Protein AF-0000000074487423 (afdb_homodimer)

Foldseek 3Di:
DPPPPPPPPPPPPPPPPPPPPLQQAPPQCADQLSCLLVLLQQQQPDQKWKKKFAFPPPLDPPRHRPIDIDIFGWHCPLPVQLKIKGKFQCNDRRNVRLVRPQKMKIKGAHPCLVVDPPPAPHSQQAKMKMFIAGKAFDDDPVSQVSCVVVSCVSVVCCVVPDPNMTMIIGPGQKMWIDHGDVVRHDTGIHGPCSNRVDGNRPPPSSDNVPDDPPPPPPDDD/DPPPPPPPPPPPPPPPCPPPPLAQAPPQCADQLSCLQVLLAQQQPDQKWKKKFAFPPPLDPPRHRPIDIDIFGWHCPLPVQLKIKGKFQCNDRRNVRLVRPQKMKIKGAHPCLVVDPPPAPHSQQAKMKMFIAGKAFDDDPVSQVSCVVVSCVSVVCCVVPDPNMTMIIGPGQKMWIDHGDVVRHDTGIHGPCSNRPDGHDPVPSSDDPDDPPPPPPPDDD

Structure (mmCIF, N/CA/C/O backbone):
data_AF-0000000074487423-model_v1
#
loop_
_entity.id
_entity.type
_entity.pdbx_description
1 polymer 'CREG-like beta-barrel domain-containing protein'
#
loop_
_atom_site.group_PDB
_atom_site.id
_atom_site.type_symbol
_atom_site.label_atom_id
_atom_site.label_alt_id
_atom_site.label_comp_id
_atom_site.label_asym_id
_atom_site.label_entity_id
_atom_site.label_seq_id
_atom_site.pdbx_PDB_ins_code
_atom_site.Cartn_x
_atom_site.Cartn_y
_atom_site.Cartn_z
_atom_site.occupancy
_atom_site.B_iso_or_equiv
_atom_site.auth_seq_id
_atom_site.auth_comp_id
_atom_site.auth_asym_id
_atom_site.auth_atom_id
_atom_site.pdbx_PDB_model_num
ATOM 1 N N . MET A 1 1 ? 40.812 11.805 57.875 1 31.95 1 MET A N 1
ATOM 2 C CA . MET A 1 1 ? 40.25 12.031 56.562 1 31.95 1 MET A CA 1
ATOM 3 C C . MET A 1 1 ? 39.375 10.867 56.125 1 31.95 1 MET A C 1
ATOM 5 O O . MET A 1 1 ? 39.906 9.773 55.844 1 31.95 1 MET A O 1
ATOM 9 N N . THR A 1 2 ? 38.125 10.695 56.75 1 34.91 2 THR A N 1
ATOM 10 C CA . THR A 1 2 ? 37.062 9.719 56.625 1 34.91 2 THR A CA 1
ATOM 11 C C . THR A 1 2 ? 36.5 9.695 55.219 1 34.91 2 THR A C 1
ATOM 13 O O . THR A 1 2 ? 36.125 10.734 54.688 1 34.91 2 THR A O 1
ATOM 16 N N . LEU A 1 3 ? 37 8.789 54.344 1 34.75 3 LEU A N 1
ATOM 17 C CA . LEU A 1 3 ? 36.625 8.422 52.969 1 34.75 3 LEU A CA 1
ATOM 18 C C . LEU A 1 3 ? 35.125 8.125 52.906 1 34.75 3 LEU A C 1
ATOM 20 O O . LEU A 1 3 ? 34.688 7.105 53.438 1 34.75 3 LEU A O 1
ATOM 24 N N . GLN A 1 4 ? 34.25 9.055 53.188 1 35.16 4 GLN A N 1
ATOM 25 C CA . GLN A 1 4 ? 32.812 8.828 53 1 35.16 4 GLN A CA 1
ATOM 26 C C . GLN A 1 4 ? 32.469 8.531 51.562 1 35.16 4 GLN A C 1
ATOM 28 O O . GLN A 1 4 ? 32.688 9.375 50.688 1 35.16 4 GLN A O 1
ATOM 33 N N . ALA A 1 5 ? 32.719 7.281 51.062 1 35.44 5 ALA A N 1
ATOM 34 C CA . ALA A 1 5 ? 32.312 6.766 49.781 1 35.44 5 ALA A CA 1
ATOM 35 C C . ALA A 1 5 ? 30.797 6.941 49.562 1 35.44 5 ALA A C 1
ATOM 37 O O . ALA A 1 5 ? 30 6.438 50.344 1 35.44 5 ALA A O 1
ATOM 38 N N . THR A 1 6 ? 30.375 8.141 49.125 1 37.59 6 THR A N 1
ATOM 39 C CA . THR A 1 6 ? 29 8.359 48.688 1 37.59 6 THR A CA 1
ATOM 40 C C . THR A 1 6 ? 28.578 7.34 47.656 1 37.59 6 THR A C 1
ATOM 42 O O . THR A 1 6 ? 29.188 7.262 46.562 1 37.59 6 THR A O 1
ATOM 45 N N . LEU A 1 7 ? 28.109 6.156 48.031 1 34.41 7 LEU A N 1
ATOM 46 C CA . LEU A 1 7 ? 27.5 5.195 47.094 1 34.41 7 LEU A CA 1
ATOM 47 C C . LEU A 1 7 ? 26.344 5.832 46.344 1 34.41 7 LEU A C 1
ATOM 49 O O . LEU A 1 7 ? 25.359 6.258 46.938 1 34.41 7 LEU A O 1
ATOM 53 N N . ALA A 1 8 ? 26.641 6.602 45.25 1 36.81 8 ALA A N 1
ATOM 54 C CA . ALA A 1 8 ? 25.609 7.09 44.344 1 36.81 8 ALA A CA 1
ATOM 55 C C . ALA A 1 8 ? 24.766 5.941 43.812 1 36.81 8 ALA A C 1
ATOM 57 O O . ALA A 1 8 ? 25.281 4.992 43.219 1 36.81 8 ALA A O 1
ATOM 58 N N . PHE A 1 9 ? 23.656 5.566 44.5 1 35.69 9 PHE A N 1
ATOM 59 C CA . PHE A 1 9 ? 22.641 4.641 44.031 1 35.69 9 PHE A CA 1
ATOM 60 C C . PHE A 1 9 ? 22.109 5.082 42.656 1 35.69 9 PHE A C 1
ATOM 62 O O . PHE A 1 9 ? 21.641 6.207 42.5 1 35.69 9 PHE A O 1
ATOM 69 N N . VAL A 1 10 ? 22.812 4.695 41.594 1 36.69 10 VAL A N 1
ATOM 70 C CA . VAL A 1 10 ? 22.266 4.836 40.25 1 36.69 10 VAL A CA 1
ATOM 71 C C . VAL A 1 10 ? 20.922 4.113 40.188 1 36.69 10 VAL A C 1
ATOM 73 O O . VAL A 1 10 ? 20.859 2.887 40.281 1 36.69 10 VAL A O 1
ATOM 76 N N . VAL A 1 11 ? 19.844 4.699 40.719 1 35.38 11 VAL A N 1
ATOM 77 C CA . VAL A 1 11 ? 18.5 4.191 40.438 1 35.38 11 VAL A CA 1
ATOM 78 C C . VAL A 1 11 ? 18.281 4.137 38.938 1 35.38 11 VAL A C 1
ATOM 80 O O . VAL A 1 11 ? 18.297 5.172 38.25 1 35.38 11 VAL A O 1
ATOM 83 N N . ILE A 1 12 ? 18.75 3.084 38.344 1 36.38 12 ILE A N 1
ATOM 84 C CA . ILE A 1 12 ? 18.359 2.773 36.969 1 36.38 12 ILE A CA 1
ATOM 85 C C . ILE A 1 12 ? 16.844 2.773 36.844 1 36.38 12 ILE A C 1
ATOM 87 O O . ILE A 1 12 ? 16.172 1.949 37.469 1 36.38 12 ILE A O 1
ATOM 91 N N . TYR A 1 13 ? 16.25 3.961 36.781 1 35.69 13 TYR A N 1
ATOM 92 C CA . TYR A 1 13 ? 14.859 4.035 36.375 1 35.69 13 TYR A CA 1
ATOM 93 C C . TYR A 1 13 ? 14.625 3.24 35.094 1 35.69 13 TYR A C 1
ATOM 95 O O . TYR A 1 13 ? 15.148 3.59 34.031 1 35.69 13 TYR A O 1
ATOM 103 N N . ALA A 1 14 ? 14.562 1.93 35.25 1 34.47 14 ALA A N 1
ATOM 104 C CA . ALA A 1 14 ? 13.977 1.175 34.156 1 34.47 14 ALA A CA 1
ATOM 105 C C . ALA A 1 14 ? 12.664 1.804 33.688 1 34.47 14 ALA A C 1
ATOM 107 O O . ALA A 1 14 ? 11.672 1.798 34.438 1 34.47 14 ALA A O 1
ATOM 108 N N . ALA A 1 15 ? 12.742 2.965 33.062 1 35.25 15 ALA A N 1
ATOM 109 C CA . ALA A 1 15 ? 11.547 3.402 32.344 1 35.25 15 ALA A CA 1
ATOM 110 C C . ALA A 1 15 ? 10.914 2.25 31.578 1 35.25 15 ALA A C 1
ATOM 112 O O . ALA A 1 15 ? 11.5 1.741 30.625 1 35.25 15 ALA A O 1
ATOM 113 N N . LEU A 1 16 ? 10.297 1.373 32.281 1 34.38 16 LEU A N 1
ATOM 114 C CA . LEU A 1 16 ? 9.391 0.448 31.625 1 34.38 16 LEU A CA 1
ATOM 115 C C . LEU A 1 16 ? 8.578 1.161 30.547 1 34.38 16 LEU A C 1
ATOM 117 O O . LEU A 1 16 ? 7.742 2.01 30.844 1 34.38 16 LEU A O 1
ATOM 121 N N . GLN A 1 17 ? 9.258 1.446 29.5 1 33.72 17 GLN A N 1
ATOM 122 C CA . GLN A 1 17 ? 8.445 1.804 28.344 1 33.72 17 GLN A CA 1
ATOM 123 C C . GLN A 1 17 ? 7.266 0.849 28.188 1 33.72 17 GLN A C 1
ATOM 125 O O . GLN A 1 17 ? 7.43 -0.28 27.719 1 33.72 17 GLN A O 1
ATOM 130 N N . LEU A 1 18 ? 6.449 0.86 29.109 1 32.12 18 LEU A N 1
ATOM 131 C CA . LEU A 1 18 ? 5.176 0.203 28.828 1 32.12 18 LEU A CA 1
ATOM 132 C C . LEU A 1 18 ? 4.617 0.658 27.484 1 32.12 18 LEU A C 1
ATOM 134 O O . LEU A 1 18 ? 4.164 1.797 27.344 1 32.12 18 LEU A O 1
ATOM 138 N N . ALA A 1 19 ? 5.238 0.114 26.531 1 34.28 19 ALA A N 1
ATOM 139 C CA . ALA A 1 19 ? 4.512 0.231 25.266 1 34.28 19 ALA A CA 1
ATOM 140 C C . ALA A 1 19 ? 3.02 -0.022 25.469 1 34.28 19 ALA A C 1
ATOM 142 O O . ALA A 1 19 ? 2.611 -1.142 25.781 1 34.28 19 ALA A O 1
ATOM 143 N N . PHE A 1 20 ? 2.387 0.952 26.016 1 32.97 20 PHE A N 1
ATOM 144 C CA . PHE A 1 20 ? 0.93 0.913 26.078 1 32.97 20 PHE A CA 1
ATOM 145 C C . PHE A 1 20 ? 0.342 0.337 24.797 1 32.97 20 PHE A C 1
ATOM 147 O O . PHE A 1 20 ? 0.404 0.971 23.734 1 32.97 20 PHE A O 1
ATOM 154 N N . PHE A 1 21 ? 0.455 -0.955 24.766 1 35.59 21 PHE A N 1
ATOM 155 C CA . PHE A 1 21 ? -0.391 -1.659 23.812 1 35.59 21 PHE A CA 1
ATOM 156 C C . PHE A 1 21 ? -1.81 -1.104 23.828 1 35.59 21 PHE A C 1
ATOM 158 O O . PHE A 1 21 ? -2.547 -1.306 24.797 1 35.59 21 PHE A O 1
ATOM 165 N N . VAL A 1 22 ? -2.059 -0.031 23.266 1 34.12 22 VAL A N 1
ATOM 166 C CA . VAL A 1 22 ? -3.396 0.539 23.156 1 34.12 22 VAL A CA 1
ATOM 167 C C . VAL A 1 22 ? -4.301 -0.415 22.391 1 34.12 22 VAL A C 1
ATOM 169 O O . VAL A 1 22 ? -4.098 -0.638 21.188 1 34.12 22 VAL A O 1
ATOM 172 N N . PRO A 1 23 ? -4.867 -1.394 23.047 1 35.81 23 PRO A N 1
ATOM 173 C CA . PRO A 1 23 ? -5.766 -2.275 22.297 1 35.81 23 PRO A CA 1
ATOM 174 C C . PRO A 1 23 ? -6.781 -1.507 21.453 1 35.81 23 PRO A C 1
ATOM 176 O O . PRO A 1 23 ? -7.285 -0.466 21.875 1 35.81 23 PRO A O 1
ATOM 179 N N . PHE A 1 24 ? -6.867 -1.442 20.219 1 39.25 24 PHE A N 1
ATOM 180 C CA . PHE A 1 24 ? -7.891 -0.914 19.328 1 39.25 24 PHE A CA 1
ATOM 181 C C . PHE A 1 24 ? -9.25 -1.51 19.641 1 39.25 24 PHE A C 1
ATOM 183 O O . PHE A 1 24 ? -9.461 -2.719 19.516 1 39.25 24 PHE A O 1
ATOM 190 N N . ALA A 1 25 ? -9.953 -1.196 20.766 1 34.88 25 ALA A N 1
ATOM 191 C CA . ALA A 1 25 ? -11.312 -1.669 21 1 34.88 25 ALA A CA 1
ATOM 192 C C . ALA A 1 25 ? -12.148 -1.597 19.719 1 34.88 25 ALA A C 1
ATOM 194 O O . ALA A 1 25 ? -12.078 -0.612 18.984 1 34.88 25 ALA A O 1
ATOM 195 N N . SER A 1 26 ? -12.578 -2.672 19.094 1 41.5 26 SER A N 1
ATOM 196 C CA . SER A 1 26 ? -13.57 -2.689 18.031 1 41.5 26 SER A CA 1
ATOM 197 C C . SER A 1 26 ? -14.766 -1.8 18.359 1 41.5 26 SER A C 1
ATOM 199 O O . SER A 1 26 ? -15.562 -2.129 19.25 1 41.5 26 SER A O 1
ATOM 201 N N . ALA A 1 27 ? -14.758 -0.548 18.812 1 43.47 27 ALA A N 1
ATOM 202 C CA . ALA A 1 27 ? -16.016 0.191 18.719 1 43.47 27 ALA A CA 1
ATOM 203 C C . ALA A 1 27 ? -16.844 -0.293 17.547 1 43.47 27 ALA A C 1
ATOM 205 O O . ALA A 1 27 ? -16.312 -0.557 16.453 1 43.47 27 ALA A O 1
ATOM 206 N N . ASP A 1 28 ? -17.891 -1.129 17.875 1 55.84 28 ASP A N 1
ATOM 207 C CA . ASP A 1 28 ? -18.906 -1.551 16.922 1 55.84 28 ASP A CA 1
ATOM 208 C C . ASP A 1 28 ? -19.141 -0.482 15.859 1 55.84 28 ASP A C 1
ATOM 210 O O . ASP A 1 28 ? -19.812 0.518 16.109 1 55.84 28 ASP A O 1
ATOM 214 N N . GLU A 1 29 ? -18.109 -0.248 15.117 1 68.31 29 GLU A N 1
ATOM 215 C CA . GLU A 1 29 ? -18.344 0.68 14.008 1 68.31 29 GLU A CA 1
ATOM 216 C C . GLU A 1 29 ? -19.266 0.071 12.961 1 68.31 29 GLU A C 1
ATOM 218 O O . GLU A 1 29 ? -18.891 -0.856 12.25 1 68.31 29 GLU A O 1
ATOM 223 N N . HIS A 1 30 ? -20.5 0.565 13.031 1 80.31 30 HIS A N 1
ATOM 224 C CA . HIS A 1 30 ? -21.5 -0.022 12.156 1 80.31 30 HIS A CA 1
ATOM 225 C C . HIS A 1 30 ? -21.891 0.941 11.031 1 80.31 30 HIS A C 1
ATOM 227 O O . HIS A 1 30 ? -22.672 0.593 10.156 1 80.31 30 HIS A O 1
ATOM 233 N N . ASN A 1 31 ? -21.312 2.086 11.172 1 91.12 31 ASN A N 1
ATOM 234 C CA . ASN A 1 31 ? -21.641 3.1 10.18 1 91.12 31 ASN A CA 1
ATOM 235 C C . ASN A 1 31 ? -20.5 4.102 10.008 1 91.12 31 ASN A C 1
ATOM 237 O O . ASN A 1 31 ? -19.547 4.102 10.781 1 91.12 31 ASN A O 1
ATOM 241 N N . PRO A 1 32 ? -20.625 4.953 8.969 1 93.69 32 PRO A N 1
ATOM 242 C CA . PRO A 1 32 ? -19.547 5.906 8.688 1 93.69 32 PRO A CA 1
ATOM 243 C C . PRO A 1 32 ? -19.281 6.855 9.852 1 93.69 32 PRO A C 1
ATOM 245 O O . PRO A 1 32 ? -18.125 7.211 10.117 1 93.69 32 PRO A O 1
ATOM 248 N N . LYS A 1 33 ? -20.266 7.277 10.484 1 92.38 33 LYS A N 1
ATOM 249 C CA . LYS A 1 33 ? -20.109 8.219 11.594 1 92.38 33 LYS A CA 1
ATOM 250 C C . LYS A 1 33 ? -19.266 7.617 12.711 1 92.38 33 LYS A C 1
ATOM 252 O O . LYS A 1 33 ? -18.469 8.32 13.336 1 92.38 33 LYS A O 1
ATOM 257 N N . GLN A 1 34 ? -19.469 6.316 12.93 1 90.19 34 GLN A N 1
ATOM 258 C CA . GLN A 1 34 ? -18.719 5.621 13.969 1 90.19 34 GLN A CA 1
ATOM 259 C C . GLN A 1 34 ? -17.312 5.266 13.484 1 90.19 34 GLN A C 1
ATOM 261 O O . GLN A 1 34 ? -16.375 5.215 14.273 1 90.19 34 GLN A O 1
ATOM 266 N N . ALA A 1 35 ? -17.172 5.066 12.195 1 93.75 35 ALA A N 1
ATOM 267 C CA . ALA A 1 35 ? -15.906 4.633 11.617 1 93.75 35 ALA A CA 1
ATOM 268 C C . ALA A 1 35 ? -14.953 5.812 11.445 1 93.75 35 ALA A C 1
ATOM 270 O O . ALA A 1 35 ? -13.727 5.645 11.508 1 93.75 35 ALA A O 1
ATOM 271 N N . ALA A 1 36 ? -15.477 7.012 11.305 1 94.44 36 ALA A N 1
ATOM 272 C CA . ALA A 1 36 ? -14.68 8.188 10.961 1 94.44 36 ALA A CA 1
ATOM 273 C C . ALA A 1 36 ? -13.633 8.477 12.031 1 94.44 36 ALA A C 1
ATOM 275 O O . ALA A 1 36 ? -12.445 8.625 11.727 1 94.44 36 ALA A O 1
ATOM 276 N N . PRO A 1 37 ? -14.047 8.5 13.336 1 91.81 37 PRO A N 1
ATOM 277 C CA . PRO A 1 37 ? -13.031 8.766 14.352 1 91.81 37 PRO A CA 1
ATOM 278 C C . PRO A 1 37 ? -11.984 7.656 14.445 1 91.81 37 PRO A C 1
ATOM 280 O O . PRO A 1 37 ? -10.82 7.926 14.766 1 91.81 37 PRO A O 1
ATOM 283 N N . LEU A 1 38 ? -12.359 6.41 14.148 1 90.81 38 LEU A N 1
ATOM 284 C CA . LEU A 1 38 ? -11.406 5.301 14.148 1 90.81 38 LEU A CA 1
ATOM 285 C C . LEU A 1 38 ? -10.406 5.441 13.008 1 90.81 38 LEU A C 1
ATOM 287 O O . LEU A 1 38 ? -9.211 5.184 13.195 1 90.81 38 LEU A O 1
ATOM 291 N N . ALA A 1 39 ? -10.883 5.855 11.836 1 94.38 39 ALA A N 1
ATOM 292 C CA . ALA A 1 39 ? -10 6.113 10.703 1 94.38 39 ALA A CA 1
ATOM 293 C C . ALA A 1 39 ? -8.992 7.207 11.031 1 94.38 39 ALA A C 1
ATOM 295 O O . ALA A 1 39 ? -7.793 7.055 10.773 1 94.38 39 ALA A O 1
ATOM 296 N N . ARG A 1 40 ? -9.477 8.289 11.672 1 94.06 40 ARG A N 1
ATOM 297 C CA . ARG A 1 40 ? -8.609 9.391 12.062 1 94.06 40 ARG A CA 1
ATOM 298 C C . ARG A 1 40 ? -7.535 8.922 13.039 1 94.06 40 ARG A C 1
ATOM 300 O O . ARG A 1 40 ? -6.367 9.305 12.922 1 94.06 40 ARG A O 1
ATOM 307 N N . GLN A 1 41 ? -7.953 8.125 13.93 1 90.5 41 GLN A N 1
ATOM 308 C CA . GLN A 1 41 ? -7.023 7.609 14.93 1 90.5 41 GLN A CA 1
ATOM 309 C C . GLN A 1 41 ? -5.957 6.727 14.289 1 90.5 41 GLN A C 1
ATOM 311 O O . GLN A 1 41 ? -4.77 6.863 14.586 1 90.5 41 GLN A O 1
ATOM 316 N N . LEU A 1 42 ? -6.41 5.816 13.453 1 91.94 42 LEU A N 1
ATOM 317 C CA . LEU A 1 42 ? -5.477 4.93 12.766 1 91.94 42 LEU A CA 1
ATOM 318 C C . LEU A 1 42 ? -4.445 5.73 11.977 1 91.94 42 LEU A C 1
ATOM 320 O O . LEU A 1 42 ? -3.248 5.445 12.047 1 91.94 42 LEU A O 1
ATOM 324 N N . VAL A 1 43 ? -4.863 6.738 11.297 1 94.81 43 VAL A N 1
ATOM 325 C CA . VAL A 1 43 ? -3.982 7.566 10.484 1 94.81 43 VAL A CA 1
ATOM 326 C C . VAL A 1 43 ? -3.031 8.352 11.383 1 94.81 43 VAL A C 1
ATOM 328 O O . VAL A 1 43 ? -1.83 8.43 11.117 1 94.81 43 VAL A O 1
ATOM 331 N N . SER A 1 44 ? -3.518 8.875 12.477 1 91.38 44 SER A N 1
ATOM 332 C CA . SER A 1 44 ? -2.717 9.711 13.367 1 91.38 44 SER A CA 1
ATOM 333 C C . SER A 1 44 ? -1.604 8.906 14.031 1 91.38 44 SER A C 1
ATOM 335 O O . SER A 1 44 ? -0.525 9.438 14.305 1 91.38 44 SER A O 1
ATOM 337 N N . LEU A 1 45 ? -1.841 7.633 14.203 1 88.38 45 LEU A N 1
ATOM 338 C CA . LEU A 1 45 ? -0.883 6.777 14.898 1 88.38 45 LEU A CA 1
ATOM 339 C C . LEU A 1 45 ? 0.138 6.199 13.922 1 88.38 45 LEU A C 1
ATOM 341 O O . LEU A 1 45 ? 1.178 5.684 14.336 1 88.38 45 LEU A O 1
ATOM 345 N N . SER A 1 46 ? -0.164 6.32 12.68 1 92 46 SER A N 1
ATOM 346 C CA . SER A 1 46 ? 0.664 5.648 11.68 1 92 46 SER A CA 1
ATOM 347 C C . SER A 1 46 ? 1.871 6.5 11.305 1 92 46 SER A C 1
ATOM 349 O O . SER A 1 46 ? 1.75 7.711 11.117 1 92 46 SER A O 1
ATOM 351 N N . LYS A 1 47 ? 3.057 5.816 11.227 1 92.69 47 LYS A N 1
ATOM 352 C CA . LYS A 1 47 ? 4.281 6.469 10.773 1 92.69 47 LYS A CA 1
ATOM 353 C C . LYS A 1 47 ? 4.555 6.156 9.305 1 92.69 47 LYS A C 1
ATOM 355 O O . LYS A 1 47 ? 5.312 6.871 8.641 1 92.69 47 LYS A O 1
ATOM 360 N N . ILE A 1 48 ? 3.996 5.02 8.883 1 94.31 48 ILE A N 1
ATOM 361 C CA . ILE A 1 48 ? 4.176 4.574 7.504 1 94.31 48 ILE A CA 1
ATOM 362 C C . ILE A 1 48 ? 2.814 4.406 6.836 1 94.31 48 ILE A C 1
ATOM 364 O O . ILE A 1 48 ? 1.874 3.895 7.445 1 94.31 48 ILE A O 1
ATOM 368 N N . GLY A 1 49 ? 2.646 4.879 5.688 1 96.31 49 GLY A N 1
ATOM 369 C CA . GLY A 1 49 ? 1.515 4.637 4.809 1 96.31 49 GLY A CA 1
ATOM 370 C C . GLY A 1 49 ? 1.924 4.148 3.432 1 96.31 49 GLY A C 1
ATOM 371 O O . GLY A 1 49 ? 3.051 4.387 2.992 1 96.31 49 GLY A O 1
ATOM 372 N N . GLU A 1 50 ? 1.037 3.408 2.822 1 97.69 50 GLU A N 1
ATOM 373 C CA . GLU A 1 50 ? 1.287 2.973 1.451 1 97.69 50 GLU A CA 1
ATOM 374 C C . GLU A 1 50 ? 0.737 3.98 0.444 1 97.69 50 GLU A C 1
ATOM 376 O O . GLU A 1 50 ? -0.476 4.07 0.248 1 97.69 50 GLU A O 1
ATOM 381 N N . LEU A 1 51 ? 1.652 4.691 -0.165 1 98.88 51 LEU A N 1
ATOM 382 C CA . LEU A 1 51 ? 1.287 5.699 -1.153 1 98.88 51 LEU A CA 1
ATOM 383 C C . LEU A 1 51 ? 1.087 5.066 -2.527 1 98.88 51 LEU A C 1
ATOM 385 O O . LEU A 1 51 ? 1.908 4.258 -2.969 1 98.88 51 LEU A O 1
ATOM 389 N N . ALA A 1 52 ? -0.005 5.387 -3.139 1 98.94 52 ALA A N 1
ATOM 390 C CA . ALA A 1 52 ? -0.245 4.988 -4.523 1 98.94 52 ALA A CA 1
ATOM 391 C C . ALA A 1 52 ? -0.507 6.207 -5.406 1 98.94 52 ALA A C 1
ATOM 393 O O . ALA A 1 52 ? -1.276 7.094 -5.035 1 98.94 52 ALA A O 1
ATOM 394 N N . THR A 1 53 ? 0.162 6.285 -6.457 1 98.94 53 THR A N 1
ATOM 395 C CA . THR A 1 53 ? -0.04 7.281 -7.508 1 98.94 53 THR A CA 1
ATOM 396 C C . THR A 1 53 ? -0.25 6.605 -8.859 1 98.94 53 THR A C 1
ATOM 398 O O . THR A 1 53 ? -0.236 5.375 -8.953 1 98.94 53 THR A O 1
ATOM 401 N N . VAL A 1 54 ? -0.561 7.406 -9.883 1 98.62 54 VAL A N 1
ATOM 402 C CA . VAL A 1 54 ? -0.77 6.867 -11.219 1 98.62 54 VAL A CA 1
ATOM 403 C C . VAL A 1 54 ? 0.429 7.203 -12.109 1 98.62 54 VAL A C 1
ATOM 405 O O . VAL A 1 54 ? 0.83 8.367 -12.211 1 98.62 54 VAL A O 1
ATOM 408 N N . MET A 1 55 ? 0.949 6.156 -12.734 1 98.75 55 MET A N 1
ATOM 409 C CA . MET A 1 55 ? 2.146 6.328 -13.547 1 98.75 55 MET A CA 1
ATOM 410 C C . MET A 1 55 ? 1.906 7.34 -14.664 1 98.75 55 MET A C 1
ATOM 412 O O . MET A 1 55 ? 1.012 7.156 -15.492 1 98.75 55 MET A O 1
ATOM 416 N N . ALA A 1 56 ? 2.703 8.312 -14.648 1 98.12 56 ALA A N 1
ATOM 417 C CA . ALA A 1 56 ? 2.613 9.367 -15.656 1 98.12 56 ALA A CA 1
ATOM 418 C C . ALA A 1 56 ? 3.365 8.977 -16.922 1 98.12 56 ALA A C 1
ATOM 420 O O . ALA A 1 56 ? 4.238 8.109 -16.891 1 98.12 56 ALA A O 1
ATOM 421 N N . PRO A 1 57 ? 2.926 9.633 -18.078 1 96.38 57 PRO A 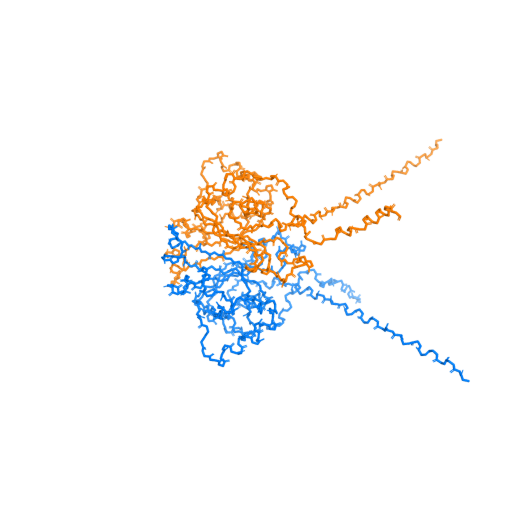N 1
ATOM 422 C CA . PRO A 1 57 ? 3.742 9.438 -19.266 1 96.38 57 PRO A CA 1
ATOM 423 C C . PRO A 1 57 ? 5.199 9.852 -19.062 1 96.38 57 PRO A C 1
ATOM 425 O O . PRO A 1 57 ? 5.473 10.875 -18.438 1 96.38 57 PRO A O 1
ATOM 428 N N . GLY A 1 58 ? 6.129 9.047 -19.531 1 95.56 58 GLY A N 1
ATOM 429 C CA . GLY A 1 58 ? 7.531 9.422 -19.5 1 95.56 58 GLY A CA 1
ATOM 430 C C . GLY A 1 58 ? 8.242 8.969 -18.234 1 95.56 58 GLY A C 1
ATOM 431 O O . GLY A 1 58 ? 9.477 9.031 -18.156 1 95.56 58 GLY A O 1
ATOM 432 N N . VAL A 1 59 ? 7.516 8.547 -17.219 1 97.19 59 VAL A N 1
ATOM 433 C CA . VAL A 1 59 ? 8.148 8.125 -15.977 1 97.19 59 VAL A CA 1
ATOM 434 C C . VAL A 1 59 ? 8.719 6.719 -16.141 1 97.19 59 VAL A C 1
ATOM 436 O O . VAL A 1 59 ? 9.859 6.457 -15.758 1 97.19 59 VAL A O 1
ATOM 439 N N . ARG A 1 60 ? 7.93 5.812 -16.656 1 96.88 60 ARG A N 1
ATOM 440 C CA . ARG A 1 60 ? 8.352 4.461 -16.984 1 96.88 60 ARG A CA 1
ATOM 441 C C . ARG A 1 60 ? 7.703 3.99 -18.281 1 96.88 60 ARG A C 1
ATOM 443 O O . ARG A 1 60 ? 6.477 3.955 -18.391 1 96.88 60 ARG A O 1
ATOM 450 N N . ALA A 1 61 ? 8.594 3.613 -19.219 1 96.19 61 ALA A N 1
ATOM 451 C CA . ALA A 1 61 ? 8.109 3.217 -20.547 1 96.19 61 ALA A CA 1
ATOM 452 C C . ALA A 1 61 ? 7.152 2.033 -20.453 1 96.19 61 ALA A C 1
ATOM 454 O O . ALA A 1 61 ? 7.445 1.045 -19.766 1 96.19 61 ALA A O 1
ATOM 455 N N . GLY A 1 62 ? 5.977 2.234 -21.094 1 96.44 62 GLY A N 1
ATOM 456 C CA . GLY A 1 62 ? 5.035 1.133 -21.203 1 96.44 62 GLY A CA 1
ATOM 457 C C . GLY A 1 62 ? 4.145 0.979 -19.984 1 96.44 62 GLY A C 1
ATOM 458 O O . GLY A 1 62 ? 3.342 0.049 -19.906 1 96.44 62 GLY A O 1
ATOM 459 N N . ARG A 1 63 ? 4.266 1.953 -19 1 97.75 63 ARG A N 1
ATOM 460 C CA . ARG A 1 63 ? 3.523 1.755 -17.766 1 97.75 63 ARG A CA 1
ATOM 461 C C . ARG A 1 63 ? 2.582 2.924 -17.484 1 97.75 63 ARG A C 1
ATOM 463 O O . ARG A 1 63 ? 2.1 3.096 -16.375 1 97.75 63 ARG A O 1
ATOM 470 N N . LYS A 1 64 ? 2.342 3.686 -18.562 1 97.69 64 LYS A N 1
ATOM 471 C CA . LYS A 1 64 ? 1.405 4.797 -18.391 1 97.69 64 LYS A CA 1
ATOM 472 C C . LYS A 1 64 ? 0.069 4.312 -17.844 1 97.69 64 LYS A C 1
ATOM 474 O O . LYS A 1 64 ? -0.455 3.283 -18.281 1 97.69 64 LYS A O 1
ATOM 479 N N . HIS A 1 65 ? -0.448 4.977 -16.797 1 97.38 65 HIS A N 1
ATOM 480 C CA . HIS A 1 65 ? -1.771 4.797 -16.203 1 97.38 65 HIS A CA 1
ATOM 481 C C . HIS A 1 65 ? -1.778 3.645 -15.211 1 97.38 65 HIS A C 1
ATOM 483 O O . HIS A 1 65 ? -2.795 3.387 -14.555 1 97.38 65 HIS A O 1
ATOM 489 N N . TYR A 1 66 ? -0.64 2.943 -15.055 1 98.62 66 TYR A N 1
ATOM 490 C CA . TYR A 1 66 ? -0.563 1.932 -14.008 1 98.62 66 TYR A CA 1
ATOM 491 C C . TYR A 1 66 ? -0.543 2.578 -12.625 1 98.62 66 TYR A C 1
ATOM 493 O O . TYR A 1 66 ? 0.072 3.629 -12.438 1 98.62 66 TYR A O 1
ATOM 501 N N . PRO A 1 67 ? -1.237 1.972 -11.695 1 98.88 67 PRO A N 1
ATOM 502 C CA . PRO A 1 67 ? -0.983 2.4 -10.312 1 98.88 67 PRO A CA 1
ATOM 503 C C . PRO A 1 67 ? 0.403 1.997 -9.82 1 98.88 67 PRO A C 1
ATOM 505 O O . PRO A 1 67 ? 0.904 0.928 -10.172 1 98.88 67 PRO A O 1
ATOM 508 N N . PHE A 1 68 ? 1.061 2.877 -9.117 1 98.88 68 PHE A N 1
ATOM 509 C CA . PHE A 1 68 ? 2.355 2.654 -8.484 1 98.88 68 PHE A CA 1
ATOM 510 C C . PHE A 1 68 ? 2.271 2.879 -6.98 1 98.88 68 PHE A C 1
ATOM 512 O O . PHE A 1 68 ? 1.803 3.926 -6.531 1 98.88 68 PHE A O 1
ATOM 519 N N . SER A 1 69 ? 2.674 1.861 -6.215 1 98.69 69 SER A N 1
ATOM 520 C CA . SER A 1 69 ? 2.547 2.006 -4.77 1 98.69 69 SER A CA 1
ATOM 521 C C . SER A 1 69 ? 3.846 1.644 -4.059 1 98.69 69 SER A C 1
ATOM 523 O O . SER A 1 69 ? 4.562 0.735 -4.488 1 98.69 69 SER A O 1
ATOM 525 N N . THR A 1 70 ? 4.219 2.342 -3.041 1 98.06 70 THR A N 1
ATOM 526 C CA . THR A 1 70 ? 5.316 2.051 -2.125 1 98.06 70 THR A CA 1
ATOM 527 C C . THR A 1 70 ? 4.996 2.551 -0.72 1 98.06 70 THR A C 1
ATOM 529 O O . THR A 1 70 ? 4.203 3.482 -0.553 1 98.06 70 THR A O 1
ATOM 532 N N . PRO A 1 71 ? 5.605 1.888 0.291 1 96.31 71 PRO A N 1
ATOM 533 C CA . PRO A 1 71 ? 5.516 2.471 1.632 1 96.31 71 PRO A CA 1
ATOM 534 C C . PRO A 1 71 ? 6.316 3.762 1.771 1 96.31 71 PRO A C 1
ATOM 536 O O . PRO A 1 71 ? 7.418 3.871 1.222 1 96.31 71 PRO A O 1
ATOM 539 N N . GLU A 1 72 ? 5.766 4.734 2.43 1 97 72 GLU A N 1
ATOM 540 C CA . GLU A 1 72 ? 6.391 6.031 2.65 1 97 72 GLU A CA 1
ATOM 541 C C . GLU A 1 72 ? 6.18 6.512 4.086 1 97 72 GLU A C 1
ATOM 543 O O . GLU A 1 72 ? 5.207 6.125 4.734 1 97 72 GLU A O 1
ATOM 548 N N . TYR A 1 73 ? 7.094 7.363 4.551 1 96.44 73 TYR A N 1
ATOM 549 C CA . TYR A 1 73 ? 6.848 8.062 5.805 1 96.44 73 TYR A CA 1
ATOM 550 C C . TYR A 1 73 ? 5.66 9.008 5.68 1 96.44 73 TYR A C 1
ATOM 552 O O . TYR A 1 73 ? 5.516 9.695 4.664 1 96.44 73 TYR A O 1
ATOM 560 N N . VAL A 1 74 ? 4.824 8.945 6.719 1 97.19 74 VAL A N 1
ATOM 561 C CA . VAL A 1 74 ? 3.678 9.852 6.781 1 97.19 74 VAL A CA 1
ATOM 562 C C . VAL A 1 74 ? 3.588 10.477 8.172 1 97.19 74 VAL A C 1
ATOM 564 O O . VAL A 1 74 ? 4.094 9.914 9.148 1 97.19 74 VAL A O 1
ATOM 567 N N . SER A 1 75 ? 3.062 11.648 8.234 1 96.62 75 SER A N 1
ATOM 568 C CA . SER A 1 75 ? 2.709 12.258 9.516 1 96.62 75 SER A CA 1
ATOM 569 C C . SER A 1 75 ? 1.368 12.977 9.43 1 96.62 75 SER A C 1
ATOM 571 O O . SER A 1 75 ? 1.161 13.812 8.547 1 96.62 75 SER A O 1
ATOM 573 N N . ASP A 1 76 ? 0.451 12.539 10.25 1 93 76 ASP A N 1
ATOM 574 C CA . ASP A 1 76 ? -0.776 13.312 10.414 1 93 76 ASP A CA 1
ATOM 575 C C . ASP A 1 76 ? -0.707 14.195 11.656 1 93 76 ASP A C 1
ATOM 577 O O . ASP A 1 76 ? -1.736 14.633 12.172 1 93 76 ASP A O 1
ATOM 581 N N . GLU A 1 77 ? 0.446 14.492 12.133 1 85.62 77 GLU A N 1
ATOM 582 C CA . GLU A 1 77 ? 0.609 15.312 13.336 1 85.62 77 GLU A CA 1
ATOM 583 C C . GLU A 1 77 ? 1.114 16.703 12.984 1 85.62 77 GLU A C 1
ATOM 585 O O . GLU A 1 77 ? 1.303 17.547 13.867 1 85.62 77 GLU A O 1
ATOM 590 N N . CYS A 1 78 ? 1.354 17.016 11.852 1 88 78 CYS A N 1
ATOM 591 C CA . CYS A 1 78 ? 2.01 18.25 11.438 1 88 78 CYS A CA 1
ATOM 592 C C . CYS A 1 78 ? 1.069 19.125 10.602 1 88 78 CYS A C 1
ATOM 594 O O . CYS A 1 78 ? 1.386 19.469 9.461 1 88 78 CYS A O 1
ATOM 596 N N . PRO A 1 79 ? -0.15 19.688 11.023 1 83.31 79 PRO A N 1
ATOM 597 C CA . PRO A 1 79 ? -0.876 19.344 12.25 1 83.31 79 PRO A CA 1
ATOM 598 C C . PRO A 1 79 ? -1.83 18.172 12.055 1 83.31 79 PRO A C 1
ATOM 600 O O . PRO A 1 79 ? -1.962 17.656 10.945 1 83.31 79 PRO A O 1
ATOM 603 N N . SER A 1 80 ? -2.348 17.734 13.102 1 87.06 80 SER A N 1
ATOM 604 C CA . SER A 1 80 ? -3.326 16.656 13 1 87.06 80 SER A CA 1
ATOM 605 C C . SER A 1 80 ? -4.617 17.141 12.352 1 87.06 80 SER A C 1
ATOM 607 O O . SER A 1 80 ? -5.547 17.562 13.039 1 87.06 80 SER A O 1
ATOM 609 N N . SER A 1 81 ? -4.703 17.094 11.07 1 89.75 81 SER A N 1
ATOM 610 C CA . SER A 1 81 ? -5.824 17.625 10.297 1 89.75 81 SER A CA 1
ATOM 611 C C . SER A 1 81 ? -6.57 16.5 9.586 1 89.75 81 SER A C 1
ATOM 613 O O . SER A 1 81 ? -7.633 16.719 9 1 89.75 81 SER A O 1
ATOM 615 N N . GLY A 1 82 ? -6.066 15.281 9.633 1 94.25 82 GLY A N 1
ATOM 616 C CA . GLY A 1 82 ? -6.609 14.195 8.828 1 94.25 82 GLY A CA 1
ATOM 617 C C . GLY A 1 82 ? -6.066 14.164 7.414 1 94.25 82 GLY A C 1
ATOM 618 O O . GLY A 1 82 ? -6.406 13.273 6.633 1 94.25 82 GLY A O 1
ATOM 619 N N . SER A 1 83 ? -5.23 15.094 7.098 1 95.56 83 SER A N 1
ATOM 620 C CA . SER A 1 83 ? -4.543 15.203 5.816 1 95.56 83 SER A CA 1
ATOM 621 C C . SER A 1 83 ? -3.049 14.93 5.961 1 95.56 83 SER A C 1
ATOM 623 O O . SER A 1 83 ? -2.26 15.852 6.172 1 95.56 83 SER A O 1
ATOM 625 N N . PRO A 1 84 ? -2.668 13.758 5.777 1 97.12 84 PRO A N 1
ATOM 626 C CA . PRO A 1 84 ? -1.295 13.367 6.117 1 97.12 84 PRO A CA 1
ATOM 627 C C . PRO A 1 84 ? -0.253 14.07 5.246 1 97.12 84 PRO A C 1
ATOM 629 O O . PRO A 1 84 ? -0.519 14.375 4.082 1 97.12 84 PRO A O 1
ATOM 632 N N . LEU A 1 85 ? 0.867 14.352 5.895 1 98.5 85 LEU A N 1
ATOM 633 C CA . LEU A 1 85 ? 2.053 14.93 5.273 1 98.5 85 LEU A CA 1
ATOM 634 C C . LEU A 1 85 ? 3.051 13.844 4.891 1 98.5 85 LEU A C 1
ATOM 636 O O . LEU A 1 85 ? 3.281 12.906 5.656 1 98.5 85 LEU A O 1
ATOM 640 N N . LEU A 1 86 ? 3.605 13.953 3.709 1 98.69 86 LEU A N 1
ATOM 641 C CA . LEU A 1 86 ? 4.656 13.078 3.213 1 98.69 86 LEU A CA 1
ATOM 642 C C . LEU A 1 86 ? 5.895 13.875 2.82 1 98.69 86 LEU A C 1
ATOM 644 O O . LEU A 1 86 ? 5.824 15.094 2.656 1 98.69 86 LEU A O 1
ATOM 648 N N . TYR A 1 87 ? 7.004 13.25 2.768 1 98.62 87 TYR A N 1
ATOM 649 C CA . TYR A 1 87 ? 8.281 13.789 2.32 1 98.62 87 TYR A CA 1
ATOM 650 C C . TYR A 1 87 ? 8.883 12.922 1.22 1 98.62 87 TYR A C 1
ATOM 652 O O . TYR A 1 87 ? 9.273 11.781 1.463 1 98.62 87 TYR A O 1
ATOM 660 N N . LEU A 1 88 ? 8.914 13.461 -0.064 1 98.44 88 LEU A N 1
ATOM 661 C CA . LEU A 1 88 ? 9.266 12.648 -1.226 1 98.44 88 LEU A CA 1
ATOM 662 C C . LEU A 1 88 ? 10.453 13.242 -1.966 1 98.44 88 LEU A C 1
ATOM 664 O O . LEU A 1 88 ? 10.578 14.469 -2.08 1 98.44 88 LEU A O 1
ATOM 668 N N . VAL A 1 89 ? 11.32 12.32 -2.457 1 97.38 89 VAL A N 1
ATOM 669 C CA . VAL A 1 89 ? 12.352 12.742 -3.398 1 97.38 89 VAL A CA 1
ATOM 670 C C . VAL A 1 89 ? 11.711 13.234 -4.691 1 97.38 89 VAL A C 1
ATOM 672 O O . VAL A 1 89 ? 10.922 12.523 -5.316 1 97.38 89 VAL A O 1
ATOM 675 N N . THR A 1 90 ? 12.055 14.43 -5.125 1 97.81 90 THR A N 1
ATOM 676 C CA . THR A 1 90 ? 11.312 15.094 -6.188 1 97.81 90 THR A CA 1
ATOM 677 C C . THR A 1 90 ? 11.578 14.438 -7.535 1 97.81 90 THR A C 1
ATOM 679 O O . THR A 1 90 ? 10.773 14.562 -8.461 1 97.81 90 THR A O 1
ATOM 682 N N . TRP A 1 91 ? 12.688 13.75 -7.715 1 95.5 91 TRP A N 1
ATOM 683 C CA . TRP A 1 91 ? 12.977 13.039 -8.961 1 95.5 91 TRP A CA 1
ATOM 684 C C . TRP A 1 91 ? 12.445 11.609 -8.906 1 95.5 91 TRP A C 1
ATOM 686 O O . TRP A 1 91 ? 12.578 10.859 -9.875 1 95.5 91 TRP A O 1
ATOM 696 N N . GLY A 1 92 ? 11.875 11.227 -7.766 1 97 92 GLY A N 1
ATOM 697 C CA . GLY A 1 92 ? 11.336 9.891 -7.602 1 97 92 GLY A CA 1
ATOM 698 C C . GLY A 1 92 ? 10.047 9.664 -8.367 1 97 92 GLY A C 1
ATOM 699 O O . GLY A 1 92 ? 9.438 10.617 -8.852 1 97 92 GLY A O 1
ATOM 700 N N . THR A 1 93 ? 9.609 8.453 -8.414 1 98.25 93 THR A N 1
ATOM 701 C CA . THR A 1 93 ? 8.477 8.023 -9.219 1 98.25 93 THR A CA 1
ATOM 702 C C . THR A 1 93 ? 7.195 8.719 -8.766 1 98.25 93 THR A C 1
ATOM 704 O O . THR A 1 93 ? 6.473 9.289 -9.586 1 98.25 93 THR A O 1
ATOM 707 N N . HIS A 1 94 ? 6.879 8.75 -7.48 1 98.81 94 HIS A N 1
ATOM 708 C CA . HIS A 1 94 ? 5.656 9.344 -6.965 1 98.81 94 HIS A CA 1
ATOM 709 C C . HIS A 1 94 ? 5.59 10.836 -7.285 1 98.81 94 HIS A C 1
ATOM 711 O O . HIS A 1 94 ? 4.574 11.32 -7.793 1 98.81 94 HIS A O 1
ATOM 717 N N . ALA A 1 95 ? 6.691 11.539 -6.961 1 98.62 95 ALA A N 1
ATOM 718 C CA . ALA A 1 95 ? 6.699 12.984 -7.191 1 98.62 95 ALA A CA 1
ATOM 719 C C . ALA A 1 95 ? 6.543 13.305 -8.672 1 98.62 95 ALA A C 1
ATOM 721 O O . ALA A 1 95 ? 5.832 14.242 -9.047 1 98.62 95 ALA A O 1
ATOM 722 N N . ARG A 1 96 ? 7.172 12.539 -9.523 1 98.44 96 ARG A N 1
ATOM 723 C CA . ARG A 1 96 ? 7.027 12.742 -10.961 1 98.44 96 ARG A CA 1
ATOM 724 C C . ARG A 1 96 ? 5.605 12.438 -11.414 1 98.44 96 ARG A C 1
ATOM 726 O O . ARG A 1 96 ? 5.059 13.133 -12.273 1 98.44 96 ARG A O 1
ATOM 733 N N . ASN A 1 97 ? 4.988 11.391 -10.898 1 98.81 97 ASN A N 1
ATOM 734 C CA . ASN A 1 97 ? 3.611 11.047 -11.234 1 98.81 97 ASN A CA 1
ATOM 735 C C . ASN A 1 97 ? 2.652 12.188 -10.891 1 98.81 97 ASN A C 1
ATOM 737 O O . ASN A 1 97 ? 1.805 12.555 -11.703 1 98.81 97 ASN A O 1
ATOM 741 N N . VAL A 1 98 ? 2.834 12.719 -9.719 1 98.19 98 VAL A N 1
ATOM 742 C CA . VAL A 1 98 ? 1.821 13.641 -9.211 1 98.19 98 VAL A CA 1
ATOM 743 C C . VAL A 1 98 ? 1.977 15 -9.891 1 98.19 98 VAL A C 1
ATOM 745 O O . VAL A 1 98 ? 1.076 15.836 -9.82 1 98.19 98 VAL A O 1
ATOM 748 N N . ARG A 1 99 ? 3.125 15.258 -10.555 1 97.69 99 ARG A N 1
ATOM 749 C CA . ARG A 1 99 ? 3.25 16.438 -11.398 1 97.69 99 ARG A CA 1
ATOM 750 C C . ARG A 1 99 ? 2.295 16.375 -12.578 1 97.69 99 ARG A C 1
ATOM 752 O O . ARG A 1 99 ? 1.789 17.406 -13.039 1 97.69 99 ARG A O 1
ATOM 759 N N . ALA A 1 100 ? 2.039 15.164 -13.062 1 97.62 100 ALA A N 1
ATOM 760 C CA . ALA A 1 100 ? 1.142 14.961 -14.195 1 97.62 100 ALA A CA 1
ATOM 761 C C . ALA A 1 100 ? -0.305 14.82 -13.734 1 97.62 100 ALA A C 1
ATOM 763 O O . ALA A 1 100 ? -1.222 15.352 -14.359 1 97.62 100 ALA A O 1
ATOM 764 N N . SER A 1 101 ? -0.604 14.125 -12.711 1 97.25 101 SER A N 1
ATOM 765 C CA . SER A 1 101 ? -1.91 13.938 -12.094 1 97.25 101 SER A CA 1
ATOM 766 C C . SER A 1 101 ? -1.791 13.844 -10.578 1 97.25 101 SER A C 1
ATOM 768 O O . SER A 1 101 ? -1.168 12.914 -10.055 1 97.25 101 SER A O 1
ATOM 770 N N . PRO A 1 102 ? -2.438 14.75 -9.859 1 98.56 102 PRO A N 1
ATOM 771 C CA . PRO A 1 102 ? -2.271 14.789 -8.406 1 98.56 102 PRO A CA 1
ATOM 772 C C . PRO A 1 102 ? -3.029 13.672 -7.695 1 98.56 102 PRO A C 1
ATOM 774 O O . PRO A 1 102 ? -2.947 13.547 -6.469 1 98.56 102 PRO A O 1
ATOM 777 N N . HIS A 1 103 ? -3.814 12.828 -8.469 1 98.75 103 HIS A N 1
ATOM 778 C CA . HIS A 1 103 ? -4.609 11.758 -7.863 1 98.75 103 HIS A CA 1
ATOM 779 C C . HIS A 1 103 ? -3.725 10.773 -7.109 1 98.75 103 HIS A C 1
ATOM 781 O O . HIS A 1 103 ? -2.738 10.273 -7.656 1 98.75 103 HIS A O 1
ATOM 787 N N . ALA A 1 104 ? -4.035 10.539 -5.848 1 98.94 104 ALA A N 1
ATOM 788 C CA . ALA A 1 104 ? -3.258 9.641 -5.004 1 98.94 104 ALA A CA 1
ATOM 789 C C . ALA A 1 104 ? -4.141 8.984 -3.945 1 98.94 104 ALA A C 1
ATOM 791 O O . ALA A 1 104 ? -5.273 9.406 -3.725 1 98.94 104 ALA A O 1
ATOM 792 N N . SER A 1 105 ? -3.699 7.926 -3.393 1 98.88 105 SER A N 1
ATOM 793 C CA . SER A 1 105 ? -4.25 7.328 -2.18 1 98.88 105 SER A CA 1
ATOM 794 C C . SER A 1 105 ? -3.143 6.93 -1.209 1 98.88 105 SER A C 1
ATOM 796 O O . SER A 1 105 ? -2 6.711 -1.617 1 98.88 105 SER A O 1
ATOM 798 N N . VAL A 1 106 ? -3.408 6.984 0.028 1 98.88 106 VAL A N 1
ATOM 799 C CA . VAL A 1 106 ? -2.539 6.453 1.073 1 98.88 106 VAL A CA 1
ATOM 800 C C . VAL A 1 106 ? -3.318 5.469 1.941 1 98.88 106 VAL A C 1
ATOM 802 O O . VAL A 1 106 ? -4.379 5.805 2.477 1 98.88 106 VAL A O 1
ATOM 805 N N . SER A 1 107 ? -2.834 4.25 2.021 1 98.25 107 SER A N 1
ATOM 806 C CA . SER A 1 107 ? -3.5 3.252 2.852 1 98.25 107 SER A CA 1
ATOM 807 C C . SER A 1 107 ? -2.715 2.982 4.129 1 98.25 107 SER A C 1
ATOM 809 O O . SER A 1 107 ? -1.489 3.107 4.152 1 98.25 107 SER A O 1
ATOM 811 N N . PHE A 1 108 ? -3.453 2.703 5.203 1 96.06 108 PHE A N 1
ATOM 812 C CA . PHE A 1 108 ? -2.918 2.443 6.535 1 96.06 108 PHE A CA 1
ATOM 813 C C . PHE A 1 108 ? -3.482 1.147 7.102 1 96.06 108 PHE A C 1
ATOM 815 O O . PHE A 1 108 ? -4.668 0.857 6.938 1 96.06 108 PHE A O 1
ATOM 822 N N . ARG A 1 109 ? -2.617 0.445 7.668 1 90.62 109 ARG A N 1
ATOM 823 C CA . ARG A 1 109 ? -3.051 -0.758 8.367 1 90.62 109 ARG A CA 1
ATOM 824 C C . ARG A 1 109 ? -2.824 -0.627 9.875 1 90.62 109 ARG A C 1
ATOM 826 O O . ARG A 1 109 ? -1.919 0.088 10.305 1 90.62 109 ARG A O 1
ATOM 833 N N . HIS A 1 110 ? -3.609 -1.269 10.547 1 79 110 HIS A N 1
ATOM 834 C CA . HIS A 1 110 ? -3.461 -1.29 12 1 79 110 HIS A CA 1
ATOM 835 C C . HIS A 1 110 ? -2.074 -1.778 12.406 1 79 110 HIS A C 1
ATOM 837 O O . HIS A 1 110 ? -1.536 -2.705 11.797 1 79 110 HIS A O 1
ATOM 843 N N . PRO A 1 111 ? -1.524 -1.106 13.367 1 65.38 111 PRO A N 1
ATOM 844 C CA . PRO A 1 111 ? -0.182 -1.508 13.797 1 65.38 111 PRO A CA 1
ATOM 845 C C . PRO A 1 111 ? -0.109 -2.975 14.211 1 65.38 111 PRO A C 1
ATOM 847 O O . PRO A 1 111 ? 0.952 -3.598 14.109 1 65.38 111 PRO A O 1
ATOM 850 N N . ASN A 1 112 ? -1.262 -3.416 14.711 1 57.91 112 ASN A N 1
ATOM 851 C CA . ASN A 1 112 ? -1.293 -4.805 15.164 1 57.91 112 ASN A CA 1
ATOM 852 C C . ASN A 1 112 ? -1.456 -5.773 14 1 57.91 112 ASN A C 1
ATOM 854 O O . ASN A 1 112 ? -1.78 -6.945 14.195 1 57.91 112 ASN A O 1
ATOM 858 N N . PHE A 1 113 ? -1.426 -5.305 12.914 1 56.66 113 PHE A N 1
ATOM 859 C CA . PHE A 1 113 ? -1.564 -6.18 11.758 1 56.66 113 PHE A CA 1
ATOM 860 C C . PHE A 1 113 ? -0.625 -7.375 11.859 1 56.66 113 PHE A C 1
ATOM 862 O O . PHE A 1 113 ? -0.989 -8.492 11.492 1 56.66 113 PHE A O 1
ATOM 869 N N . THR A 1 114 ? 0.464 -7.094 12.547 1 55.09 114 THR A N 1
ATOM 870 C CA . THR A 1 114 ? 1.365 -8.234 12.648 1 55.09 114 THR A CA 1
ATOM 871 C C . THR A 1 114 ? 1.275 -8.867 14.031 1 55.09 114 THR A C 1
ATOM 873 O O . THR A 1 114 ? 1.734 -10 14.242 1 55.09 114 THR A O 1
ATOM 876 N N . LEU A 1 115 ? 0.745 -8.109 14.938 1 57.09 115 LEU A N 1
ATOM 877 C CA . LEU A 1 115 ? 0.496 -8.664 16.266 1 57.09 115 LEU A CA 1
ATOM 878 C C . LEU A 1 115 ? -0.996 -8.672 16.578 1 57.09 115 LEU A C 1
ATOM 880 O O . LEU A 1 115 ? -1.477 -7.82 17.328 1 57.09 115 LEU A O 1
ATOM 884 N N . THR A 1 116 ? -1.592 -9.672 16.031 1 63.38 116 THR A N 1
ATOM 885 C CA . THR A 1 116 ? -3.049 -9.719 16.094 1 63.38 116 THR A CA 1
ATOM 886 C C . THR A 1 116 ? -3.52 -10.086 17.5 1 63.38 116 THR A C 1
ATOM 888 O O . THR A 1 116 ? -2.947 -10.977 18.141 1 63.38 116 THR A O 1
ATOM 891 N N . PRO A 1 117 ? -4.488 -9.344 17.891 1 63.72 117 PRO A N 1
ATOM 892 C CA . PRO A 1 117 ? -5.051 -9.703 19.203 1 63.72 117 PRO A CA 1
ATOM 893 C C . PRO A 1 117 ? -5.637 -11.109 19.219 1 63.72 117 PRO A C 1
ATOM 895 O O . PRO A 1 117 ? -5.863 -11.711 18.172 1 63.72 117 PRO A O 1
ATOM 898 N N . PRO A 1 118 ? -5.684 -11.641 20.375 1 67.88 118 PRO A N 1
ATOM 899 C CA . PRO A 1 118 ? -6.148 -13.023 20.516 1 67.88 118 PRO A CA 1
ATOM 900 C C . PRO A 1 118 ? -7.492 -13.266 19.828 1 67.88 118 PRO A C 1
ATOM 902 O O . PRO A 1 118 ? -7.762 -14.375 19.359 1 67.88 118 PRO A O 1
ATOM 905 N N . ASP A 1 119 ? -8.305 -12.25 19.766 1 70.44 119 ASP A N 1
ATOM 906 C CA . ASP A 1 119 ? -9.633 -12.461 19.203 1 70.44 119 ASP A CA 1
ATOM 907 C C . ASP A 1 119 ? -9.648 -12.195 17.703 1 70.44 119 ASP A C 1
ATOM 909 O O . ASP A 1 119 ? -10.695 -12.289 17.062 1 70.44 119 ASP A O 1
ATOM 913 N N . SER A 1 120 ? -8.484 -11.984 17.281 1 76.44 120 SER A N 1
ATOM 914 C CA . SER A 1 120 ? -8.398 -11.734 15.836 1 76.44 120 SER A CA 1
ATOM 915 C C . SER A 1 120 ? -8.477 -13.031 15.047 1 76.44 120 SER A C 1
ATOM 917 O O . SER A 1 120 ? -7.961 -14.062 15.484 1 76.44 120 SER A O 1
ATOM 919 N N . ARG A 1 121 ? -9.203 -12.992 13.969 1 83.19 121 ARG A N 1
ATOM 920 C CA . ARG A 1 121 ? -9.305 -14.164 13.102 1 83.19 121 ARG A CA 1
ATOM 921 C C . ARG A 1 121 ? -8.195 -14.156 12.047 1 83.19 121 ARG A C 1
ATOM 923 O O . ARG A 1 121 ? -8.164 -15.016 11.172 1 83.19 121 ARG A O 1
ATOM 930 N N . GLY A 1 122 ? -7.324 -13.172 12.195 1 85.5 122 GLY A N 1
ATOM 931 C CA . GLY A 1 122 ? -6.234 -13.031 11.242 1 85.5 122 GLY A CA 1
ATOM 932 C C . GLY A 1 122 ? -5.914 -11.586 10.914 1 85.5 122 GLY A C 1
ATOM 933 O O . GLY A 1 122 ? -6.645 -10.68 11.312 1 85.5 122 GLY A O 1
ATOM 934 N N . GLU A 1 123 ? -4.906 -11.328 10.156 1 86 123 GLU A N 1
ATOM 935 C CA . GLU A 1 123 ? -4.391 -9.992 9.867 1 86 123 GLU A CA 1
ATOM 936 C C . GLU A 1 123 ? -5.422 -9.148 9.125 1 86 123 GLU A C 1
ATOM 938 O O . GLU A 1 123 ? -5.609 -7.973 9.438 1 86 123 GLU A O 1
ATOM 943 N N . LEU A 1 124 ? -6.168 -9.781 8.195 1 90.44 124 LEU A N 1
ATOM 944 C CA . LEU A 1 124 ? -7.105 -9 7.406 1 90.44 124 LEU A CA 1
ATOM 945 C C . LEU A 1 124 ? -8.414 -8.797 8.164 1 90.44 124 LEU A C 1
ATOM 947 O O . LEU A 1 124 ? -9.32 -8.109 7.672 1 90.44 124 LEU A O 1
ATOM 951 N N . ASP A 1 125 ? -8.484 -9.336 9.367 1 89.69 125 ASP A N 1
ATOM 952 C CA . ASP A 1 125 ? -9.625 -9.031 10.227 1 89.69 125 ASP A CA 1
ATOM 953 C C . ASP A 1 125 ? -9.359 -7.785 11.07 1 89.69 125 ASP A C 1
ATOM 955 O O . ASP A 1 125 ? -10.188 -7.406 11.906 1 89.69 125 ASP A O 1
ATOM 959 N N . GLU A 1 126 ? -8.234 -7.195 10.883 1 89.31 126 GLU A N 1
ATOM 960 C CA . GLU A 1 126 ? -7.902 -5.934 11.539 1 89.31 126 GLU A CA 1
ATOM 961 C C . GLU A 1 126 ? -8.219 -4.742 10.641 1 89.31 126 GLU A C 1
ATOM 963 O O . GLU A 1 126 ? -8.188 -4.863 9.414 1 89.31 126 GLU A O 1
ATOM 968 N N . ALA A 1 127 ? -8.422 -3.592 11.219 1 91.69 127 ALA A N 1
ATOM 969 C CA . ALA A 1 127 ? -8.891 -2.402 10.508 1 91.69 127 ALA A CA 1
ATOM 970 C C . ALA A 1 127 ? -7.812 -1.872 9.562 1 91.69 127 ALA A C 1
ATOM 972 O O . ALA A 1 127 ? -6.621 -1.927 9.875 1 91.69 127 ALA A O 1
ATOM 973 N N . ARG A 1 128 ? -8.297 -1.369 8.453 1 95.12 128 ARG A N 1
ATOM 974 C CA . ARG A 1 128 ? -7.477 -0.629 7.496 1 95.12 128 ARG A CA 1
ATOM 975 C C . ARG A 1 128 ? -8.266 0.512 6.867 1 95.12 128 ARG A C 1
ATOM 977 O O . ARG A 1 128 ? -9.5 0.485 6.852 1 95.12 128 ARG A O 1
ATOM 984 N N . VAL A 1 129 ? -7.523 1.46 6.445 1 97.19 129 VAL A N 1
ATOM 985 C CA . VAL A 1 129 ? -8.172 2.619 5.844 1 97.19 129 VAL A CA 1
ATOM 986 C C . VAL A 1 129 ? -7.363 3.094 4.637 1 97.19 129 VAL A C 1
ATOM 988 O O . VAL A 1 129 ? -6.129 3.074 4.66 1 97.19 129 VAL A O 1
ATOM 991 N N . SER A 1 130 ? -8.023 3.396 3.594 1 98.75 130 SER A N 1
ATOM 992 C CA . SER A 1 130 ? -7.438 4.055 2.434 1 98.75 130 SER A CA 1
ATOM 993 C C . SER A 1 130 ? -7.992 5.465 2.254 1 98.75 130 SER A C 1
ATOM 995 O O . SER A 1 130 ? -9.211 5.648 2.146 1 98.75 130 SER A O 1
ATOM 997 N N . LEU A 1 131 ? -7.152 6.43 2.293 1 98.81 131 LEU A N 1
ATOM 998 C CA . LEU A 1 131 ? -7.496 7.816 2 1 98.81 131 LEU A CA 1
ATOM 999 C C . LEU A 1 131 ? -7.254 8.141 0.53 1 98.81 131 LEU A C 1
ATOM 1001 O O . LEU A 1 131 ? -6.176 7.859 -0.002 1 98.81 131 LEU A O 1
ATOM 1005 N N . LEU A 1 132 ? -8.258 8.672 -0.148 1 98.81 132 LEU A N 1
ATOM 1006 C CA . LEU A 1 132 ? -8.109 9.109 -1.532 1 98.81 132 LEU A CA 1
ATOM 1007 C C . LEU A 1 132 ? -8.172 10.633 -1.634 1 98.81 132 LEU A C 1
ATOM 1009 O O . LEU A 1 132 ? -8.984 11.266 -0.957 1 98.81 132 LEU A O 1
ATOM 1013 N N . GLY A 1 133 ? -7.312 11.156 -2.473 1 98.81 133 GLY A N 1
ATOM 1014 C CA . GLY A 1 133 ? -7.309 12.594 -2.684 1 98.81 133 GLY A CA 1
ATOM 1015 C C . GLY A 1 133 ? -6.199 13.062 -3.611 1 98.81 133 GLY A C 1
ATOM 1016 O O . GLY A 1 133 ? -5.703 12.281 -4.43 1 98.81 133 GLY A O 1
ATOM 1017 N N . ASP A 1 134 ? -5.965 14.359 -3.572 1 98.81 134 ASP A N 1
ATOM 1018 C CA . ASP A 1 134 ? -4.898 14.953 -4.371 1 98.81 134 ASP A CA 1
ATOM 1019 C C . ASP A 1 134 ? -3.646 15.188 -3.527 1 98.81 134 ASP A C 1
ATOM 1021 O O . ASP A 1 134 ? -3.727 15.734 -2.424 1 98.81 134 ASP A O 1
ATOM 1025 N N . LEU A 1 135 ? -2.568 14.664 -3.986 1 98.88 135 LEU A N 1
ATOM 1026 C CA . LEU A 1 135 ? -1.275 14.906 -3.357 1 98.88 135 LEU A CA 1
ATOM 1027 C C . LEU A 1 135 ? -0.667 16.219 -3.863 1 98.88 135 LEU A C 1
ATOM 1029 O O . LEU A 1 135 ? -0.309 16.312 -5.039 1 98.88 135 LEU A O 1
ATOM 1033 N N . VAL A 1 136 ? -0.483 17.188 -2.955 1 98.5 136 VAL A N 1
ATOM 1034 C CA . VAL A 1 136 ? -0.116 18.547 -3.355 1 98.5 136 VAL A CA 1
ATOM 1035 C C . VAL A 1 136 ? 1.186 18.953 -2.668 1 98.5 136 VAL A C 1
ATOM 1037 O O . VAL A 1 136 ? 1.326 18.797 -1.452 1 98.5 136 VAL A O 1
ATOM 1040 N N . ARG A 1 137 ? 2.09 19.5 -3.455 1 98.62 137 ARG A N 1
ATOM 1041 C CA . ARG A 1 137 ? 3.354 19.969 -2.898 1 98.62 137 ARG A CA 1
ATOM 1042 C C . ARG A 1 137 ? 3.137 21.172 -1.976 1 98.62 137 ARG A C 1
ATOM 1044 O O . ARG A 1 137 ? 2.373 22.078 -2.303 1 98.62 137 ARG A O 1
ATOM 1051 N N . VAL A 1 138 ? 3.768 21.078 -0.791 1 98.19 138 VAL A N 1
ATOM 1052 C CA . VAL A 1 138 ? 3.715 22.203 0.152 1 98.19 138 VAL A CA 1
ATOM 1053 C C . VAL A 1 138 ? 4.578 23.344 -0.356 1 98.19 138 VAL A C 1
ATOM 1055 O O . VAL A 1 138 ? 5.734 23.141 -0.737 1 98.19 138 VAL A O 1
ATOM 1058 N N . GLU A 1 139 ? 3.982 24.469 -0.385 1 97.81 139 GLU A N 1
ATOM 1059 C CA . GLU A 1 139 ? 4.684 25.656 -0.849 1 97.81 139 GLU A CA 1
ATOM 1060 C C . GLU A 1 139 ? 4.715 26.734 0.232 1 97.81 139 GLU A C 1
ATOM 1062 O O . GLU A 1 139 ? 3.963 26.672 1.206 1 97.81 139 GLU A O 1
ATOM 1067 N N . GLY A 1 140 ? 5.633 27.781 0.087 1 97.44 140 GLY A N 1
ATOM 1068 C CA . GLY A 1 140 ? 5.809 28.859 1.051 1 97.44 140 GLY A CA 1
ATOM 1069 C C . GLY A 1 140 ? 6.859 28.547 2.1 1 97.44 140 GLY A C 1
ATOM 1070 O O . GLY A 1 140 ? 6.785 27.531 2.785 1 97.44 140 GLY A O 1
ATOM 1071 N N . ASP A 1 141 ? 7.781 29.406 2.281 1 97.19 141 ASP A N 1
ATOM 1072 C CA . ASP A 1 141 ? 8.945 29.188 3.135 1 97.19 141 ASP A CA 1
ATOM 1073 C C . ASP A 1 141 ? 8.523 28.891 4.57 1 97.19 141 ASP A C 1
ATOM 1075 O O . ASP A 1 141 ? 9.07 27.984 5.203 1 97.19 141 ASP A O 1
ATOM 1079 N N . ASP A 1 142 ? 7.582 29.594 5.035 1 97.31 142 ASP A N 1
ATOM 1080 C CA . ASP A 1 142 ? 7.137 29.406 6.41 1 97.31 142 ASP A CA 1
ATOM 1081 C C . ASP A 1 142 ? 6.484 28.031 6.59 1 97.31 142 ASP A C 1
ATOM 1083 O O . ASP A 1 142 ? 6.746 27.344 7.574 1 97.31 142 ASP A O 1
ATOM 1087 N N . GLU A 1 143 ? 5.586 27.672 5.625 1 96.69 143 GLU A N 1
ATOM 1088 C CA . GLU A 1 143 ? 4.91 26.375 5.688 1 96.69 143 GLU A CA 1
ATOM 1089 C C . GLU A 1 143 ? 5.902 25.234 5.566 1 96.69 143 GLU A C 1
ATOM 1091 O O . GLU A 1 143 ? 5.758 24.203 6.234 1 96.69 143 GLU A O 1
ATOM 1096 N N . ILE A 1 144 ? 6.871 25.391 4.742 1 97.56 144 ILE A N 1
ATOM 1097 C CA . ILE A 1 144 ? 7.898 24.375 4.543 1 97.56 144 ILE A CA 1
ATOM 1098 C C . ILE A 1 144 ? 8.711 24.203 5.824 1 97.56 144 ILE A C 1
ATOM 1100 O O . ILE A 1 144 ? 9 23.078 6.242 1 97.56 144 ILE A O 1
ATOM 1104 N N . LYS A 1 145 ? 9.07 25.312 6.43 1 97.38 145 LYS A N 1
ATOM 1105 C CA . LYS A 1 145 ? 9.836 25.25 7.676 1 97.38 145 LYS A CA 1
ATOM 1106 C C . LYS A 1 145 ? 9.055 24.531 8.766 1 97.38 145 LYS A C 1
ATOM 1108 O O . LYS A 1 145 ? 9.617 23.719 9.5 1 97.38 145 LYS A O 1
ATOM 1113 N N . LYS A 1 146 ? 7.797 24.875 8.875 1 96.81 146 LYS A N 1
ATOM 1114 C CA . LYS A 1 146 ? 6.949 24.219 9.867 1 96.81 146 LYS A CA 1
ATOM 1115 C C . LYS A 1 146 ? 6.852 22.719 9.594 1 96.81 146 LYS A C 1
ATOM 1117 O O . LYS A 1 146 ? 6.945 21.906 10.516 1 96.81 146 LYS A O 1
ATOM 1122 N N . ALA A 1 147 ? 6.59 22.328 8.336 1 97.31 147 ALA A N 1
ATOM 1123 C CA . ALA A 1 147 ? 6.516 20.922 7.93 1 97.31 147 ALA A CA 1
ATOM 1124 C C . ALA A 1 147 ? 7.816 20.203 8.258 1 97.31 147 ALA A C 1
ATOM 1126 O O . ALA A 1 147 ? 7.793 19.078 8.766 1 97.31 147 ALA A O 1
ATOM 1127 N N . GLN A 1 148 ? 8.898 20.859 7.973 1 97.06 148 GLN A N 1
ATOM 1128 C CA . GLN A 1 148 ? 10.219 20.281 8.195 1 97.06 148 GLN A CA 1
ATOM 1129 C C . GLN A 1 148 ? 10.445 19.969 9.68 1 97.06 148 GLN A C 1
ATOM 1131 O O . GLN A 1 148 ? 10.844 18.859 10.039 1 97.06 148 GLN A O 1
ATOM 1136 N N . GLU A 1 149 ? 10.211 20.922 10.5 1 96.5 149 GLU A N 1
ATOM 1137 C CA . GLU A 1 149 ? 10.422 20.766 11.938 1 96.5 149 GLU A CA 1
ATOM 1138 C C . GLU A 1 149 ? 9.547 19.656 12.5 1 96.5 149 GLU A C 1
ATOM 1140 O O . GLU A 1 149 ? 10.031 18.781 13.234 1 96.5 149 GLU A O 1
ATOM 1145 N N . CYS A 1 150 ? 8.383 19.703 12.141 1 95.88 150 CYS A N 1
ATOM 1146 C CA . CYS A 1 150 ? 7.414 18.75 12.664 1 95.88 150 CYS A CA 1
ATOM 1147 C C . CYS A 1 150 ? 7.691 17.344 12.133 1 95.88 150 CYS A C 1
ATOM 1149 O O . CYS A 1 150 ? 7.75 16.375 12.898 1 95.88 150 CYS A O 1
ATOM 1151 N N . PHE A 1 151 ? 7.855 17.219 10.805 1 97.62 151 PHE A N 1
ATOM 1152 C CA . PHE A 1 151 ? 8.039 15.93 10.156 1 97.62 151 PHE A CA 1
ATOM 1153 C C . PHE A 1 151 ? 9.336 15.273 10.609 1 97.62 151 PHE A C 1
ATOM 1155 O O . PHE A 1 151 ? 9.375 14.07 10.867 1 97.62 151 PHE A O 1
ATOM 1162 N N . PHE A 1 152 ? 10.391 16.062 10.805 1 97.06 152 PHE A N 1
ATOM 1163 C CA . PHE A 1 152 ? 11.688 15.5 11.172 1 97.06 152 PHE A CA 1
ATOM 1164 C C . PHE A 1 152 ? 11.734 15.156 12.656 1 97.06 152 PHE A C 1
ATOM 1166 O O . PHE A 1 152 ? 12.57 14.367 13.094 1 97.06 152 PHE A O 1
ATOM 1173 N N . ALA A 1 153 ? 10.891 15.789 13.438 1 95.88 153 ALA A N 1
ATOM 1174 C CA . ALA A 1 153 ? 10.742 15.359 14.82 1 95.88 153 ALA A CA 1
ATOM 1175 C C . ALA A 1 153 ? 10.164 13.945 14.898 1 95.88 153 ALA A C 1
ATOM 1177 O O . ALA A 1 153 ? 10.578 13.141 15.734 1 95.88 153 ALA A O 1
ATOM 1178 N N . ARG A 1 154 ? 9.234 13.672 13.992 1 94 154 ARG A N 1
ATOM 1179 C CA . ARG A 1 154 ? 8.578 12.367 13.953 1 94 154 ARG A CA 1
ATOM 1180 C C . ARG A 1 154 ? 9.445 11.336 13.242 1 94 154 ARG A C 1
ATOM 1182 O O . ARG A 1 154 ? 9.445 10.156 13.602 1 94 154 ARG A O 1
ATOM 1189 N N . HIS A 1 155 ? 10.102 11.719 12.188 1 95.69 155 HIS A N 1
ATOM 1190 C CA . HIS A 1 155 ? 10.977 10.891 11.367 1 95.69 155 HIS A CA 1
ATOM 1191 C C . HIS A 1 155 ? 12.383 11.469 11.297 1 95.69 155 HIS A C 1
ATOM 1193 O O . HIS A 1 155 ? 12.789 12.016 10.273 1 95.69 155 HIS A O 1
ATOM 1199 N N . PRO A 1 156 ? 13.18 11.258 12.297 1 95.81 156 PRO A N 1
ATOM 1200 C CA . PRO A 1 156 ? 14.5 11.891 12.305 1 95.81 156 PRO A CA 1
ATOM 1201 C C . PRO A 1 156 ? 15.398 11.414 11.164 1 95.81 156 PRO A C 1
ATOM 1203 O O . PRO A 1 156 ? 16.219 12.18 10.656 1 95.81 156 PRO A O 1
ATOM 1206 N N . ASP A 1 157 ? 15.242 10.18 10.758 1 92.31 157 ASP A N 1
ATOM 1207 C CA . ASP A 1 157 ? 16.078 9.633 9.703 1 92.31 157 ASP A CA 1
ATOM 1208 C C . ASP A 1 157 ? 15.734 10.25 8.352 1 92.31 157 ASP A C 1
ATOM 1210 O O . ASP A 1 157 ? 16.516 10.156 7.398 1 92.31 157 ASP A O 1
ATOM 1214 N N . ALA A 1 158 ? 14.633 10.914 8.234 1 95.31 158 ALA A N 1
ATOM 1215 C CA . ALA A 1 158 ? 14.242 11.555 6.98 1 95.31 158 ALA A CA 1
ATOM 1216 C C . ALA A 1 158 ? 15.156 12.734 6.652 1 95.31 158 ALA A C 1
ATOM 1218 O O . ALA A 1 158 ? 15.18 13.203 5.516 1 95.31 158 ALA A O 1
ATOM 1219 N N . LYS A 1 159 ? 15.891 13.195 7.648 1 93.56 159 LYS A N 1
ATOM 1220 C CA . LYS A 1 159 ? 16.875 14.242 7.418 1 93.56 159 LYS A CA 1
ATOM 1221 C C . LYS A 1 159 ? 17.969 13.773 6.453 1 93.56 159 LYS A C 1
ATOM 1223 O O . LYS A 1 159 ? 18.672 14.594 5.863 1 93.56 159 LYS A O 1
ATOM 1228 N N . GLU A 1 160 ? 18.062 12.461 6.27 1 90.25 160 GLU A N 1
ATOM 1229 C CA . GLU A 1 160 ? 19.078 11.875 5.402 1 90.25 160 GLU A CA 1
ATOM 1230 C C . GLU A 1 160 ? 18.609 11.828 3.953 1 90.25 160 GLU A C 1
ATOM 1232 O O . GLU A 1 160 ? 19.391 11.5 3.053 1 90.25 160 GLU A O 1
ATOM 1237 N N . PHE A 1 161 ? 17.359 12.188 3.734 1 94.81 161 PHE A N 1
ATOM 1238 C CA . PHE A 1 161 ? 16.875 12.188 2.357 1 94.81 161 PHE A CA 1
ATOM 1239 C C . PHE A 1 161 ? 17.672 13.18 1.511 1 94.81 161 PHE A C 1
ATOM 1241 O O . PHE A 1 161 ? 18.219 14.148 2.035 1 94.81 161 PHE A O 1
ATOM 1248 N N . PRO A 1 162 ? 17.703 12.938 0.216 1 91.94 162 PRO A N 1
ATOM 1249 C CA . PRO A 1 162 ? 18.391 13.891 -0.657 1 91.94 162 PRO A CA 1
ATOM 1250 C C . PRO A 1 162 ? 17.844 15.305 -0.527 1 91.94 162 PRO A C 1
ATOM 1252 O O . PRO A 1 162 ? 16.672 15.5 -0.194 1 91.94 162 PRO A O 1
ATOM 1255 N N . HIS A 1 163 ? 18.625 16.219 -0.847 1 90.12 163 HIS A N 1
ATOM 1256 C CA . HIS A 1 163 ? 18.281 17.625 -0.742 1 90.12 163 HIS A CA 1
ATOM 1257 C C . HIS A 1 163 ? 17.109 17.984 -1.667 1 90.12 163 HIS A C 1
ATOM 1259 O O . HIS A 1 163 ? 16.359 18.906 -1.391 1 90.12 163 HIS A O 1
ATOM 1265 N N . HIS A 1 164 ? 17.031 17.25 -2.738 1 94.12 164 HIS A N 1
ATOM 1266 C CA . HIS A 1 164 ? 15.938 17.5 -3.666 1 94.12 164 HIS A CA 1
ATOM 1267 C C . HIS A 1 164 ? 14.688 16.734 -3.254 1 94.12 164 HIS A C 1
ATOM 1269 O O . HIS A 1 164 ? 14.109 16 -4.059 1 94.12 164 HIS A O 1
ATOM 1275 N N . SER A 1 165 ? 14.383 16.828 -2.02 1 97.88 165 SER A N 1
ATOM 1276 C CA . SER A 1 165 ? 13.133 16.297 -1.488 1 97.88 165 SER A CA 1
ATOM 1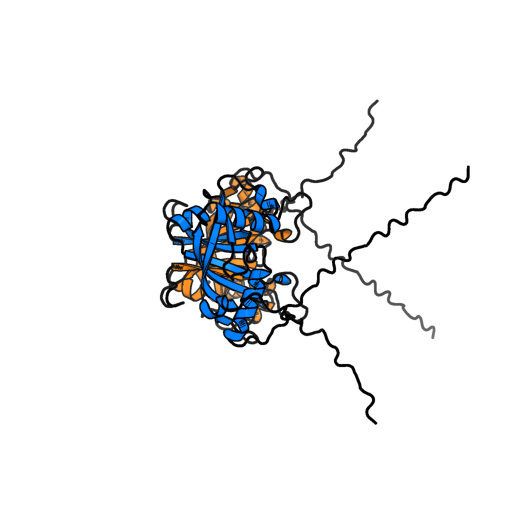277 C C . SER A 1 165 ? 12.172 17.422 -1.115 1 97.88 165 SER A C 1
ATOM 1279 O O . SER A 1 165 ? 12.594 18.562 -0.926 1 97.88 165 SER A O 1
ATOM 1281 N N . ALA A 1 166 ? 10.883 17.141 -1.158 1 98.62 166 ALA A N 1
ATOM 1282 C CA . ALA A 1 166 ? 9.859 18.141 -0.858 1 98.62 166 ALA A CA 1
ATOM 1283 C C . ALA A 1 166 ? 8.711 17.516 -0.069 1 98.62 166 ALA A C 1
ATOM 1285 O O . ALA A 1 166 ? 8.5 16.312 -0.106 1 98.62 166 ALA A O 1
ATOM 1286 N N . PHE A 1 167 ? 8.039 18.391 0.642 1 98.69 167 PHE A N 1
ATOM 1287 C CA . PHE A 1 167 ? 6.867 17.969 1.405 1 98.69 167 PHE A CA 1
ATOM 1288 C C . PHE A 1 167 ? 5.617 18.016 0.537 1 98.69 167 PHE A C 1
ATOM 1290 O O . PHE A 1 167 ? 5.445 18.938 -0.272 1 98.69 167 PHE A O 1
ATOM 1297 N N . TYR A 1 168 ? 4.773 17.031 0.687 1 98.75 168 TYR A N 1
ATOM 1298 C CA . TYR A 1 168 ? 3.482 16.922 0.018 1 98.75 168 TYR A CA 1
ATOM 1299 C C . TYR A 1 168 ? 2.371 16.641 1.022 1 98.75 168 TYR A C 1
ATOM 1301 O O . TYR A 1 168 ? 2.568 15.883 1.98 1 98.75 168 TYR A O 1
ATOM 1309 N N . ARG A 1 169 ? 1.263 17.203 0.796 1 98.5 169 ARG A N 1
ATOM 1310 C CA . ARG A 1 169 ? 0.081 16.969 1.618 1 98.5 169 ARG A CA 1
ATOM 1311 C C . ARG A 1 169 ? -1.019 16.281 0.81 1 98.5 169 ARG A C 1
ATOM 1313 O O . ARG A 1 169 ? -1.311 16.688 -0.317 1 98.5 169 ARG A O 1
ATOM 1320 N N . LEU A 1 170 ? -1.568 15.195 1.401 1 98.75 170 LEU A N 1
ATOM 1321 C CA . LEU A 1 170 ? -2.742 14.594 0.773 1 98.75 170 LEU A CA 1
ATOM 1322 C C . LEU A 1 170 ? -4.008 15.367 1.144 1 98.75 170 LEU A C 1
ATOM 1324 O O . LEU A 1 170 ? -4.41 15.375 2.307 1 98.75 170 LEU A O 1
ATOM 1328 N N . GLU A 1 171 ? -4.594 16.016 0.181 1 98.19 171 GLU A N 1
ATOM 1329 C CA . GLU A 1 171 ? -5.906 16.625 0.371 1 98.19 171 GLU A CA 1
ATOM 1330 C C . GLU A 1 171 ? -7.023 15.602 0.198 1 98.19 171 GLU A C 1
ATOM 1332 O O . GLU A 1 171 ? -7.484 15.359 -0.918 1 98.19 171 GLU A O 1
ATOM 1337 N N . VAL A 1 172 ? -7.488 15.094 1.338 1 98.38 172 VAL A N 1
ATOM 1338 C CA . VAL A 1 172 ? -8.359 13.93 1.368 1 98.38 172 VAL A CA 1
ATOM 1339 C C . VAL A 1 172 ? -9.727 14.289 0.784 1 98.38 172 VAL A C 1
ATOM 1341 O O . VAL A 1 172 ? -10.32 15.297 1.159 1 98.38 172 VAL A O 1
ATOM 1344 N N . GLN A 1 173 ? -10.234 13.469 -0.098 1 98.19 173 GLN A N 1
ATOM 1345 C CA . GLN A 1 173 ? -11.516 13.695 -0.757 1 98.19 173 GLN A CA 1
ATOM 1346 C C . GLN A 1 173 ? -12.469 12.523 -0.522 1 98.19 173 GLN A C 1
ATOM 1348 O O . GLN A 1 173 ? -13.68 12.656 -0.708 1 98.19 173 GLN A O 1
ATOM 1353 N N . ASP A 1 174 ? -11.961 11.383 -0.191 1 98 174 ASP A N 1
ATOM 1354 C CA . ASP A 1 174 ? -12.742 10.188 0.088 1 98 174 ASP A CA 1
ATOM 1355 C C . ASP A 1 174 ? -11.984 9.227 0.997 1 98 174 ASP A C 1
ATOM 1357 O O . ASP A 1 174 ? -10.75 9.266 1.05 1 98 174 ASP A O 1
ATOM 1361 N N . VAL A 1 175 ? -12.695 8.453 1.778 1 98.31 175 VAL A N 1
ATOM 1362 C CA . VAL A 1 175 ? -12.094 7.531 2.736 1 98.31 175 VAL A CA 1
ATOM 1363 C C . VAL A 1 175 ? -12.766 6.164 2.631 1 98.31 175 VAL A C 1
ATOM 1365 O O . VAL A 1 175 ? -13.992 6.062 2.697 1 98.31 175 VAL A O 1
ATOM 1368 N N . ARG A 1 176 ? -12.039 5.176 2.377 1 98.44 176 ARG A N 1
ATOM 1369 C CA . ARG A 1 176 ? -12.539 3.807 2.412 1 98.44 176 ARG A CA 1
ATOM 1370 C C . ARG A 1 176 ? -12.102 3.094 3.686 1 98.44 176 ARG A C 1
ATOM 1372 O O . ARG A 1 176 ? -10.906 2.844 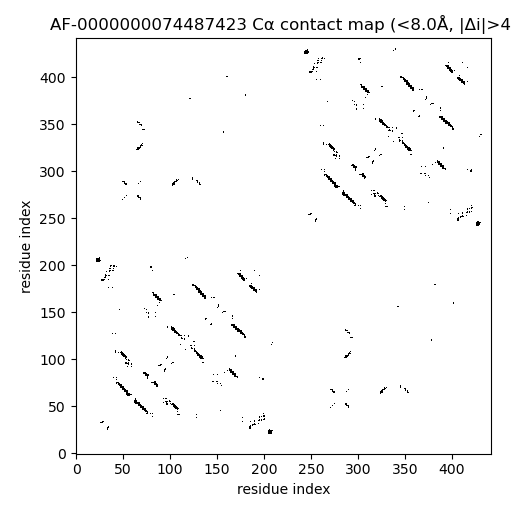3.881 1 98.44 176 ARG A O 1
ATOM 1379 N N . TRP A 1 177 ? -13.078 2.781 4.539 1 97.06 177 TRP A N 1
ATOM 1380 C CA . TRP A 1 177 ? -12.844 2.078 5.797 1 97.06 177 TRP A CA 1
ATOM 1381 C C . TRP A 1 177 ? -13.148 0.591 5.656 1 97.06 177 TRP A C 1
ATOM 1383 O O . TRP A 1 177 ? -14.211 0.216 5.16 1 97.06 177 TRP A O 1
ATOM 1393 N N . ILE A 1 178 ? -12.211 -0.246 5.996 1 95.94 178 ILE A N 1
ATOM 1394 C CA . ILE A 1 178 ? -12.375 -1.692 6.09 1 95.94 178 ILE A CA 1
ATOM 1395 C C . ILE A 1 178 ? -12.086 -2.152 7.516 1 95.94 178 ILE A C 1
ATOM 1397 O O . ILE A 1 178 ? -10.922 -2.318 7.898 1 95.94 178 ILE A O 1
ATOM 1401 N N . GLY A 1 179 ? -13.172 -2.436 8.234 1 92.75 179 GLY A N 1
ATOM 1402 C CA . GLY A 1 179 ? -13.031 -2.742 9.648 1 92.75 179 GLY A CA 1
ATOM 1403 C C . GLY A 1 179 ? -12.555 -4.16 9.906 1 92.75 179 GLY A C 1
ATOM 1404 O O . GLY A 1 179 ? -12.102 -4.477 11.008 1 92.75 179 GLY A O 1
ATOM 1405 N N . GLY A 1 180 ? -12.656 -5.004 8.922 1 90.81 180 GLY A N 1
ATOM 1406 C CA . GLY A 1 180 ? -12.352 -6.422 9.023 1 90.81 180 GLY A CA 1
ATOM 1407 C C . GLY A 1 180 ? -13.281 -7.289 8.195 1 90.81 180 GLY A C 1
ATOM 1408 O O . GLY A 1 180 ? -13.75 -6.871 7.137 1 90.81 180 GLY A O 1
ATOM 1409 N N . PHE A 1 181 ? -13.43 -8.477 8.672 1 89.94 181 PHE A N 1
ATOM 1410 C CA . PHE A 1 181 ? -14.336 -9.359 7.949 1 89.94 181 PHE A CA 1
ATOM 1411 C C . PHE A 1 181 ? -15.773 -8.867 8.07 1 89.94 181 PHE A C 1
ATOM 1413 O O . PHE A 1 181 ? -16.234 -8.516 9.156 1 89.94 181 PHE A O 1
ATOM 1420 N N . GLY A 1 182 ? -16.453 -8.766 6.992 1 86.81 182 GLY A N 1
ATOM 1421 C CA . GLY A 1 182 ? -17.719 -8.055 6.812 1 86.81 182 GLY A CA 1
ATOM 1422 C C . GLY A 1 182 ? -18.844 -8.625 7.656 1 86.81 182 GLY A C 1
ATOM 1423 O O . GLY A 1 182 ? -19.891 -7.996 7.801 1 86.81 182 GLY A O 1
ATOM 1424 N N . ASP A 1 183 ? -18.719 -9.781 8.172 1 85.81 183 ASP A N 1
ATOM 1425 C CA . ASP A 1 183 ? -19.766 -10.352 9.023 1 85.81 183 ASP A CA 1
ATOM 1426 C C . ASP A 1 183 ? -19.75 -9.703 10.406 1 85.81 183 ASP A C 1
ATOM 1428 O O . ASP A 1 183 ? -20.766 -9.75 11.117 1 85.81 183 ASP A O 1
ATOM 1432 N N . ARG A 1 184 ? -18.625 -9 10.75 1 84.06 184 ARG A N 1
ATOM 1433 C CA . ARG A 1 184 ? -18.516 -8.461 12.102 1 84.06 184 ARG A CA 1
ATOM 1434 C C . ARG A 1 184 ? -18.188 -6.973 12.062 1 84.06 184 ARG A C 1
ATOM 1436 O O . ARG A 1 184 ? -18.344 -6.273 13.07 1 84.06 184 ARG A O 1
ATOM 1443 N N . HIS A 1 185 ? -17.719 -6.543 10.93 1 89.06 185 HIS A N 1
ATOM 1444 C CA . HIS A 1 185 ? -17.188 -5.184 10.867 1 89.06 185 HIS A CA 1
ATOM 1445 C C . HIS A 1 185 ? -17.875 -4.371 9.781 1 89.06 185 HIS A C 1
ATOM 1447 O O . HIS A 1 185 ? -18.391 -4.934 8.805 1 89.06 185 HIS A O 1
ATOM 1453 N N . PHE A 1 186 ? -17.922 -3.059 10.062 1 92.81 186 PHE A N 1
ATOM 1454 C CA . PHE A 1 186 ? -18.375 -2.143 9.016 1 92.81 186 PHE A CA 1
ATOM 1455 C C . PHE A 1 186 ? -17.297 -1.986 7.945 1 92.81 1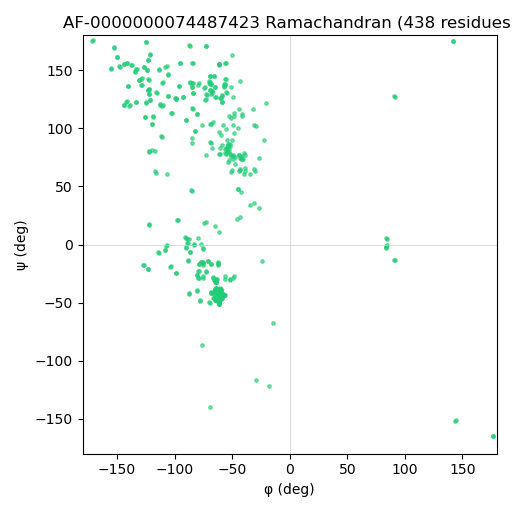86 PHE A C 1
ATOM 1457 O O . PHE A 1 186 ? -16.125 -1.744 8.258 1 92.81 186 PHE A O 1
ATOM 1464 N N . ASN A 1 187 ? -17.609 -2.232 6.723 1 95.88 187 ASN A N 1
ATOM 1465 C CA . ASN A 1 187 ? -16.812 -1.938 5.535 1 95.88 187 ASN A CA 1
ATOM 1466 C C . ASN A 1 187 ? -17.547 -0.972 4.602 1 95.88 187 ASN A C 1
ATOM 1468 O O . ASN A 1 187 ? -18.578 -1.314 4.023 1 95.88 187 ASN A O 1
ATOM 1472 N N . GLY A 1 188 ? -17 0.268 4.516 1 96.62 188 GLY A N 1
ATOM 1473 C CA . GLY A 1 188 ? -17.719 1.243 3.719 1 96.62 188 GLY A CA 1
ATOM 1474 C C . GLY A 1 188 ? -16.953 2.529 3.5 1 96.62 188 GLY A C 1
ATOM 1475 O O . GLY A 1 188 ? -15.828 2.674 3.98 1 96.62 188 GLY A O 1
ATOM 1476 N N . TRP A 1 189 ? -17.578 3.367 2.693 1 97.56 189 TRP A N 1
ATOM 1477 C CA . TRP A 1 189 ? -17.016 4.684 2.416 1 97.56 189 TRP A CA 1
ATOM 1478 C C . TRP A 1 189 ? -17.406 5.684 3.496 1 97.56 189 TRP A C 1
ATOM 1480 O O . TRP A 1 189 ? -18.547 5.664 3.986 1 97.56 189 TRP A O 1
ATOM 1490 N N . ILE A 1 190 ? -16.484 6.512 3.891 1 96.81 190 ILE A N 1
ATOM 1491 C CA . ILE A 1 190 ? -16.688 7.633 4.801 1 96.81 190 ILE A CA 1
ATOM 1492 C C . ILE A 1 190 ? -16.547 8.945 4.043 1 96.81 190 ILE A C 1
ATOM 1494 O O . ILE A 1 190 ? -15.5 9.227 3.461 1 96.81 190 ILE A O 1
ATOM 1498 N N . PRO A 1 191 ? -17.578 9.758 4.023 1 95.12 191 PRO A N 1
ATOM 1499 C CA . PRO A 1 191 ? -17.422 11.07 3.396 1 95.12 191 PRO A CA 1
ATOM 1500 C C . PRO A 1 191 ? -16.266 11.875 4.008 1 95.12 191 PRO A C 1
ATOM 1502 O O . PRO A 1 191 ? -16.062 11.836 5.223 1 95.12 191 PRO A O 1
ATOM 1505 N N . ALA A 1 192 ? -15.594 12.586 3.117 1 96.5 192 ALA A N 1
ATOM 1506 C CA . ALA A 1 192 ? -14.398 13.312 3.539 1 96.5 192 ALA A CA 1
ATOM 1507 C C . ALA A 1 192 ? -14.727 14.32 4.629 1 96.5 192 ALA A C 1
ATOM 1509 O O . ALA A 1 192 ? -13.953 14.508 5.57 1 96.5 192 ALA A O 1
ATOM 1510 N N . ASP A 1 193 ? -15.852 15.031 4.543 1 95.44 193 ASP A N 1
ATOM 1511 C CA . ASP A 1 193 ? -16.219 16.047 5.527 1 95.44 193 ASP A CA 1
ATOM 1512 C C . ASP A 1 193 ? -16.406 15.422 6.91 1 95.44 193 ASP A C 1
ATOM 1514 O O . ASP A 1 193 ? -15.984 16 7.914 1 95.44 193 ASP A O 1
ATOM 1518 N N . LEU A 1 194 ? -17.062 14.266 6.883 1 94.19 194 LEU A N 1
ATOM 1519 C CA . LEU A 1 194 ? -17.25 13.555 8.148 1 94.19 194 LEU A CA 1
ATOM 1520 C C . LEU A 1 194 ? -15.898 13.141 8.742 1 94.19 194 LEU A C 1
ATOM 1522 O O . LEU A 1 194 ? -15.688 13.266 9.945 1 94.19 194 LEU A O 1
ATOM 1526 N N . TYR A 1 195 ? -14.992 12.68 8.008 1 96.31 195 TYR A N 1
ATOM 1527 C CA . TYR A 1 195 ? -13.641 12.281 8.398 1 96.31 195 TYR A CA 1
ATOM 1528 C C . TYR A 1 195 ? -12.844 13.477 8.906 1 96.31 195 TYR A C 1
ATOM 1530 O O . TYR A 1 195 ? -12.188 13.398 9.945 1 96.31 195 TYR A O 1
ATOM 1538 N N . LEU A 1 196 ? -12.883 14.555 8.18 1 95.06 196 LEU A N 1
ATOM 1539 C CA . LEU A 1 196 ? -12.047 15.719 8.453 1 95.06 196 LEU A CA 1
ATOM 1540 C C . LEU A 1 196 ? -12.578 16.5 9.656 1 95.06 196 LEU A C 1
ATOM 1542 O O . LEU A 1 196 ? -11.836 17.266 10.281 1 95.06 196 LEU A O 1
ATOM 1546 N N . ASP A 1 197 ? -13.852 16.469 9.922 1 87.25 197 ASP A N 1
ATOM 1547 C CA . ASP A 1 197 ? -14.477 17.219 11.016 1 87.25 197 ASP A CA 1
ATOM 1548 C C . ASP A 1 197 ? -14.18 16.562 12.367 1 87.25 197 ASP A C 1
ATOM 1550 O O . ASP A 1 197 ? -14.453 17.141 13.414 1 87.25 197 ASP A O 1
ATOM 1554 N N . ASN A 1 198 ? -13.75 15.398 12.312 1 70.62 198 ASN A N 1
ATOM 1555 C CA . ASN A 1 198 ? -13.469 14.719 13.57 1 70.62 198 ASN A CA 1
ATOM 1556 C C . ASN A 1 198 ? -12.07 15.055 14.094 1 70.62 198 ASN A C 1
ATOM 1558 O O . ASN A 1 198 ? -11.07 14.625 13.516 1 70.62 198 ASN A O 1
ATOM 1562 N N . PRO A 1 199 ? -12.094 16.219 14.875 1 59.28 199 PRO A N 1
ATOM 1563 C CA . PRO A 1 199 ? -10.773 16.547 15.414 1 59.28 199 PRO A CA 1
ATOM 1564 C C . PRO A 1 199 ? -10.109 15.352 16.094 1 59.28 199 PRO A C 1
ATOM 1566 O O . PRO A 1 199 ? -10.781 14.367 16.422 1 59.28 199 PRO A O 1
ATOM 1569 N N . GLN A 1 200 ? -8.836 15.414 16.312 1 54.47 200 GLN A N 1
ATOM 1570 C CA . GLN A 1 200 ? -7.996 14.359 16.875 1 54.47 200 GLN A CA 1
ATOM 1571 C C . GLN A 1 200 ? -8.773 13.508 17.875 1 54.47 200 GLN A C 1
ATOM 1573 O O . GLN A 1 200 ? -9.672 14 18.547 1 54.47 200 GLN A O 1
ATOM 1578 N N . GLY A 1 201 ? -8.914 12.289 17.547 1 45.28 201 GLY A N 1
ATOM 1579 C CA . GLY A 1 201 ? -9.461 11.188 18.312 1 45.28 201 GLY A CA 1
ATOM 1580 C C . GLY A 1 201 ? -9.414 11.414 19.812 1 45.28 201 GLY A C 1
ATOM 1581 O O . GLY A 1 201 ? -8.375 11.797 20.344 1 45.28 201 GLY A O 1
ATOM 1582 N N . SER A 1 202 ? -10.516 12.039 20.469 1 37.84 202 SER A N 1
ATOM 1583 C CA . SER A 1 202 ? -10.656 11.578 21.844 1 37.84 202 SER A CA 1
ATOM 1584 C C . SER A 1 202 ? -9.961 10.234 22.047 1 37.84 202 SER A C 1
ATOM 1586 O O . SER A 1 202 ? -9.875 9.422 21.125 1 37.84 202 SER A O 1
ATOM 1588 N N . ALA A 1 203 ? -8.969 10.156 23 1 35.47 203 ALA A N 1
ATOM 1589 C CA . ALA A 1 203 ? -8.438 8.891 23.484 1 35.47 203 ALA A CA 1
ATOM 1590 C C . ALA A 1 203 ? -9.469 7.777 23.359 1 35.47 203 ALA A C 1
ATOM 1592 O O . ALA A 1 203 ? -10.336 7.633 24.234 1 35.47 203 ALA A O 1
ATOM 1593 N N . LEU A 1 204 ? -10.273 7.793 22.484 1 36.06 204 LEU A N 1
ATOM 1594 C CA . LEU A 1 204 ? -11.109 6.598 22.547 1 36.06 204 LEU A CA 1
ATOM 1595 C C . LEU A 1 204 ? -10.258 5.352 22.766 1 36.06 204 LEU A C 1
ATOM 1597 O O . LEU A 1 204 ? -9.219 5.18 22.125 1 36.06 204 LEU A O 1
ATOM 1601 N N . GLN A 1 205 ? -10.273 4.93 24.109 1 33.34 205 GLN A N 1
ATOM 1602 C CA . GLN A 1 205 ? -9.711 3.658 24.547 1 33.34 205 GLN A CA 1
ATOM 1603 C C . GLN A 1 205 ? -10.016 2.547 23.547 1 33.34 205 GLN A C 1
ATOM 1605 O O . GLN A 1 205 ? -11.164 2.135 23.406 1 33.34 205 GLN A O 1
ATOM 1610 N N . MET A 1 206 ? -9.648 2.631 22.5 1 34.5 206 MET A N 1
ATOM 1611 C CA . MET A 1 206 ? -9.711 1.424 21.672 1 34.5 206 MET A CA 1
ATOM 1612 C C . MET A 1 206 ? -9.453 0.179 22.516 1 34.5 206 MET A C 1
ATOM 1614 O O . MET A 1 206 ? -8.336 -0.041 22.984 1 34.5 206 MET A O 1
ATOM 1618 N N . GLN A 1 207 ? -10.461 -0.161 23.75 1 29.56 207 GLN A N 1
ATOM 1619 C CA . GLN A 1 207 ? -10.406 -1.374 24.562 1 29.56 207 GLN A CA 1
ATOM 1620 C C . GLN A 1 207 ? -10.211 -2.609 23.688 1 29.56 207 GLN A C 1
ATOM 1622 O O . GLN A 1 207 ? -10.922 -2.789 22.688 1 29.56 207 GLN A O 1
ATOM 1627 N N . GLY A 1 208 ? -9.258 -3.195 23.828 1 31.38 208 GLY A N 1
ATOM 1628 C CA . GLY A 1 208 ? -9.164 -4.582 23.391 1 31.38 208 GLY A CA 1
ATOM 1629 C C . GLY A 1 208 ? -10.289 -5.445 23.938 1 31.38 208 GLY A C 1
ATOM 1630 O O . GLY A 1 208 ? -10.852 -5.152 25 1 31.38 208 GLY A O 1
ATOM 1631 N N . ASN A 1 209 ? -11.414 -6.125 23.547 1 29.81 209 ASN A N 1
ATOM 1632 C CA . ASN A 1 209 ? -12.305 -7.098 24.172 1 29.81 209 ASN A CA 1
ATOM 1633 C C . ASN A 1 209 ? -11.68 -7.691 25.438 1 29.81 209 ASN A C 1
ATOM 1635 O O . ASN A 1 209 ? -12.352 -7.809 26.469 1 29.81 209 ASN A O 1
ATOM 1639 N N . GLY A 1 210 ? -10.727 -8.438 25.875 1 28.03 210 GLY A N 1
ATOM 1640 C CA . GLY A 1 210 ? -10.555 -9.133 27.141 1 28.03 210 GLY A CA 1
ATOM 1641 C C . GLY A 1 210 ? -10.203 -8.211 28.281 1 28.03 210 GLY A C 1
ATOM 1642 O O . GLY A 1 210 ? -9.727 -8.656 29.328 1 28.03 210 GLY A O 1
ATOM 1643 N N . LEU A 1 211 ? -10.344 -6.93 28.391 1 27.23 211 LEU A N 1
ATOM 1644 C CA . LEU A 1 211 ? -9.922 -6.418 29.688 1 27.23 211 LEU A CA 1
ATOM 1645 C C . LEU A 1 211 ? -10.961 -6.73 30.766 1 27.23 211 LEU A C 1
ATOM 1647 O O . LEU A 1 211 ? -10.617 -7.18 31.859 1 27.23 211 LEU A O 1
ATOM 1651 N N . LYS A 1 212 ? -12.031 -6.145 31.188 1 28.92 212 LYS A N 1
ATOM 1652 C CA . LYS A 1 212 ? -12.562 -6.293 32.531 1 28.92 212 LYS A CA 1
ATOM 1653 C C . LYS A 1 212 ? -13.266 -7.637 32.719 1 28.92 212 LYS A C 1
ATOM 1655 O O . LYS A 1 212 ? -14.18 -7.965 31.953 1 28.92 212 LYS A O 1
ATOM 1660 N N . ARG A 1 213 ? -12.547 -8.719 33.469 1 25.3 213 ARG A N 1
ATOM 1661 C CA . ARG A 1 213 ? -13.289 -9.734 34.188 1 25.3 213 ARG A CA 1
ATOM 1662 C C . ARG A 1 213 ? -14.328 -9.102 35.094 1 25.3 213 ARG A C 1
ATOM 1664 O O . ARG A 1 213 ? -13.992 -8.25 35.938 1 25.3 213 ARG A O 1
ATOM 1671 N N . ARG A 1 214 ? -15.516 -8.852 34.688 1 26.66 214 ARG A N 1
ATOM 1672 C CA . ARG A 1 214 ? -16.641 -8.617 35.594 1 26.66 214 ARG A CA 1
ATOM 1673 C C . ARG A 1 214 ? -16.641 -9.609 36.75 1 26.66 214 ARG A C 1
ATOM 1675 O O . ARG A 1 214 ? -17.203 -10.703 36.625 1 26.66 214 ARG A O 1
ATOM 1682 N N . GLY A 1 215 ? -15.516 -10.289 37.219 1 25.14 215 GLY A N 1
ATOM 1683 C CA . GLY A 1 215 ? -15.836 -11.141 38.344 1 25.14 215 GLY A CA 1
ATOM 1684 C C . GLY A 1 215 ? -16.359 -10.367 39.531 1 25.14 215 GLY A C 1
ATOM 1685 O O . GLY A 1 215 ? -16.484 -10.922 40.625 1 25.14 215 GLY A O 1
ATOM 1686 N N . LYS A 1 216 ? -16.75 -9.094 39.656 1 23.44 216 LYS A N 1
ATOM 1687 C CA . LYS A 1 216 ? -17.047 -8.836 41.062 1 23.44 216 LYS A CA 1
ATOM 1688 C C . LYS A 1 216 ? -18.344 -9.523 41.469 1 23.44 216 LYS A C 1
ATOM 1690 O O . LYS A 1 216 ? -19.406 -9.227 40.938 1 23.44 216 LYS A O 1
ATOM 1695 N N . ARG A 1 217 ? -18.344 -10.969 41.719 1 29.11 217 ARG A N 1
ATOM 1696 C CA . ARG A 1 217 ? -19.328 -11.594 42.594 1 29.11 217 ARG A CA 1
ATOM 1697 C C . ARG A 1 217 ? -19.625 -10.727 43.812 1 29.11 217 ARG A C 1
ATOM 1699 O O . ARG A 1 217 ? -18.781 -10.586 44.688 1 29.11 217 ARG A O 1
ATOM 1706 N N . SER A 1 218 ? -20.172 -9.531 43.562 1 23.55 218 SER A N 1
ATOM 1707 C CA . SER A 1 218 ? -20.656 -8.82 44.75 1 23.55 218 SER A CA 1
ATOM 1708 C C . SER A 1 218 ? -21.406 -9.766 45.688 1 23.55 218 SER A C 1
ATOM 1710 O O . SER A 1 218 ? -21.953 -10.781 45.25 1 23.55 218 SER A O 1
ATOM 1712 N N . ARG A 1 219 ? -21.312 -9.719 47.031 1 24.91 219 ARG A N 1
ATOM 1713 C CA . ARG A 1 219 ? -21.844 -10.086 48.312 1 24.91 219 ARG A CA 1
ATOM 1714 C C . ARG A 1 219 ? -23.359 -9.953 48.375 1 24.91 219 ARG A C 1
ATOM 1716 O O . ARG A 1 219 ? -23.875 -8.844 48.469 1 24.91 219 ARG A O 1
ATOM 1723 N N . ILE A 1 220 ? -24.156 -10.43 47.344 1 21.69 220 ILE A N 1
ATOM 1724 C CA . ILE A 1 220 ? -25.562 -10.336 47.75 1 21.69 220 ILE A CA 1
ATOM 1725 C C . ILE A 1 220 ? -25.766 -10.977 49.125 1 21.69 220 ILE A C 1
ATOM 1727 O O . ILE A 1 220 ? -25.25 -12.078 49.375 1 21.69 220 ILE A O 1
ATOM 1731 N N . ASP A 1 221 ? -26.562 -10.258 50.031 1 21.88 221 ASP A N 1
ATOM 1732 C CA . ASP A 1 221 ? -27.453 -10.594 51.156 1 21.88 221 ASP A CA 1
ATOM 1733 C C . ASP A 1 221 ? -28.422 -11.703 50.75 1 21.88 221 ASP A C 1
ATOM 1735 O O . ASP A 1 221 ? -28.906 -11.742 49.625 1 21.88 221 ASP A O 1
ATOM 1739 N N . MET B 1 1 ? 2.369 -57.062 44.188 1 32.25 1 MET B N 1
ATOM 1740 C CA . MET B 1 1 ? 1.837 -56.219 43.094 1 32.25 1 MET B CA 1
ATOM 1741 C C . MET B 1 1 ? 2.402 -54.812 43.188 1 32.25 1 MET B C 1
ATOM 1743 O O . MET B 1 1 ? 2.012 -54.031 44.062 1 32.25 1 MET B O 1
ATOM 1747 N N . THR B 1 2 ? 3.77 -54.625 42.938 1 35.03 2 THR B N 1
ATOM 1748 C CA . THR B 1 2 ? 4.645 -53.469 42.969 1 35.03 2 THR B CA 1
ATOM 1749 C C . THR B 1 2 ? 4.188 -52.406 41.938 1 35.03 2 THR B C 1
ATOM 1751 O O . THR B 1 2 ? 3.947 -52.75 40.781 1 35.03 2 THR B O 1
ATOM 1754 N N . LEU B 1 3 ? 3.414 -51.406 42.406 1 34.78 3 LEU B N 1
ATOM 1755 C CA . LEU B 1 3 ? 2.93 -50.219 41.75 1 34.78 3 LEU B CA 1
ATOM 1756 C C . LEU B 1 3 ? 4.074 -49.469 41.062 1 34.78 3 LEU B C 1
ATOM 1758 O O . LEU B 1 3 ? 4.941 -48.906 41.75 1 34.78 3 LEU B O 1
ATOM 1762 N N . GLN B 1 4 ? 4.727 -50.031 40.062 1 35.88 4 GLN B N 1
ATOM 1763 C CA . GLN B 1 4 ? 5.738 -49.312 39.312 1 35.88 4 GLN B CA 1
ATOM 1764 C C . GLN B 1 4 ? 5.129 -48.094 38.625 1 35.88 4 GLN B C 1
ATOM 1766 O O . GLN B 1 4 ? 4.246 -48.219 37.781 1 35.88 4 GLN B O 1
ATOM 1771 N N . ALA B 1 5 ? 4.887 -46.969 39.375 1 35.84 5 ALA B N 1
ATOM 1772 C CA . ALA B 1 5 ? 4.48 -45.688 38.844 1 35.84 5 ALA B CA 1
ATOM 1773 C C . ALA B 1 5 ? 5.445 -45.219 37.75 1 35.84 5 ALA B C 1
ATOM 1775 O O . ALA B 1 5 ? 6.648 -45.094 38 1 35.84 5 ALA B O 1
ATOM 1776 N N . THR B 1 6 ? 5.223 -45.656 36.5 1 38.28 6 THR B N 1
ATOM 1777 C CA . THR B 1 6 ? 5.938 -45.156 35.312 1 38.28 6 THR B CA 1
ATOM 1778 C C . THR B 1 6 ? 5.82 -43.625 35.25 1 38.28 6 THR B C 1
ATOM 1780 O O . THR B 1 6 ? 4.719 -43.094 35.125 1 38.28 6 THR B O 1
ATOM 1783 N N . LEU B 1 7 ? 6.656 -42.875 35.938 1 35.94 7 LEU B N 1
ATOM 1784 C CA . LEU B 1 7 ? 6.754 -41.438 35.75 1 35.94 7 LEU B CA 1
ATOM 1785 C C . LEU B 1 7 ? 7.004 -41.062 34.312 1 35.94 7 LEU B C 1
ATOM 1787 O O . LEU B 1 7 ? 8.031 -41.469 33.719 1 35.94 7 LEU B O 1
ATOM 1791 N N . ALA B 1 8 ? 5.945 -41.062 33.469 1 37.28 8 ALA B N 1
ATOM 1792 C CA . ALA B 1 8 ? 6.035 -40.531 32.125 1 37.28 8 ALA B CA 1
ATOM 1793 C C . ALA B 1 8 ? 6.594 -39.125 32.094 1 37.28 8 ALA B C 1
ATOM 1795 O O . ALA B 1 8 ? 6.031 -38.219 32.719 1 37.28 8 ALA B O 1
ATOM 1796 N N . PHE B 1 9 ? 7.926 -38.938 32.062 1 37.31 9 PHE B N 1
ATOM 1797 C CA . PHE B 1 9 ? 8.578 -37.656 31.844 1 37.31 9 PHE B CA 1
ATOM 1798 C C . PHE B 1 9 ? 8.062 -37 30.562 1 37.31 9 PHE B C 1
ATOM 1800 O O . PHE B 1 9 ? 8.148 -37.594 29.484 1 37.31 9 PHE B O 1
ATOM 1807 N N . VAL B 1 10 ? 6.965 -36.281 30.703 1 37.75 10 VAL B N 1
ATOM 1808 C CA . VAL B 1 10 ? 6.539 -35.406 29.609 1 37.75 10 VAL B CA 1
ATOM 1809 C C . VAL B 1 10 ? 7.664 -34.438 29.25 1 37.75 10 VAL B C 1
ATOM 1811 O O . VAL B 1 10 ? 8.055 -33.594 30.062 1 37.75 10 VAL B O 1
ATOM 1814 N N . VAL B 1 11 ? 8.672 -34.875 28.5 1 36.25 11 VAL B N 1
ATOM 1815 C CA . VAL B 1 11 ? 9.625 -33.969 27.906 1 36.25 11 VAL B CA 1
ATOM 1816 C C . VAL B 1 11 ? 8.883 -32.906 27.078 1 36.25 11 VAL B C 1
ATOM 1818 O O . VAL B 1 11 ? 8.234 -33.25 26.078 1 36.25 11 VAL B O 1
ATOM 1821 N N . ILE B 1 12 ? 8.398 -31.906 27.75 1 37.25 12 ILE B N 1
ATOM 1822 C CA . ILE B 1 12 ? 7.914 -30.719 27.047 1 37.25 12 ILE B CA 1
ATOM 1823 C C . ILE B 1 12 ? 9 -30.203 26.109 1 37.25 12 ILE B C 1
ATOM 1825 O O . ILE B 1 12 ? 10.07 -29.797 26.547 1 37.25 12 ILE B O 1
ATOM 1829 N N . TYR B 1 13 ? 9.125 -30.844 24.953 1 36.53 13 TYR B N 1
ATOM 1830 C CA . TYR B 1 13 ? 9.914 -30.25 23.875 1 36.53 13 TYR B CA 1
ATOM 1831 C C . TYR B 1 13 ? 9.484 -28.812 23.625 1 36.53 13 TYR B C 1
ATOM 1833 O O . TYR B 1 13 ? 8.367 -28.562 23.188 1 36.53 13 TYR B O 1
ATOM 1841 N N . ALA B 1 14 ? 9.914 -27.938 24.516 1 34.47 14 ALA B N 1
ATOM 1842 C CA . ALA B 1 14 ? 9.836 -26.531 24.109 1 34.47 14 ALA B CA 1
ATOM 1843 C C . ALA B 1 14 ? 10.438 -26.328 22.719 1 34.47 14 ALA B C 1
ATOM 1845 O O . ALA B 1 14 ? 11.641 -26.484 22.531 1 34.47 14 ALA B O 1
ATOM 1846 N N . ALA B 1 15 ? 9.711 -26.766 21.703 1 35.5 15 ALA B N 1
ATOM 1847 C CA . ALA B 1 15 ? 10.094 -26.297 20.359 1 35.5 15 ALA B CA 1
ATOM 1848 C C . ALA B 1 15 ? 10.406 -24.812 20.375 1 35.5 15 ALA B C 1
ATOM 1850 O O . ALA B 1 15 ? 9.508 -23.984 20.578 1 35.5 15 ALA B O 1
ATOM 1851 N N . LEU B 1 16 ? 11.523 -24.469 20.906 1 34.44 16 LEU B N 1
ATOM 1852 C CA . LEU B 1 16 ? 12.039 -23.125 20.641 1 34.44 16 LEU B CA 1
ATOM 1853 C C . LEU B 1 16 ? 11.836 -22.75 19.188 1 34.44 16 LEU B C 1
ATOM 1855 O O . LEU B 1 16 ? 12.453 -23.328 18.297 1 34.44 16 LEU B O 1
ATOM 1859 N N . GLN B 1 17 ? 10.625 -22.469 18.875 1 33.78 17 GLN B N 1
ATOM 1860 C CA . GLN B 1 17 ? 10.469 -21.766 17.594 1 33.78 17 GLN B CA 1
ATOM 1861 C C . GLN B 1 17 ? 11.516 -20.672 17.438 1 33.78 17 GLN B C 1
ATOM 1863 O O . GLN B 1 17 ? 11.398 -19.609 18.047 1 33.78 17 GLN B O 1
ATOM 1868 N N . LEU B 1 18 ? 12.688 -21.062 17.391 1 32.38 18 LEU B N 1
ATOM 1869 C CA . LEU B 1 18 ? 13.648 -20.078 16.922 1 32.38 18 LEU B CA 1
ATOM 1870 C C . LEU B 1 18 ? 13.164 -19.422 15.625 1 32.38 18 LEU B C 1
ATOM 1872 O O . LEU B 1 18 ? 13.156 -20.047 14.57 1 32.38 18 LEU B O 1
ATOM 1876 N N . ALA B 1 19 ? 12.25 -18.578 15.859 1 34.38 19 ALA B N 1
ATOM 1877 C CA . ALA B 1 19 ? 12.031 -17.688 14.719 1 34.38 19 ALA B CA 1
ATOM 1878 C C . ALA B 1 19 ? 13.359 -17.25 14.109 1 34.38 19 ALA B C 1
ATOM 1880 O O . ALA B 1 19 ? 14.133 -16.516 14.742 1 34.38 19 ALA B O 1
ATOM 1881 N N . PHE B 1 20 ? 13.93 -18.156 13.398 1 33.22 20 PHE B N 1
ATOM 1882 C CA . PHE B 1 20 ? 15.102 -17.797 12.609 1 33.22 20 PHE B CA 1
ATOM 1883 C C . PHE B 1 20 ? 14.922 -16.422 11.969 1 33.22 20 PHE B C 1
ATOM 1885 O O . PHE B 1 20 ? 14.109 -16.25 11.062 1 33.22 20 PHE B O 1
ATOM 1892 N N . PHE B 1 21 ? 15.141 -15.469 12.812 1 35.28 21 PHE B N 1
ATOM 1893 C CA . PHE B 1 21 ? 15.391 -14.141 12.258 1 35.28 21 PHE B CA 1
ATOM 1894 C C . PHE B 1 21 ? 16.359 -14.219 11.078 1 35.28 21 PHE B C 1
ATOM 1896 O O . PHE B 1 21 ? 17.547 -14.492 11.258 1 35.28 21 PHE B O 1
ATOM 1903 N N . VAL B 1 22 ? 15.938 -14.617 9.977 1 34.53 22 VAL B N 1
ATOM 1904 C CA . VAL B 1 22 ? 16.75 -14.641 8.766 1 34.53 22 VAL B CA 1
ATOM 1905 C C . VAL B 1 22 ? 17.25 -13.234 8.445 1 34.53 22 VAL B C 1
ATOM 1907 O O . VAL B 1 22 ? 16.453 -12.352 8.117 1 34.53 22 VAL B O 1
ATOM 1910 N N . PRO B 1 23 ? 18.344 -12.828 9.016 1 35.75 23 PRO B N 1
ATOM 1911 C CA . PRO B 1 23 ? 18.844 -11.492 8.672 1 35.75 23 PRO B CA 1
ATOM 1912 C C . PRO B 1 23 ? 18.891 -11.25 7.164 1 35.75 23 PRO B C 1
ATOM 1914 O O . PRO B 1 23 ? 19.234 -12.156 6.398 1 35.75 23 PRO B O 1
ATOM 1917 N N . PHE B 1 24 ? 18.172 -10.477 6.492 1 39.78 24 PHE B N 1
ATOM 1918 C CA . PHE B 1 24 ? 18.266 -10.023 5.109 1 39.78 24 PHE B CA 1
ATOM 1919 C C . PHE B 1 24 ? 19.656 -9.453 4.824 1 39.78 24 PHE B C 1
ATOM 1921 O O . PHE B 1 24 ? 20.062 -8.453 5.418 1 39.78 24 PHE B O 1
ATOM 1928 N N . ALA B 1 25 ? 20.766 -10.211 4.707 1 35.03 25 ALA B N 1
ATOM 1929 C CA . ALA B 1 25 ? 22.078 -9.703 4.312 1 35.03 25 ALA B CA 1
ATOM 1930 C C . ALA B 1 25 ? 21.969 -8.688 3.18 1 35.03 25 ALA B C 1
ATOM 1932 O O . ALA B 1 25 ? 21.203 -8.898 2.232 1 35.03 25 ALA B O 1
ATOM 1933 N N . SER B 1 26 ? 22.219 -7.398 3.332 1 41.56 26 SER B N 1
ATOM 1934 C CA . SER B 1 26 ? 22.359 -6.43 2.252 1 41.56 26 SER B CA 1
ATOM 1935 C C . SER B 1 26 ? 23.234 -6.973 1.127 1 41.56 26 SER B C 1
ATOM 1937 O O . SER B 1 26 ? 24.438 -7.113 1.289 1 41.56 26 SER B O 1
ATOM 1939 N N . ALA B 1 27 ? 23.156 -8.156 0.53 1 44.16 27 ALA B N 1
ATOM 1940 C CA . ALA B 1 27 ? 23.875 -8.312 -0.734 1 44.16 27 ALA B CA 1
ATOM 1941 C C . ALA B 1 27 ? 23.938 -6.988 -1.493 1 44.16 27 ALA B C 1
ATOM 1943 O O . ALA B 1 27 ? 22.953 -6.242 -1.539 1 44.16 27 ALA B O 1
ATOM 1944 N N . ASP B 1 28 ? 25.156 -6.32 -1.44 1 55.81 28 ASP B N 1
ATOM 1945 C CA . ASP B 1 28 ? 25.469 -5.145 -2.242 1 55.81 28 ASP B CA 1
ATOM 1946 C C . ASP B 1 28 ? 24.734 -5.172 -3.578 1 55.81 28 ASP B C 1
ATOM 1948 O O . ASP B 1 28 ? 25.125 -5.902 -4.492 1 55.81 28 ASP B O 1
ATOM 1952 N N . GLU B 1 29 ? 23.453 -5.094 -3.451 1 68.88 29 GLU B N 1
ATOM 1953 C CA . GLU B 1 29 ? 22.734 -4.984 -4.719 1 68.88 29 GLU B CA 1
ATOM 1954 C C . GLU B 1 29 ? 22.984 -3.635 -5.383 1 68.88 29 GLU B C 1
ATOM 1956 O O . GLU B 1 29 ? 22.5 -2.605 -4.91 1 68.88 29 GLU B O 1
ATOM 1961 N N . HIS B 1 30 ? 23.844 -3.721 -6.395 1 80.56 30 HIS B N 1
ATOM 1962 C CA . HIS B 1 30 ? 24.25 -2.475 -7.035 1 80.56 30 HIS B CA 1
ATOM 1963 C C . HIS B 1 30 ? 23.641 -2.352 -8.43 1 80.56 30 HIS B C 1
ATOM 1965 O O . HIS B 1 30 ? 23.828 -1.33 -9.102 1 80.56 30 HIS B O 1
ATOM 1971 N N . ASN B 1 31 ? 23 -3.404 -8.766 1 91.19 31 ASN B N 1
ATOM 1972 C CA . ASN B 1 31 ? 22.406 -3.414 -10.102 1 91.19 31 ASN B CA 1
ATOM 1973 C C . ASN B 1 31 ? 21.188 -4.32 -10.156 1 91.19 31 ASN B C 1
ATOM 1975 O O . ASN B 1 31 ? 20.906 -5.059 -9.211 1 91.19 31 ASN B O 1
ATOM 1979 N N . PRO B 1 32 ? 20.438 -4.227 -11.273 1 93.75 32 PRO B N 1
ATOM 1980 C CA . PRO B 1 32 ? 19.203 -5.012 -11.383 1 93.75 32 PRO B CA 1
ATOM 1981 C C . PRO B 1 32 ? 19.453 -6.516 -11.273 1 93.75 32 PRO B C 1
ATOM 1983 O O . PRO B 1 32 ? 18.641 -7.234 -10.688 1 93.75 32 PRO B O 1
ATOM 1986 N N . LYS B 1 33 ? 20.469 -6.969 -11.812 1 92.5 33 LYS B N 1
ATOM 1987 C CA . LYS B 1 33 ? 20.766 -8.398 -11.789 1 92.5 33 LYS B CA 1
ATOM 1988 C C . LYS B 1 33 ? 20.938 -8.898 -10.359 1 92.5 33 LYS B C 1
ATOM 1990 O O . LYS B 1 33 ? 20.516 -10.016 -10.031 1 92.5 33 LYS B O 1
ATOM 1995 N N . GLN B 1 34 ? 21.562 -8.062 -9.539 1 90.25 34 GLN B N 1
ATOM 1996 C CA . GLN B 1 34 ? 21.766 -8.422 -8.141 1 90.25 34 GLN B CA 1
ATOM 1997 C C . GLN B 1 34 ? 20.5 -8.211 -7.324 1 90.25 34 GLN B C 1
ATOM 1999 O O . GLN B 1 34 ? 20.25 -8.922 -6.352 1 90.25 34 GLN B O 1
ATOM 2004 N N . ALA B 1 35 ? 19.672 -7.273 -7.734 1 93.81 35 ALA B N 1
ATOM 2005 C CA . ALA B 1 35 ? 18.469 -6.914 -6.992 1 93.81 35 ALA B CA 1
ATOM 2006 C C . ALA B 1 35 ? 17.344 -7.895 -7.273 1 93.81 35 ALA B C 1
ATOM 2008 O O . ALA B 1 35 ? 16.484 -8.133 -6.414 1 93.81 35 ALA B O 1
ATOM 2009 N N . ALA B 1 36 ? 17.359 -8.531 -8.414 1 94.5 36 ALA B N 1
ATOM 2010 C CA . ALA B 1 36 ? 16.25 -9.367 -8.875 1 94.5 36 ALA B CA 1
ATOM 2011 C C . ALA B 1 36 ? 16.016 -10.531 -7.918 1 94.5 36 ALA B C 1
ATOM 2013 O O . ALA B 1 36 ? 14.883 -10.75 -7.457 1 94.5 36 ALA B O 1
ATOM 2014 N N . PRO B 1 37 ? 17.078 -11.281 -7.543 1 91.88 37 PRO B N 1
ATOM 2015 C CA . PRO B 1 37 ? 16.844 -12.391 -6.617 1 91.88 37 PRO B CA 1
ATOM 2016 C C . PRO B 1 37 ? 16.375 -11.914 -5.242 1 91.88 37 PRO B C 1
ATOM 2018 O O . PRO B 1 37 ? 15.609 -12.617 -4.574 1 91.88 37 PRO B O 1
ATOM 2021 N N . LEU B 1 38 ? 16.797 -10.734 -4.809 1 90.88 38 LEU B N 1
ATOM 2022 C CA . LEU B 1 38 ? 16.359 -10.172 -3.535 1 90.88 38 LEU B CA 1
ATOM 2023 C C . LEU B 1 38 ? 14.875 -9.805 -3.59 1 90.88 38 LEU B C 1
ATOM 2025 O O . LEU B 1 38 ? 14.133 -10.039 -2.633 1 90.88 38 LEU B O 1
ATOM 2029 N N . ALA B 1 39 ? 14.453 -9.227 -4.707 1 94.38 39 ALA B N 1
ATOM 2030 C CA . ALA B 1 39 ? 13.039 -8.906 -4.906 1 94.38 39 ALA B CA 1
ATOM 2031 C C . ALA B 1 39 ? 12.18 -10.164 -4.855 1 94.38 39 ALA B C 1
ATOM 2033 O O . ALA B 1 39 ? 11.148 -10.195 -4.176 1 94.38 39 ALA B O 1
ATOM 2034 N N . ARG B 1 40 ? 12.656 -11.234 -5.523 1 94.12 40 ARG B N 1
ATOM 2035 C CA . ARG B 1 40 ? 11.945 -12.5 -5.523 1 94.12 40 ARG B CA 1
ATOM 2036 C C . ARG B 1 40 ? 11.812 -13.055 -4.109 1 94.12 40 ARG B C 1
ATOM 2038 O O . ARG B 1 40 ? 10.75 -13.555 -3.725 1 94.12 40 ARG B O 1
ATOM 2045 N N . GLN B 1 41 ? 12.859 -12.953 -3.412 1 90.5 41 GLN B N 1
ATOM 2046 C CA . GLN B 1 41 ? 12.867 -13.461 -2.045 1 90.5 41 GLN B CA 1
ATOM 2047 C C . GLN B 1 41 ? 11.898 -12.68 -1.161 1 90.5 41 GLN B C 1
ATOM 2049 O O . GLN B 1 41 ? 11.125 -13.273 -0.404 1 90.5 41 GLN B O 1
ATOM 2054 N N . LEU B 1 42 ? 11.992 -11.375 -1.254 1 91.94 42 LEU B N 1
ATOM 2055 C CA . LEU B 1 42 ? 11.102 -10.531 -0.465 1 91.94 42 LEU B CA 1
ATOM 2056 C C . LEU B 1 42 ? 9.641 -10.859 -0.754 1 91.94 42 LEU B C 1
ATOM 2058 O O . LEU B 1 42 ? 8.836 -11.008 0.17 1 91.94 42 LEU B O 1
ATOM 2062 N N . VAL B 1 43 ? 9.289 -11.039 -1.977 1 94.88 43 VAL B N 1
ATOM 2063 C CA . VAL B 1 43 ? 7.922 -11.344 -2.383 1 94.88 43 VAL B CA 1
ATOM 2064 C C . VAL B 1 43 ? 7.527 -12.727 -1.884 1 94.88 43 VAL B C 1
ATOM 2066 O O . VAL B 1 43 ? 6.43 -12.914 -1.356 1 94.88 43 VAL B O 1
ATOM 2069 N N . SER B 1 44 ? 8.414 -13.68 -1.983 1 91.44 44 SER B N 1
ATOM 2070 C CA . SER B 1 44 ? 8.109 -15.062 -1.614 1 91.44 44 SER B CA 1
ATOM 2071 C C . SER B 1 44 ? 7.855 -15.188 -0.116 1 91.44 44 SER B C 1
ATOM 2073 O O . SER B 1 44 ? 7.059 -16.031 0.313 1 91.44 44 SER B O 1
ATOM 2075 N N . LEU B 1 45 ? 8.461 -14.328 0.645 1 88.38 45 LEU B N 1
ATOM 2076 C CA . LEU B 1 45 ? 8.352 -14.406 2.098 1 88.38 45 LEU B CA 1
ATOM 2077 C C . LEU B 1 45 ? 7.141 -13.625 2.596 1 88.38 45 LEU B C 1
ATOM 2079 O O . LEU B 1 45 ? 6.719 -13.781 3.742 1 88.38 45 LEU B O 1
ATOM 2083 N N . SER B 1 46 ? 6.613 -12.828 1.734 1 92.06 46 SER B N 1
ATOM 2084 C CA . SER B 1 46 ? 5.562 -11.914 2.168 1 92.06 46 SER B CA 1
ATOM 2085 C C . SER B 1 46 ? 4.199 -12.594 2.15 1 92.06 46 SER B C 1
ATOM 2087 O O . SER B 1 46 ? 3.869 -13.312 1.208 1 92.06 46 SER B O 1
ATOM 2089 N N . LYS B 1 47 ? 3.424 -12.352 3.25 1 92.69 47 LYS B N 1
ATOM 2090 C CA . LYS B 1 47 ? 2.051 -12.844 3.332 1 92.69 47 LYS B CA 1
ATOM 2091 C C . LYS B 1 47 ? 1.054 -11.742 2.977 1 92.69 47 LYS B C 1
ATOM 2093 O O . LYS B 1 47 ? -0.097 -12.031 2.641 1 92.69 47 LYS B O 1
ATOM 2098 N N . ILE B 1 48 ? 1.516 -10.508 3.178 1 94.38 48 ILE B N 1
ATOM 2099 C CA . ILE B 1 48 ? 0.677 -9.352 2.898 1 94.38 48 ILE B CA 1
ATOM 2100 C C . ILE B 1 48 ? 1.369 -8.445 1.879 1 94.38 48 ILE B C 1
ATOM 2102 O O . ILE B 1 48 ? 2.58 -8.227 1.954 1 94.38 48 ILE B O 1
ATOM 2106 N N . GLY B 1 49 ? 0.707 -8.008 0.915 1 96.31 49 GLY B N 1
ATOM 2107 C CA . GLY B 1 49 ? 1.119 -6.98 -0.028 1 96.31 49 GLY B CA 1
ATOM 2108 C C . GLY B 1 49 ? 0.116 -5.848 -0.154 1 96.31 49 GLY B C 1
ATOM 2109 O O . GLY B 1 49 ? -1.067 -6.027 0.142 1 96.31 49 GLY B O 1
ATOM 2110 N N . GLU B 1 50 ? 0.613 -4.695 -0.5 1 97.69 50 GLU B N 1
ATOM 2111 C CA . GLU B 1 50 ? -0.279 -3.568 -0.749 1 97.69 50 GLU B CA 1
ATOM 2112 C C . GLU B 1 50 ? -0.708 -3.514 -2.213 1 97.69 50 GLU B C 1
ATOM 2114 O O . GLU B 1 50 ? 0.083 -3.145 -3.084 1 97.69 50 GLU B O 1
ATOM 2119 N N . LEU B 1 51 ? -1.943 -3.865 -2.426 1 98.88 51 LEU B N 1
ATOM 2120 C CA . LEU B 1 51 ? -2.504 -3.869 -3.773 1 98.88 51 LEU B CA 1
ATOM 2121 C C . LEU B 1 51 ? -3 -2.48 -4.16 1 98.88 51 LEU B C 1
ATOM 2123 O O . LEU B 1 51 ? -3.686 -1.821 -3.375 1 98.88 51 LEU B O 1
ATOM 2127 N N . ALA B 1 52 ? -2.607 -2.041 -5.309 1 98.94 52 ALA B N 1
ATOM 2128 C CA . ALA B 1 52 ? -3.139 -0.805 -5.875 1 98.94 52 ALA B CA 1
ATOM 2129 C C . ALA B 1 52 ? -3.77 -1.056 -7.242 1 98.94 52 ALA B C 1
ATOM 2131 O O . ALA B 1 52 ? -3.188 -1.743 -8.086 1 98.94 52 ALA B O 1
ATOM 2132 N N . THR B 1 53 ? -4.922 -0.609 -7.418 1 98.94 53 THR B N 1
ATOM 2133 C CA . THR B 1 53 ? -5.641 -0.605 -8.688 1 98.94 53 THR B CA 1
ATOM 2134 C C . THR B 1 53 ? -6.105 0.805 -9.039 1 98.94 53 THR B C 1
ATOM 2136 O O . THR B 1 53 ? -5.863 1.751 -8.289 1 98.94 53 THR B O 1
ATOM 2139 N N . VAL B 1 54 ? -6.676 0.955 -10.242 1 98.62 54 VAL B N 1
ATOM 2140 C CA . VAL B 1 54 ? -7.164 2.258 -10.68 1 98.62 54 VAL B CA 1
ATOM 2141 C C . VAL B 1 54 ? -8.688 2.281 -10.617 1 98.62 54 VAL B C 1
ATOM 2143 O O . VAL B 1 54 ? -9.359 1.406 -11.172 1 98.62 54 VAL B O 1
ATOM 2146 N N . MET B 1 55 ? -9.195 3.309 -9.938 1 98.75 55 MET B N 1
ATOM 2147 C CA . MET B 1 55 ? -10.641 3.408 -9.742 1 98.75 55 MET B CA 1
ATOM 2148 C C . MET B 1 55 ? -11.367 3.455 -11.078 1 98.75 55 MET B C 1
ATOM 2150 O O . MET B 1 55 ? -11.125 4.348 -11.891 1 98.75 55 MET B O 1
ATOM 2154 N N . ALA B 1 56 ? -12.219 2.547 -11.234 1 98.19 56 ALA B N 1
ATOM 2155 C CA . ALA B 1 56 ? -13.008 2.453 -12.453 1 98.19 56 ALA B CA 1
ATOM 2156 C C . ALA B 1 56 ? -14.242 3.357 -12.383 1 98.19 56 ALA B C 1
ATOM 2158 O O . ALA B 1 56 ? -14.672 3.744 -11.297 1 98.19 56 ALA B O 1
ATOM 2159 N N . PRO B 1 57 ? -14.742 3.727 -13.625 1 96.44 57 PRO B N 1
ATOM 2160 C CA . PRO B 1 57 ? -16.031 4.43 -13.609 1 96.44 57 PRO B CA 1
ATOM 2161 C C . PRO B 1 57 ? -17.125 3.633 -12.914 1 96.44 57 PRO B C 1
ATOM 2163 O O . PRO B 1 57 ? -17.219 2.418 -13.102 1 96.44 57 PRO B O 1
ATOM 2166 N N . GLY B 1 58 ? -17.891 4.27 -12.078 1 95.62 58 GLY B N 1
ATOM 2167 C CA . GLY B 1 58 ? -19.047 3.627 -11.469 1 95.62 58 GLY B CA 1
ATOM 2168 C C . GLY B 1 58 ? -18.734 2.967 -10.141 1 95.62 58 GLY B C 1
ATOM 2169 O O . GLY B 1 58 ? -19.656 2.566 -9.414 1 95.62 58 GLY B O 1
ATOM 2170 N N . VAL B 1 59 ? -17.469 2.799 -9.797 1 97.25 59 VAL B N 1
ATOM 2171 C CA . VAL B 1 59 ? -17.109 2.143 -8.539 1 97.25 59 VAL B CA 1
ATOM 2172 C C . VAL B 1 59 ? -17.281 3.123 -7.383 1 97.25 59 VAL B C 1
ATOM 2174 O O . VAL B 1 59 ? -17.875 2.779 -6.352 1 97.25 59 VAL B O 1
ATOM 2177 N N . ARG B 1 60 ? -16.766 4.309 -7.523 1 96.94 60 ARG B N 1
ATOM 2178 C CA . ARG B 1 60 ? -16.938 5.398 -6.57 1 96.94 60 ARG B CA 1
ATOM 2179 C C . ARG B 1 60 ? -17.094 6.738 -7.285 1 96.94 60 ARG B C 1
ATOM 2181 O O . ARG B 1 60 ? -16.203 7.145 -8.047 1 96.94 60 ARG B O 1
ATOM 2188 N N . ALA B 1 61 ? -18.219 7.383 -6.98 1 96.25 61 ALA B N 1
ATOM 2189 C CA . ALA B 1 61 ? -18.547 8.641 -7.652 1 96.25 61 ALA B CA 1
ATOM 2190 C C . ALA B 1 61 ? -17.453 9.68 -7.414 1 96.25 61 ALA B C 1
ATOM 2192 O O . ALA B 1 61 ? -17.016 9.883 -6.277 1 96.25 61 ALA B O 1
ATOM 2193 N N . GLY B 1 62 ? -16.984 10.25 -8.547 1 96.44 62 GLY B N 1
ATOM 2194 C CA . GLY B 1 62 ? -16.047 11.359 -8.461 1 96.44 62 GLY B CA 1
ATOM 2195 C C . GLY B 1 62 ? -14.602 10.914 -8.289 1 96.44 62 GLY B C 1
ATOM 2196 O O . GLY B 1 62 ? -13.703 11.742 -8.133 1 96.44 62 GLY B O 1
ATOM 2197 N N . ARG B 1 63 ? -14.359 9.547 -8.359 1 97.75 63 ARG B N 1
ATOM 2198 C CA . ARG B 1 63 ? -13.008 9.086 -8.062 1 97.75 63 ARG B CA 1
ATOM 2199 C C . ARG B 1 63 ? -12.422 8.305 -9.234 1 97.75 63 ARG B C 1
ATOM 2201 O O . ARG B 1 63 ? -11.438 7.574 -9.078 1 97.75 63 ARG B O 1
ATOM 2208 N N . LYS B 1 64 ? -13.062 8.492 -10.391 1 97.69 64 LYS B N 1
ATOM 2209 C CA . LYS B 1 64 ? -12.539 7.82 -11.578 1 97.69 64 LYS B CA 1
ATOM 2210 C C . LYS B 1 64 ? -11.062 8.148 -11.789 1 97.69 64 LYS B C 1
ATOM 2212 O O . LYS B 1 64 ? -10.656 9.305 -11.656 1 97.69 64 LYS B O 1
ATOM 2217 N N . HIS B 1 65 ? -10.219 7.117 -12.008 1 97.44 65 HIS B N 1
ATOM 2218 C CA . HIS B 1 65 ? -8.812 7.207 -12.383 1 97.44 65 HIS B CA 1
ATOM 2219 C C . HIS B 1 65 ? -7.926 7.406 -11.156 1 97.44 65 HIS B C 1
ATOM 2221 O O . HIS B 1 65 ? -6.695 7.438 -11.273 1 97.44 65 HIS B O 1
ATOM 2227 N N . TYR B 1 66 ? -8.523 7.531 -9.953 1 98.62 66 TYR B N 1
ATOM 2228 C CA . TYR B 1 66 ? -7.707 7.57 -8.75 1 98.62 66 TYR B CA 1
ATOM 2229 C C . TYR B 1 66 ? -7.074 6.211 -8.477 1 98.62 66 TYR B C 1
ATOM 2231 O O . TYR B 1 66 ? -7.703 5.172 -8.695 1 98.62 66 TYR B O 1
ATOM 2239 N N . PRO B 1 67 ? -5.832 6.227 -8.047 1 98.88 67 PRO B N 1
ATOM 2240 C CA . PRO B 1 67 ? -5.324 4.969 -7.496 1 98.88 67 PRO B CA 1
ATOM 2241 C C . PRO B 1 67 ? -5.988 4.586 -6.176 1 98.88 67 PRO B C 1
ATOM 2243 O O . PRO B 1 67 ? -6.312 5.461 -5.371 1 98.88 67 PRO B O 1
ATOM 2246 N N . PHE B 1 68 ? -6.305 3.338 -6.004 1 98.88 68 PHE B N 1
ATOM 2247 C CA . PHE B 1 68 ? -6.867 2.766 -4.789 1 98.88 68 PHE B CA 1
ATOM 2248 C C . PHE B 1 68 ? -5.973 1.659 -4.246 1 98.88 68 PHE B C 1
ATOM 2250 O O . PHE B 1 68 ? -5.621 0.726 -4.969 1 98.88 68 PHE B O 1
ATOM 2257 N N . SER B 1 69 ? -5.574 1.805 -2.98 1 98.69 69 SER B N 1
ATOM 2258 C CA . SER B 1 69 ? -4.66 0.804 -2.441 1 98.69 69 SER B CA 1
ATOM 2259 C C . SER B 1 69 ? -5.145 0.281 -1.094 1 98.69 69 SER B C 1
ATOM 2261 O O . SER B 1 69 ? -5.711 1.032 -0.297 1 98.69 69 SER B O 1
ATOM 2263 N N . THR B 1 70 ? -5 -0.968 -0.818 1 98.06 70 THR B N 1
ATOM 2264 C CA . THR B 1 70 ? -5.23 -1.625 0.464 1 98.06 70 THR B CA 1
ATOM 2265 C C . THR B 1 70 ? -4.281 -2.807 0.642 1 98.06 70 THR B C 1
ATOM 2267 O O . THR B 1 70 ? -3.812 -3.387 -0.34 1 98.06 70 THR B O 1
ATOM 2270 N N . PRO B 1 71 ? -3.99 -3.135 1.926 1 96.31 71 PRO B N 1
ATOM 2271 C CA . PRO B 1 71 ? -3.277 -4.395 2.154 1 96.31 71 PRO B CA 1
ATOM 2272 C C . PRO B 1 71 ? -4.141 -5.621 1.867 1 96.31 71 PRO B C 1
ATOM 2274 O O . PRO B 1 71 ? -5.336 -5.625 2.174 1 96.31 71 PRO B O 1
ATOM 2277 N N . GLU B 1 72 ? -3.572 -6.609 1.247 1 97 72 GLU B N 1
ATOM 2278 C CA . GLU B 1 72 ? -4.254 -7.852 0.894 1 97 72 GLU B CA 1
ATOM 2279 C C . GLU B 1 72 ? -3.367 -9.062 1.166 1 97 72 GLU B C 1
ATOM 2281 O O . GLU B 1 72 ? -2.141 -8.953 1.16 1 97 72 GLU B O 1
ATOM 2286 N N . TYR B 1 73 ? -4.016 -10.203 1.391 1 96.44 73 TYR B N 1
ATOM 2287 C CA . TYR B 1 73 ? -3.264 -11.461 1.41 1 96.44 73 TYR B CA 1
ATOM 2288 C C . TYR B 1 73 ? -2.674 -11.758 0.038 1 96.44 73 TYR B C 1
ATOM 2290 O O . TYR B 1 73 ? -3.332 -11.562 -0.985 1 96.44 73 TYR B O 1
ATOM 2298 N N . VAL B 1 74 ? -1.404 -12.172 0.086 1 97.19 74 VAL B N 1
ATOM 2299 C CA . VAL B 1 74 ? -0.722 -12.578 -1.139 1 97.19 74 VAL B CA 1
ATOM 2300 C C . VAL B 1 74 ? 0.007 -13.898 -0.914 1 97.19 74 VAL B C 1
ATOM 2302 O O . VAL B 1 74 ? 0.337 -14.242 0.223 1 97.19 74 VAL B O 1
ATOM 2305 N N . SER B 1 75 ? 0.155 -14.648 -1.948 1 96.62 75 SER B N 1
ATOM 2306 C CA . SER B 1 75 ? 1.025 -15.82 -1.922 1 96.62 75 SER B CA 1
ATOM 2307 C C . SER B 1 75 ? 1.819 -15.945 -3.219 1 96.62 75 SER B C 1
ATOM 2309 O O . SER B 1 75 ? 1.242 -15.945 -4.309 1 96.62 75 SER B O 1
ATOM 2311 N N . ASP B 1 76 ? 3.109 -15.906 -3.076 1 92.88 76 ASP B N 1
ATOM 2312 C CA . ASP B 1 76 ? 3.953 -16.266 -4.215 1 92.88 76 ASP B CA 1
ATOM 2313 C C . ASP B 1 76 ? 4.406 -17.719 -4.129 1 92.88 76 ASP B C 1
ATOM 2315 O O . ASP B 1 76 ? 5.371 -18.109 -4.789 1 92.88 76 ASP B O 1
ATOM 2319 N N . GLU B 1 77 ? 3.73 -18.531 -3.398 1 85.5 77 GLU B N 1
ATOM 2320 C CA . GLU B 1 77 ? 4.102 -19.938 -3.242 1 85.5 77 GLU B CA 1
ATOM 2321 C C . GLU B 1 77 ? 3.148 -20.844 -4.008 1 85.5 77 GLU B C 1
ATOM 2323 O O . GLU B 1 77 ? 3.303 -22.078 -3.988 1 85.5 77 GLU B O 1
ATOM 2328 N N . CYS B 1 78 ? 2.225 -20.422 -4.629 1 88 78 CYS B N 1
ATOM 2329 C CA . CYS B 1 78 ? 1.161 -21.203 -5.238 1 88 78 CYS B CA 1
ATOM 2330 C C . CYS B 1 78 ? 1.172 -21.047 -6.758 1 88 78 CYS B C 1
ATOM 2332 O O . CYS B 1 78 ? 0.17 -20.656 -7.352 1 88 78 CYS B O 1
ATOM 2334 N N . PRO B 1 79 ? 2.217 -21.438 -7.629 1 83.56 79 PRO B N 1
ATOM 2335 C CA . PRO B 1 79 ? 3.586 -21.781 -7.242 1 83.56 79 PRO B CA 1
ATOM 2336 C C . PRO B 1 79 ? 4.5 -20.562 -7.152 1 83.56 79 PRO B C 1
ATOM 2338 O O . PRO B 1 79 ? 4.078 -19.453 -7.449 1 83.56 79 PRO B O 1
ATOM 2341 N N . SER B 1 80 ? 5.621 -20.781 -6.656 1 87.12 80 SER B N 1
ATOM 2342 C CA . SER B 1 80 ? 6.586 -19.688 -6.594 1 87.12 80 SER B CA 1
ATOM 2343 C C . SER B 1 80 ? 7.07 -19.297 -7.984 1 87.12 80 SER B C 1
ATOM 2345 O O . SER B 1 80 ? 8.094 -19.797 -8.453 1 87.12 80 SER B O 1
ATOM 2347 N N . SER B 1 81 ? 6.398 -18.438 -8.656 1 89.75 81 SER B N 1
ATOM 2348 C CA . SER B 1 81 ? 6.672 -18.031 -10.023 1 89.75 81 SER B CA 1
ATOM 2349 C C . SER B 1 81 ? 7.113 -16.578 -10.094 1 89.75 81 SER B C 1
ATOM 2351 O O . SER B 1 81 ? 7.531 -16.094 -11.148 1 89.75 81 SER B O 1
ATOM 2353 N N . GLY B 1 82 ? 7.059 -15.859 -9 1 94.25 82 GLY B N 1
ATOM 2354 C CA . GLY B 1 82 ? 7.281 -14.422 -9.016 1 94.25 82 GLY B CA 1
ATOM 2355 C C . GLY B 1 82 ? 6.035 -13.633 -9.367 1 94.25 82 GLY B C 1
ATOM 2356 O O . GLY B 1 82 ? 6.059 -12.398 -9.391 1 94.25 82 GLY B O 1
ATOM 2357 N N . SER B 1 83 ? 4.961 -14.32 -9.617 1 95.56 83 SER B N 1
ATOM 2358 C CA . SER B 1 83 ? 3.65 -13.75 -9.906 1 95.56 83 SER B CA 1
ATOM 2359 C C . SER B 1 83 ? 2.662 -14.023 -8.781 1 95.56 83 SER B C 1
ATOM 2361 O O . SER B 1 83 ? 1.939 -15.016 -8.812 1 95.56 83 SER B O 1
ATOM 2363 N N . PRO B 1 84 ? 2.553 -13.148 -7.891 1 97.12 84 PRO B N 1
ATOM 2364 C CA . PRO B 1 84 ? 1.801 -13.43 -6.668 1 97.12 84 PRO B CA 1
ATOM 2365 C C . PRO B 1 84 ? 0.312 -13.648 -6.926 1 97.12 84 PRO B C 1
ATOM 2367 O O . PRO B 1 84 ? -0.251 -13.047 -7.848 1 97.12 84 PRO B O 1
ATOM 2370 N N . LEU B 1 85 ? -0.227 -14.547 -6.125 1 98.5 85 LEU B N 1
ATOM 2371 C CA . LEU B 1 85 ? -1.649 -14.875 -6.098 1 98.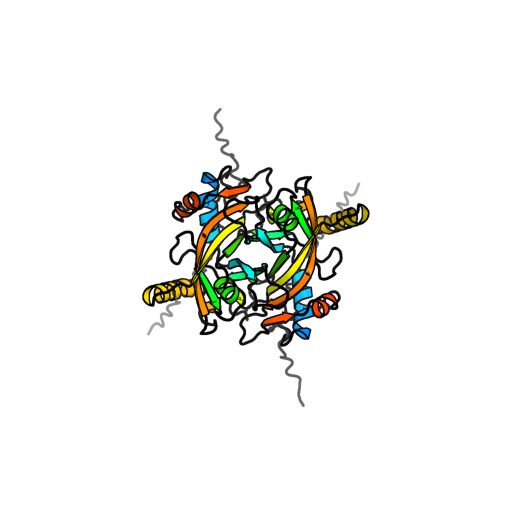5 85 LEU B CA 1
ATOM 2372 C C . LEU B 1 85 ? -2.365 -14.094 -5 1 98.5 85 LEU B C 1
ATOM 2374 O O . LEU B 1 85 ? -1.852 -13.961 -3.887 1 98.5 85 LEU B O 1
ATOM 2378 N N . LEU B 1 86 ? -3.52 -13.562 -5.324 1 98.69 86 LEU B N 1
ATOM 2379 C CA . LEU B 1 86 ? -4.395 -12.875 -4.379 1 98.69 86 LEU B CA 1
ATOM 2380 C C . LEU B 1 86 ? -5.777 -13.516 -4.355 1 98.69 86 LEU B C 1
ATOM 2382 O O . LEU B 1 86 ? -6.129 -14.273 -5.258 1 98.69 86 LEU B O 1
ATOM 2386 N N . TYR B 1 87 ? -6.496 -13.312 -3.33 1 98.69 87 TYR B N 1
ATOM 2387 C CA . TYR B 1 87 ? -7.875 -13.742 -3.137 1 98.69 87 TYR B CA 1
ATOM 2388 C C . TYR B 1 87 ? -8.766 -12.562 -2.768 1 98.69 87 TYR B C 1
ATOM 2390 O O . TYR B 1 87 ? -8.633 -11.992 -1.683 1 98.69 87 TYR B O 1
ATOM 2398 N N . LEU B 1 88 ? -9.68 -12.133 -3.727 1 98.44 88 LEU B N 1
ATOM 2399 C CA . LEU B 1 88 ? -10.422 -10.891 -3.57 1 98.44 88 LEU B CA 1
ATOM 2400 C C . LEU B 1 88 ? -11.93 -11.141 -3.607 1 98.44 88 LEU B C 1
ATOM 2402 O O . LEU B 1 88 ? -12.398 -11.977 -4.383 1 98.44 88 LEU B O 1
ATOM 2406 N N . VAL B 1 89 ? -12.648 -10.383 -2.742 1 97.38 89 VAL B N 1
ATOM 2407 C CA . VAL B 1 89 ? -14.102 -10.336 -2.859 1 97.38 89 VAL B CA 1
ATOM 2408 C C . VAL B 1 89 ? -14.492 -9.703 -4.191 1 97.38 89 VAL B C 1
ATOM 2410 O O . VAL B 1 89 ? -14.086 -8.586 -4.5 1 97.38 89 VAL B O 1
ATOM 2413 N N . THR B 1 90 ? -15.328 -10.375 -4.973 1 97.88 90 THR B N 1
ATOM 2414 C CA . THR B 1 90 ? -15.547 -9.984 -6.359 1 97.88 90 THR B CA 1
ATOM 2415 C C . THR B 1 90 ? -16.375 -8.711 -6.438 1 97.88 90 THR B C 1
ATOM 2417 O O . THR B 1 90 ? -16.344 -8 -7.445 1 97.88 90 THR B O 1
ATOM 2420 N N . TRP B 1 91 ? -17.156 -8.383 -5.426 1 95.5 91 TRP B N 1
ATOM 2421 C CA . TRP B 1 91 ? -17.938 -7.145 -5.41 1 95.5 91 TRP B CA 1
ATOM 2422 C C . TRP B 1 91 ? -17.141 -6.008 -4.777 1 95.5 91 TRP B C 1
ATOM 2424 O O . TRP B 1 91 ? -17.625 -4.875 -4.691 1 95.5 91 TRP B O 1
ATOM 2434 N N . GLY B 1 92 ? -15.93 -6.316 -4.309 1 97.06 92 GLY B N 1
ATOM 2435 C CA . GLY B 1 92 ? -15.078 -5.312 -3.688 1 97.06 92 GLY B CA 1
ATOM 2436 C C . GLY B 1 92 ? -14.484 -4.336 -4.684 1 97.06 92 GLY B C 1
ATOM 2437 O O . GLY B 1 92 ? -14.555 -4.555 -5.895 1 97.06 92 GLY B O 1
ATOM 2438 N N . THR B 1 93 ? -13.867 -3.311 -4.188 1 98.25 93 THR B N 1
ATOM 2439 C CA . THR B 1 93 ? -13.367 -2.195 -4.98 1 98.25 93 THR B CA 1
ATOM 2440 C C . THR B 1 93 ? -12.297 -2.668 -5.961 1 98.25 93 THR B C 1
ATOM 2442 O O . THR B 1 93 ? -12.367 -2.375 -7.156 1 98.25 93 THR B O 1
ATOM 2445 N N . HIS B 1 94 ? -11.312 -3.43 -5.535 1 98.81 94 HIS B N 1
ATOM 2446 C CA . HIS B 1 94 ? -10.219 -3.883 -6.387 1 98.81 94 HIS B CA 1
ATOM 2447 C C . HIS B 1 94 ? -10.734 -4.734 -7.539 1 98.81 94 HIS B C 1
ATOM 2449 O O . HIS B 1 94 ? -10.375 -4.504 -8.695 1 98.81 94 HIS B O 1
ATOM 2455 N N . ALA B 1 95 ? -11.555 -5.738 -7.18 1 98.62 95 ALA B N 1
ATOM 2456 C CA . ALA B 1 95 ? -12.062 -6.637 -8.211 1 98.62 95 ALA B CA 1
ATOM 2457 C C . ALA B 1 95 ? -12.898 -5.875 -9.242 1 98.62 95 ALA B C 1
ATOM 2459 O O . ALA B 1 95 ? -12.812 -6.141 -10.438 1 98.62 95 ALA B O 1
ATOM 2460 N N . ARG B 1 96 ? -13.695 -4.945 -8.797 1 98.44 96 ARG B N 1
ATOM 2461 C CA . ARG B 1 96 ? -14.484 -4.133 -9.719 1 98.44 96 ARG B CA 1
ATOM 2462 C C . ARG B 1 96 ? -13.586 -3.256 -10.578 1 98.44 96 ARG B C 1
ATOM 2464 O O . ARG B 1 96 ? -13.844 -3.078 -11.773 1 98.44 96 ARG B O 1
ATOM 2471 N N . ASN B 1 97 ? -12.539 -2.676 -10.016 1 98.81 97 ASN B N 1
ATOM 2472 C CA . ASN B 1 97 ? -11.594 -1.862 -10.773 1 98.81 97 ASN B CA 1
ATOM 2473 C C . ASN B 1 97 ? -10.953 -2.66 -11.906 1 98.81 97 ASN B C 1
ATOM 2475 O O . ASN B 1 97 ? -10.875 -2.189 -13.039 1 98.81 97 ASN B O 1
ATOM 2479 N N . VAL B 1 98 ? -10.531 -3.846 -11.57 1 98.25 98 VAL B N 1
ATOM 2480 C CA . VAL B 1 98 ? -9.688 -4.574 -12.508 1 98.25 98 VAL B CA 1
ATOM 2481 C C . VAL B 1 98 ? -10.555 -5.164 -13.625 1 98.25 98 VAL B C 1
ATOM 2483 O O . VAL B 1 98 ? -10.039 -5.59 -14.656 1 98.25 98 VAL B O 1
ATOM 2486 N N . ARG B 1 99 ? -11.898 -5.207 -13.43 1 97.69 99 ARG B N 1
ATOM 2487 C CA . ARG B 1 99 ? -12.789 -5.559 -14.531 1 97.69 99 ARG B CA 1
ATOM 2488 C C . ARG B 1 99 ? -12.742 -4.508 -15.641 1 97.69 99 ARG B C 1
ATOM 2490 O O . ARG B 1 99 ? -12.883 -4.832 -16.812 1 97.69 99 ARG B O 1
ATOM 2497 N N . ALA B 1 100 ? -12.523 -3.268 -15.242 1 97.62 100 ALA B N 1
ATOM 2498 C CA . ALA B 1 100 ? -12.453 -2.168 -16.203 1 97.62 100 ALA B CA 1
ATOM 2499 C C . ALA B 1 100 ? -11.031 -1.996 -16.734 1 97.62 100 ALA B C 1
ATOM 2501 O O . ALA B 1 100 ? -10.836 -1.743 -17.922 1 97.62 100 ALA B O 1
ATOM 2502 N N . SER B 1 101 ? -10.016 -2.08 -15.961 1 97.31 101 SER B N 1
ATOM 2503 C CA . SER B 1 101 ? -8.602 -2.014 -16.312 1 97.31 101 SER B CA 1
ATOM 2504 C C . SER B 1 101 ? -7.773 -2.951 -15.438 1 97.31 101 SER B C 1
ATOM 2506 O O . SER B 1 101 ? -7.711 -2.777 -14.219 1 97.31 101 SER B O 1
ATOM 2508 N N . PRO B 1 102 ? -7.09 -3.896 -16.047 1 98.56 102 PRO B N 1
ATOM 2509 C CA . PRO B 1 102 ? -6.367 -4.902 -15.266 1 98.56 102 PRO B CA 1
ATOM 2510 C C . PRO B 1 102 ? -5.086 -4.352 -14.648 1 98.56 102 PRO B C 1
ATOM 2512 O O . PRO B 1 102 ? -4.391 -5.066 -13.922 1 98.56 102 PRO B O 1
ATOM 2515 N N . HIS B 1 103 ? -4.727 -3.043 -14.945 1 98.75 103 HIS B N 1
ATOM 2516 C CA . HIS B 1 103 ? -3.492 -2.457 -14.438 1 98.75 103 HIS B CA 1
ATOM 2517 C C . HIS B 1 103 ? -3.477 -2.453 -12.914 1 98.75 103 HIS B C 1
ATOM 2519 O O . HIS B 1 103 ? -4.43 -1.995 -12.273 1 98.75 103 HIS B O 1
ATOM 2525 N N . ALA B 1 104 ? -2.436 -3.01 -12.328 1 98.94 104 ALA B N 1
ATOM 2526 C CA . ALA B 1 104 ? -2.305 -3.096 -10.875 1 98.94 104 ALA B CA 1
ATOM 2527 C C . ALA B 1 104 ? -0.839 -3.08 -10.453 1 98.94 104 ALA B C 1
ATOM 2529 O O . ALA B 1 104 ? 0.055 -3.242 -11.289 1 98.94 104 ALA B O 1
ATOM 2530 N N . SER B 1 105 ? -0.573 -2.781 -9.25 1 98.88 105 SER B N 1
ATOM 2531 C CA . SER B 1 105 ? 0.717 -2.988 -8.602 1 98.88 105 SER B CA 1
ATOM 2532 C C . SER B 1 105 ? 0.546 -3.604 -7.215 1 98.88 105 SER B C 1
ATOM 2534 O O . SER B 1 105 ? -0.514 -3.475 -6.598 1 98.88 105 SER B O 1
ATOM 2536 N N . VAL B 1 106 ? 1.463 -4.367 -6.793 1 98.88 106 VAL B N 1
ATOM 2537 C CA . VAL B 1 106 ? 1.55 -4.875 -5.426 1 98.88 106 VAL B CA 1
ATOM 2538 C C . VAL B 1 106 ? 2.91 -4.516 -4.828 1 98.88 106 VAL B C 1
ATOM 2540 O O . VAL B 1 106 ? 3.951 -4.836 -5.406 1 98.88 106 VAL B O 1
ATOM 2543 N N . SER B 1 107 ? 2.898 -3.807 -3.723 1 98.25 107 SER B N 1
ATOM 2544 C CA . SER B 1 107 ? 4.152 -3.445 -3.07 1 98.25 107 SER B CA 1
ATOM 2545 C C . SER B 1 107 ? 4.375 -4.27 -1.808 1 98.25 107 SER B C 1
ATOM 2547 O O . SER B 1 107 ? 3.418 -4.684 -1.154 1 98.25 107 SER B O 1
ATOM 2549 N N . PHE B 1 108 ? 5.641 -4.559 -1.532 1 96 108 PHE B N 1
ATOM 2550 C CA . PHE B 1 108 ? 6.082 -5.363 -0.397 1 96 108 PHE B CA 1
ATOM 2551 C C . PHE B 1 1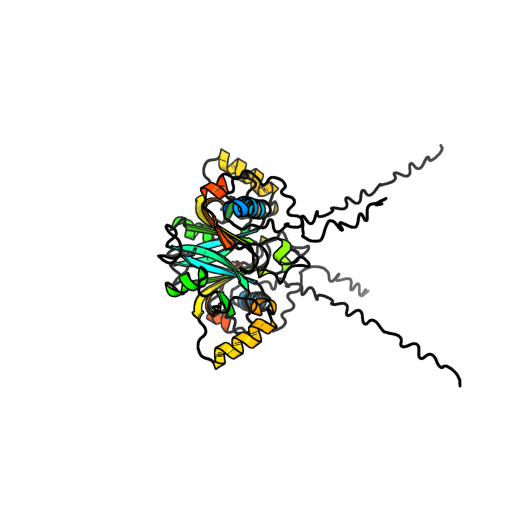08 ? 7.18 -4.645 0.38 1 96 108 PHE B C 1
ATOM 2553 O O . PHE B 1 108 ? 8.062 -4.027 -0.214 1 96 108 PHE B O 1
ATOM 2560 N N . ARG B 1 109 ? 7.023 -4.727 1.614 1 90.75 109 ARG B N 1
ATOM 2561 C CA . ARG B 1 109 ? 8.078 -4.195 2.477 1 90.75 109 ARG B CA 1
ATOM 2562 C C . ARG B 1 109 ? 8.758 -5.312 3.26 1 90.75 109 ARG B C 1
ATOM 2564 O O . ARG B 1 109 ? 8.133 -6.332 3.568 1 90.75 109 ARG B O 1
ATOM 2571 N N . HIS B 1 110 ? 9.93 -5.09 3.527 1 79 110 HIS B N 1
ATOM 2572 C CA . HIS B 1 110 ? 10.68 -6.043 4.344 1 79 110 HIS B CA 1
ATOM 2573 C C . HIS B 1 110 ? 9.992 -6.266 5.688 1 79 110 HIS B C 1
ATOM 2575 O O . HIS B 1 110 ? 9.477 -5.324 6.293 1 79 110 HIS B O 1
ATOM 2581 N N . PRO B 1 111 ? 9.961 -7.512 6.082 1 65.56 111 PRO B N 1
ATOM 2582 C CA . PRO B 1 111 ? 9.305 -7.801 7.359 1 65.56 111 PRO B CA 1
ATOM 2583 C C . PRO B 1 111 ? 9.898 -7.008 8.523 1 65.56 111 PRO B C 1
ATOM 2585 O O . PRO B 1 111 ? 9.219 -6.754 9.516 1 65.56 111 PRO B O 1
ATOM 2588 N N . ASN B 1 112 ? 11.18 -6.691 8.32 1 57.28 112 ASN B N 1
ATOM 2589 C CA . ASN B 1 112 ? 11.867 -5.961 9.375 1 57.28 112 ASN B CA 1
ATOM 2590 C C . ASN B 1 112 ? 11.484 -4.484 9.383 1 57.28 112 ASN B C 1
ATOM 2592 O O . ASN B 1 112 ? 12.094 -3.682 10.086 1 57.28 112 ASN B O 1
ATOM 2596 N N . PHE B 1 113 ? 10.695 -4.125 8.555 1 56.56 113 PHE B N 1
ATOM 2597 C CA . PHE B 1 113 ? 10.281 -2.73 8.531 1 56.56 113 PHE B CA 1
ATOM 2598 C C . PHE B 1 113 ? 9.883 -2.254 9.922 1 56.56 113 PHE B C 1
ATOM 2600 O O . PHE B 1 113 ? 10.148 -1.107 10.289 1 56.56 113 PHE B O 1
ATOM 2607 N N . THR B 1 114 ? 9.445 -3.238 10.68 1 55.47 114 THR B N 1
ATOM 2608 C CA . THR B 1 114 ? 9.055 -2.787 12.016 1 55.47 114 THR B CA 1
ATOM 2609 C C . THR B 1 114 ? 10.117 -3.164 13.039 1 55.47 114 THR B C 1
ATOM 2611 O O . THR B 1 114 ? 10.148 -2.615 14.148 1 55.47 114 THR B O 1
ATOM 2614 N N . LEU B 1 115 ? 10.914 -4.113 12.656 1 57.5 115 LEU B N 1
ATOM 2615 C CA . LEU B 1 115 ? 12.031 -4.473 13.516 1 57.5 115 LEU B CA 1
ATOM 2616 C C . LEU B 1 115 ? 13.359 -4.27 12.789 1 57.5 115 LEU B C 1
ATOM 2618 O O . LEU B 1 115 ? 13.961 -5.23 12.305 1 57.5 115 LEU B O 1
ATOM 2622 N N . THR B 1 116 ? 13.727 -3.039 12.828 1 64.06 116 THR B N 1
ATOM 2623 C CA . THR B 1 116 ? 14.891 -2.656 12.031 1 64.06 116 THR B CA 1
ATOM 2624 C C . THR B 1 116 ? 16.172 -3.156 12.68 1 64.06 116 THR B C 1
ATOM 2626 O O . THR B 1 116 ? 16.344 -3.064 13.898 1 64.06 116 THR B O 1
ATOM 2629 N N . PRO B 1 117 ? 16.969 -3.705 11.828 1 64.12 117 PRO B N 1
ATOM 2630 C CA . PRO B 1 117 ? 18.25 -4.141 12.375 1 64.12 117 PRO B CA 1
ATOM 2631 C C . PRO B 1 117 ? 19.078 -2.982 12.938 1 64.12 117 PRO B C 1
ATOM 2633 O O . PRO B 1 117 ? 18.781 -1.817 12.656 1 64.12 117 PRO B O 1
ATOM 2636 N N . PRO B 1 118 ? 19.906 -3.328 13.82 1 67.56 118 PRO B N 1
ATOM 2637 C CA . PRO B 1 118 ? 20.688 -2.295 14.492 1 67.56 118 PRO B CA 1
ATOM 2638 C C . PRO B 1 118 ? 21.391 -1.357 13.508 1 67.56 118 PRO B C 1
ATOM 2640 O O . PRO B 1 118 ? 21.609 -0.182 13.82 1 67.56 118 PRO B O 1
ATOM 2643 N N . ASP B 1 119 ? 21.734 -1.851 12.359 1 70.38 119 ASP B N 1
ATOM 2644 C CA . ASP B 1 119 ? 22.484 -1.02 11.422 1 70.38 119 ASP B CA 1
ATOM 2645 C C . ASP B 1 119 ? 21.547 -0.243 10.5 1 70.38 119 ASP B C 1
ATOM 2647 O O . ASP B 1 119 ? 22 0.507 9.633 1 70.38 119 ASP B O 1
ATOM 2651 N N . SER B 1 120 ? 20.344 -0.411 10.836 1 76.44 120 SER B N 1
ATOM 2652 C CA . SER B 1 120 ? 19.375 0.305 10.016 1 76.44 120 SER B CA 1
ATOM 2653 C C . SER B 1 120 ? 19.281 1.772 10.422 1 76.44 120 SER B C 1
ATOM 2655 O O . SER B 1 120 ? 19.406 2.105 11.602 1 76.44 120 SER B O 1
ATOM 2657 N N . ARG B 1 121 ? 19.219 2.623 9.445 1 83.69 121 ARG B N 1
ATOM 2658 C CA . ARG B 1 121 ? 19.078 4.051 9.711 1 83.69 121 ARG B CA 1
ATOM 2659 C C . ARG B 1 121 ? 17.609 4.438 9.844 1 83.69 121 ARG B C 1
ATOM 2661 O O . ARG B 1 121 ? 17.281 5.617 10.008 1 83.69 121 ARG B O 1
ATOM 2668 N N . GLY B 1 122 ? 16.781 3.416 9.797 1 85.94 122 GLY B N 1
ATOM 2669 C CA . GLY B 1 122 ? 15.344 3.648 9.883 1 85.94 122 GLY B CA 1
ATOM 2670 C C . GLY B 1 122 ? 14.531 2.73 8.977 1 85.94 122 GLY B C 1
ATOM 2671 O O . GLY B 1 122 ? 15.102 2 8.164 1 85.94 122 GLY B O 1
ATOM 2672 N N . GLU B 1 123 ? 13.242 2.771 9.039 1 86.44 123 GLU B N 1
ATOM 2673 C CA . GLU B 1 123 ? 12.344 1.856 8.352 1 86.44 123 GLU B CA 1
ATOM 2674 C C . GLU B 1 123 ? 12.484 1.983 6.832 1 86.44 123 GLU B C 1
ATOM 2676 O O . GLU B 1 123 ? 12.516 0.978 6.121 1 86.44 123 GLU B O 1
ATOM 2681 N N . LEU B 1 124 ? 12.664 3.223 6.348 1 90.62 124 LEU B N 1
ATOM 2682 C CA . LEU B 1 124 ? 12.719 3.4 4.898 1 90.62 124 LEU B CA 1
ATOM 2683 C C . LEU B 1 124 ? 14.117 3.098 4.367 1 90.62 124 LEU B C 1
ATOM 2685 O O . LEU B 1 124 ? 14.344 3.137 3.156 1 90.62 124 LEU B O 1
ATOM 2689 N N . ASP B 1 125 ? 15.016 2.746 5.27 1 89.81 125 ASP B N 1
ATOM 2690 C CA . ASP B 1 125 ? 16.312 2.264 4.816 1 89.81 125 ASP B CA 1
ATOM 2691 C C . ASP B 1 125 ? 16.297 0.756 4.582 1 89.81 125 ASP B C 1
ATOM 2693 O O . ASP B 1 125 ? 17.312 0.159 4.246 1 89.81 125 ASP B O 1
ATOM 2697 N N . GLU B 1 126 ? 15.172 0.16 4.781 1 89.56 126 GLU B N 1
ATOM 2698 C CA . GLU B 1 126 ? 14.984 -1.259 4.488 1 89.56 126 GLU B CA 1
ATOM 2699 C C . GLU B 1 126 ? 14.391 -1.462 3.098 1 89.56 126 GLU B C 1
ATOM 2701 O O . GLU B 1 126 ? 13.672 -0.598 2.59 1 89.56 126 GLU B O 1
ATOM 2706 N N . ALA B 1 127 ? 14.602 -2.619 2.523 1 91.75 127 ALA B N 1
ATOM 2707 C CA . ALA B 1 127 ? 14.234 -2.904 1.137 1 91.75 127 ALA B CA 1
ATOM 2708 C C . ALA B 1 127 ? 12.719 -2.957 0.967 1 91.75 127 ALA B C 1
ATOM 2710 O O . ALA B 1 127 ? 12.008 -3.418 1.859 1 91.75 127 ALA B O 1
ATOM 2711 N N . ARG B 1 128 ? 12.305 -2.484 -0.19 1 95.12 128 ARG B N 1
ATOM 2712 C CA . ARG B 1 128 ? 10.93 -2.615 -0.65 1 95.12 128 ARG B CA 1
ATOM 2713 C C . ARG B 1 128 ? 10.875 -2.83 -2.158 1 95.12 128 ARG B C 1
ATOM 2715 O O . ARG B 1 128 ? 11.82 -2.492 -2.875 1 95.12 128 ARG B O 1
ATOM 2722 N N . VAL B 1 129 ? 9.812 -3.436 -2.533 1 97.19 129 VAL B N 1
ATOM 2723 C CA . VAL B 1 129 ? 9.656 -3.721 -3.955 1 97.19 129 VAL B CA 1
ATOM 2724 C C . VAL B 1 129 ? 8.203 -3.496 -4.375 1 97.19 129 VAL B C 1
ATOM 2726 O O . VAL B 1 129 ? 7.281 -3.809 -3.621 1 97.19 129 VAL B O 1
ATOM 2729 N N . SER B 1 130 ? 8.023 -2.877 -5.469 1 98.75 130 SER B N 1
ATOM 2730 C CA . SER B 1 130 ? 6.715 -2.762 -6.113 1 98.75 130 SER B CA 1
ATOM 2731 C C . SER B 1 130 ? 6.68 -3.525 -7.43 1 98.75 130 SER B C 1
ATOM 2733 O O . SER B 1 130 ? 7.496 -3.281 -8.32 1 98.75 130 SER B O 1
ATOM 2735 N N . LEU B 1 131 ? 5.812 -4.457 -7.539 1 98.81 131 LEU B N 1
ATOM 2736 C CA . LEU B 1 131 ? 5.551 -5.184 -8.773 1 98.81 131 LEU B CA 1
ATOM 2737 C C . LEU B 1 131 ? 4.418 -4.535 -9.562 1 98.81 131 LEU B C 1
ATOM 2739 O O . LEU B 1 131 ? 3.35 -4.262 -9.008 1 98.81 131 LEU B O 1
ATOM 2743 N N . LEU B 1 132 ? 4.652 -4.234 -10.828 1 98.81 132 LEU B N 1
ATOM 2744 C CA . LEU B 1 132 ? 3.609 -3.697 -11.695 1 98.81 132 LEU B CA 1
ATOM 2745 C C . LEU B 1 132 ? 3.211 -4.715 -12.758 1 98.81 132 LEU B C 1
ATOM 2747 O O . LEU B 1 132 ? 4.07 -5.406 -13.32 1 98.81 132 LEU B O 1
ATOM 2751 N N . GLY B 1 133 ? 1.919 -4.785 -13 1 98.81 133 GLY B N 1
ATOM 2752 C CA . GLY B 1 133 ? 1.424 -5.695 -14.023 1 98.81 133 GLY B CA 1
ATOM 2753 C C . GLY B 1 133 ? -0.09 -5.719 -14.117 1 98.81 133 GLY B C 1
ATOM 2754 O O . GLY B 1 133 ? -0.756 -4.758 -13.727 1 98.81 133 GLY B O 1
ATOM 2755 N N . ASP B 1 134 ? -0.576 -6.738 -14.797 1 98.81 134 ASP B N 1
ATOM 2756 C CA . ASP B 1 134 ? -2.016 -6.93 -14.945 1 98.81 134 ASP B CA 1
ATOM 2757 C C . ASP B 1 134 ? -2.541 -7.957 -13.945 1 98.81 134 ASP B C 1
ATOM 2759 O O . ASP B 1 134 ? -1.969 -9.039 -13.805 1 98.81 134 ASP B O 1
ATOM 2763 N N . LEU B 1 135 ? -3.51 -7.547 -13.195 1 98.88 135 LEU B N 1
ATOM 2764 C CA . LEU B 1 135 ? -4.191 -8.461 -12.281 1 98.88 135 LEU B CA 1
ATOM 2765 C C . LEU B 1 135 ? -5.293 -9.227 -13.008 1 98.88 135 LEU B C 1
ATOM 2767 O O . LEU B 1 135 ? -6.285 -8.641 -13.445 1 98.88 135 LEU B O 1
ATOM 2771 N N . VAL B 1 136 ? -5.148 -10.57 -13.078 1 98.56 136 VAL B N 1
ATOM 2772 C CA . VAL B 1 136 ? -6.012 -11.383 -13.922 1 98.56 136 VAL B CA 1
ATOM 2773 C C . VAL B 1 136 ? -6.707 -12.445 -13.078 1 98.56 136 VAL B C 1
ATOM 2775 O O . VAL B 1 136 ? -6.062 -13.156 -12.305 1 98.56 136 VAL B O 1
ATOM 2778 N N . ARG B 1 137 ? -8.008 -12.57 -13.289 1 98.62 137 ARG B N 1
ATOM 2779 C CA . ARG B 1 137 ? -8.766 -13.586 -12.578 1 98.62 137 ARG B CA 1
ATOM 2780 C C . ARG B 1 137 ? -8.359 -14.992 -13.023 1 98.62 137 ARG B C 1
ATOM 2782 O O . ARG B 1 137 ? -8.203 -15.242 -14.219 1 98.62 137 ARG B O 1
ATOM 2789 N N . VAL B 1 138 ? -8.117 -15.859 -12.016 1 98.25 138 VAL B N 1
ATOM 2790 C CA . VAL B 1 138 ? -7.797 -17.25 -12.305 1 98.25 138 VAL B CA 1
ATOM 2791 C C . VAL B 1 138 ? -9.055 -17.984 -12.781 1 98.25 138 VAL B C 1
ATOM 2793 O O . VAL B 1 138 ? -10.109 -17.875 -12.156 1 98.25 138 VAL B O 1
ATOM 2796 N N . GLU B 1 139 ? -8.891 -18.625 -13.859 1 97.81 139 GLU B N 1
ATOM 2797 C CA . GLU B 1 139 ? -10 -19.359 -14.445 1 97.81 139 GLU B CA 1
ATOM 2798 C C . GLU B 1 139 ? -9.664 -20.844 -14.586 1 97.81 139 GLU B C 1
ATOM 2800 O O . GLU B 1 139 ? -8.492 -21.234 -14.508 1 97.81 139 GLU B O 1
ATOM 2805 N N . GLY B 1 140 ? -10.727 -21.734 -14.781 1 97.44 140 GLY B N 1
ATOM 2806 C CA . GLY B 1 140 ? -10.562 -23.172 -14.898 1 97.44 140 GLY B CA 1
ATOM 2807 C C . GLY B 1 140 ? -10.672 -23.906 -13.562 1 97.44 140 GLY B C 1
ATOM 2808 O O . GLY B 1 140 ? -9.961 -23.578 -12.617 1 97.44 140 GLY B O 1
ATOM 2809 N N . ASP B 1 141 ? -11.492 -24.875 -13.484 1 97.19 141 ASP B N 1
ATOM 2810 C CA . ASP B 1 141 ? -11.82 -25.562 -12.242 1 97.19 141 ASP B CA 1
ATOM 2811 C C . ASP B 1 141 ? -10.57 -26.156 -11.594 1 97.19 141 ASP B C 1
ATOM 2813 O O . ASP B 1 141 ? -10.383 -26.047 -10.375 1 97.19 141 ASP B O 1
ATOM 2817 N N . ASP B 1 142 ? -9.758 -26.734 -12.383 1 97.38 142 ASP B N 1
ATOM 2818 C CA . ASP B 1 142 ? -8.555 -27.359 -11.852 1 97.38 142 ASP B CA 1
ATOM 2819 C C . ASP B 1 142 ? -7.605 -26.328 -11.266 1 97.38 142 ASP B C 1
ATOM 2821 O O . ASP B 1 142 ? -7.047 -26.531 -10.188 1 97.38 142 ASP B O 1
ATOM 2825 N N . GLU B 1 143 ? -7.391 -25.203 -12.039 1 96.69 143 GLU B N 1
ATOM 2826 C CA . GLU B 1 143 ? -6.504 -24.141 -11.578 1 96.69 143 GLU B CA 1
ATOM 2827 C C . GLU B 1 143 ? -7.047 -23.484 -10.312 1 96.69 143 GLU B C 1
ATOM 2829 O O . GLU B 1 143 ? -6.281 -23.141 -9.414 1 96.69 143 GLU B O 1
ATOM 2834 N N . ILE B 1 144 ? -8.32 -23.312 -10.242 1 97.62 144 ILE B N 1
ATOM 2835 C CA . ILE B 1 144 ? -8.961 -22.719 -9.078 1 97.62 144 ILE B CA 1
ATOM 2836 C C . ILE B 1 144 ? -8.789 -23.625 -7.863 1 97.62 144 ILE B C 1
ATOM 2838 O O . ILE B 1 144 ? -8.484 -23.156 -6.766 1 97.62 144 ILE B O 1
ATOM 2842 N N . LYS B 1 145 ? -8.977 -24.906 -8.062 1 97.44 145 LYS B N 1
ATOM 2843 C CA . LYS B 1 145 ? -8.82 -25.859 -6.973 1 97.44 145 LYS B CA 1
ATOM 2844 C C . LYS B 1 145 ? -7.395 -25.844 -6.426 1 97.44 145 LYS B C 1
ATOM 2846 O O . LYS B 1 145 ? -7.191 -25.859 -5.211 1 97.44 145 LYS B O 1
ATOM 2851 N N . LYS B 1 146 ? -6.449 -25.844 -7.34 1 96.81 146 LYS B N 1
ATOM 2852 C CA . LYS B 1 146 ? -5.051 -25.781 -6.926 1 96.81 146 LYS B CA 1
ATOM 2853 C C . LYS B 1 146 ? -4.758 -24.5 -6.152 1 96.81 146 LYS B C 1
ATOM 2855 O O . LYS B 1 146 ? -4.078 -24.531 -5.125 1 96.81 146 LYS B O 1
ATOM 2860 N N . ALA B 1 147 ? -5.199 -23.344 -6.684 1 97.31 147 ALA B N 1
ATOM 2861 C CA . ALA B 1 147 ? -5.027 -22.047 -6.023 1 97.31 147 ALA B CA 1
ATOM 2862 C C . ALA B 1 147 ? -5.645 -22.062 -4.629 1 97.31 147 ALA B C 1
ATOM 2864 O O . ALA B 1 147 ? -5.043 -21.562 -3.674 1 97.31 147 ALA B O 1
ATOM 2865 N N . GLN B 1 148 ? -6.812 -22.625 -4.547 1 97.06 148 GLN B N 1
ATOM 2866 C CA . GLN B 1 148 ? -7.547 -22.688 -3.285 1 97.06 148 GLN B CA 1
ATOM 2867 C C . GLN B 1 148 ? -6.766 -23.484 -2.234 1 97.06 148 GLN B C 1
ATOM 2869 O O . GLN B 1 148 ? -6.582 -23.016 -1.111 1 97.06 148 GLN B O 1
ATOM 2874 N N . GLU B 1 149 ? -6.344 -24.641 -2.58 1 96.5 149 GLU B N 1
ATOM 2875 C CA . GLU B 1 149 ? -5.617 -25.5 -1.656 1 96.5 149 GLU B CA 1
ATOM 2876 C C . GLU B 1 149 ? -4.332 -24.828 -1.176 1 96.5 149 GLU B C 1
ATOM 2878 O O . GLU B 1 149 ? -4.055 -24.797 0.025 1 96.5 149 GLU B O 1
ATOM 2883 N N . CYS B 1 150 ? -3.66 -24.328 -2.072 1 95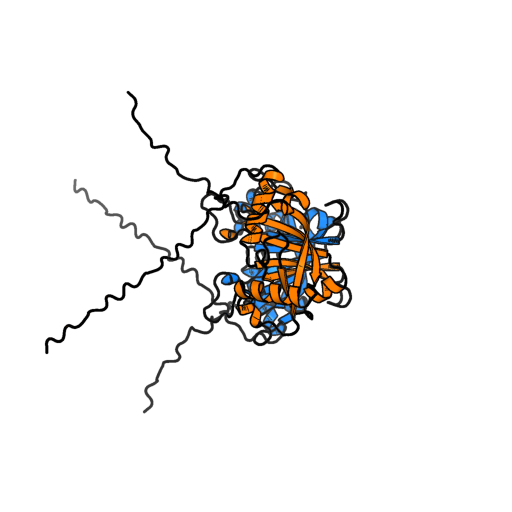.94 150 CYS B N 1
ATOM 2884 C CA . CYS B 1 150 ? -2.367 -23.734 -1.767 1 95.94 150 CYS B CA 1
ATOM 2885 C C . CYS B 1 150 ? -2.541 -22.453 -0.965 1 95.94 150 CYS B C 1
ATOM 2887 O O . CYS B 1 150 ? -1.889 -22.266 0.063 1 95.94 150 CYS B O 1
ATOM 2889 N N . PHE B 1 151 ? -3.422 -21.547 -1.446 1 97.62 151 PHE B N 1
ATOM 2890 C CA . PHE B 1 151 ? -3.615 -20.25 -0.825 1 97.62 151 PHE B CA 1
ATOM 2891 C C . PHE B 1 151 ? -4.176 -20.391 0.584 1 97.62 151 PHE B C 1
ATOM 2893 O O . PHE B 1 151 ? -3.746 -19.703 1.507 1 97.62 151 PHE B O 1
ATOM 2900 N N . PHE B 1 152 ? -5.066 -21.359 0.809 1 97 152 PHE B N 1
ATOM 2901 C CA . PHE B 1 152 ? -5.703 -21.516 2.109 1 97 152 PHE B CA 1
ATOM 2902 C C . PHE B 1 152 ? -4.773 -22.234 3.084 1 97 152 PHE B C 1
ATOM 2904 O O . PHE B 1 152 ? -4.961 -22.156 4.301 1 97 152 PHE B O 1
ATOM 2911 N N . ALA B 1 153 ? -3.83 -22.969 2.566 1 95.88 153 ALA B N 1
ATOM 2912 C CA . ALA B 1 153 ? -2.787 -23.516 3.436 1 95.88 153 ALA B CA 1
ATOM 2913 C C . ALA B 1 153 ? -1.942 -22.391 4.035 1 95.88 153 ALA B C 1
ATOM 2915 O O . ALA B 1 153 ? -1.559 -22.453 5.203 1 95.88 153 ALA B O 1
ATOM 2916 N N . ARG B 1 154 ? -1.694 -21.375 3.215 1 94 154 ARG B N 1
ATOM 2917 C CA . ARG B 1 154 ? -0.882 -20.234 3.648 1 94 154 ARG B CA 1
ATOM 2918 C C . ARG B 1 154 ? -1.707 -19.266 4.477 1 94 154 ARG B C 1
ATOM 2920 O O . ARG B 1 154 ? -1.192 -18.641 5.406 1 94 154 ARG B O 1
ATOM 2927 N N . HIS B 1 155 ? -2.93 -19.031 4.102 1 95.69 155 HIS B N 1
ATOM 2928 C CA . HIS B 1 155 ? -3.871 -18.125 4.754 1 95.69 155 HIS B CA 1
ATOM 2929 C C . HIS B 1 155 ? -5.137 -18.859 5.176 1 95.69 155 HIS B C 1
ATOM 2931 O O . HIS B 1 155 ? -6.191 -18.688 4.559 1 95.69 155 HIS B O 1
ATOM 2937 N N . PRO B 1 156 ? -5.109 -19.547 6.262 1 95.81 156 PRO B N 1
ATOM 2938 C CA . PRO B 1 156 ? -6.273 -20.344 6.641 1 95.81 156 PRO B CA 1
ATOM 2939 C C . PRO B 1 156 ? -7.512 -19.5 6.918 1 95.81 156 PRO B C 1
ATOM 2941 O O . PRO B 1 156 ? -8.633 -19.938 6.66 1 95.81 156 PRO B O 1
ATOM 2944 N N . ASP B 1 157 ? -7.309 -18.312 7.414 1 92.38 157 ASP B N 1
ATOM 2945 C CA . ASP B 1 157 ? -8.445 -17.453 7.746 1 92.38 157 ASP B CA 1
ATOM 2946 C C . ASP B 1 157 ? -9.133 -16.938 6.48 1 92.38 157 ASP B C 1
ATOM 2948 O O . ASP B 1 157 ? -10.266 -16.453 6.539 1 92.38 157 ASP B O 1
ATOM 2952 N N . ALA B 1 158 ? -8.531 -17.062 5.359 1 95.31 158 ALA B N 1
ATOM 2953 C CA . ALA B 1 158 ? -9.133 -16.625 4.105 1 95.31 158 ALA B CA 1
ATOM 2954 C C . ALA B 1 158 ? -10.328 -17.5 3.729 1 95.31 158 ALA B C 1
ATOM 2956 O O . ALA B 1 158 ? -11.141 -17.125 2.883 1 95.31 158 ALA B O 1
ATOM 2957 N N . LYS B 1 159 ? -10.414 -18.656 4.352 1 93.56 159 LYS B N 1
ATOM 2958 C CA . LYS B 1 159 ? -11.578 -19.516 4.145 1 93.56 159 LYS B CA 1
ATOM 2959 C C . LYS B 1 159 ? -12.859 -18.828 4.613 1 93.56 159 LYS B C 1
ATOM 2961 O O . LYS B 1 159 ? -13.961 -19.234 4.215 1 93.56 159 LYS B O 1
ATOM 2966 N N . GLU B 1 160 ? -12.703 -17.797 5.414 1 90.31 160 GLU B N 1
ATOM 2967 C CA . GLU B 1 160 ? -13.852 -17.078 5.969 1 90.31 160 GLU B CA 1
ATOM 2968 C C . GLU B 1 160 ? -14.328 -15.992 5.012 1 90.31 160 GLU B C 1
ATOM 2970 O O . GLU B 1 160 ? -15.359 -15.359 5.25 1 90.31 160 GLU B O 1
ATOM 2975 N N . PHE B 1 161 ? -13.578 -15.797 3.939 1 94.75 161 PHE B N 1
ATOM 2976 C CA . PHE B 1 161 ? -14.023 -14.789 2.982 1 94.75 161 PHE B CA 1
ATOM 2977 C C . PHE B 1 161 ? -15.383 -15.164 2.396 1 94.75 161 PHE B C 1
ATOM 2979 O O . PHE B 1 161 ? -15.75 -16.344 2.357 1 94.75 161 PHE B O 1
ATOM 2986 N N . PRO B 1 162 ? -16.125 -14.156 1.945 1 92 162 PRO B N 1
ATOM 2987 C CA . PRO B 1 162 ? -17.406 -14.453 1.314 1 92 162 PRO B CA 1
ATOM 2988 C C . PRO B 1 162 ? -17.281 -15.43 0.144 1 92 162 PRO B C 1
ATOM 2990 O O . PRO B 1 162 ? -16.234 -15.484 -0.506 1 92 162 PRO B O 1
ATOM 2993 N N . HIS B 1 163 ? -18.281 -16.078 -0.149 1 90.44 163 HIS B N 1
ATOM 2994 C CA . HIS B 1 163 ? -18.312 -17.078 -1.212 1 90.44 163 HIS B CA 1
ATOM 2995 C C . HIS B 1 163 ? -18.062 -16.453 -2.574 1 90.44 163 HIS B C 1
ATOM 2997 O O . HIS B 1 163 ? -17.562 -17.094 -3.486 1 90.44 163 HIS B O 1
ATOM 3003 N N . HIS B 1 164 ? -18.453 -15.227 -2.688 1 94.31 164 HIS B N 1
ATOM 3004 C CA . HIS B 1 164 ? -18.219 -14.531 -3.949 1 94.31 164 HIS B CA 1
ATOM 3005 C C . HIS B 1 164 ? -16.828 -13.922 -3.996 1 94.31 164 HIS B C 1
ATOM 3007 O O . HIS B 1 164 ? -16.672 -12.734 -4.281 1 94.31 164 HIS B O 1
ATOM 3013 N N . SER B 1 165 ? -15.891 -14.695 -3.607 1 97.88 165 SER B N 1
ATOM 3014 C CA . SER B 1 165 ? -14.484 -14.336 -3.752 1 97.88 165 SER B CA 1
ATOM 3015 C C . SER B 1 165 ? -13.82 -15.148 -4.855 1 97.88 165 SER B C 1
ATOM 3017 O O . SER B 1 165 ? -14.32 -16.203 -5.246 1 97.88 165 SER B O 1
ATOM 3019 N N . ALA B 1 166 ? -12.773 -14.594 -5.461 1 98.69 166 ALA B N 1
ATOM 3020 C CA . ALA B 1 166 ? -12.07 -15.242 -6.555 1 98.69 166 ALA B CA 1
ATOM 3021 C C . ALA B 1 166 ? -10.562 -15.016 -6.457 1 98.69 166 ALA B C 1
ATOM 3023 O O . ALA B 1 166 ? -10.117 -14.062 -5.812 1 98.69 166 ALA B O 1
ATOM 3024 N N . PHE B 1 167 ? -9.852 -15.922 -7.062 1 98.69 167 PHE B N 1
ATOM 3025 C CA . PHE B 1 167 ? -8.398 -15.82 -7.121 1 98.69 167 PHE B CA 1
ATOM 3026 C C . PHE B 1 167 ? -7.965 -14.977 -8.312 1 98.69 167 PHE B C 1
ATOM 3028 O O . PHE B 1 167 ? -8.539 -15.078 -9.391 1 98.69 167 PHE B O 1
ATOM 3035 N N . TYR B 1 168 ? -6.977 -14.141 -8.102 1 98.81 168 TYR B N 1
ATOM 3036 C CA . TYR B 1 168 ? -6.352 -13.297 -9.109 1 98.81 168 TYR B CA 1
ATOM 3037 C C . TYR B 1 168 ? -4.836 -13.461 -9.094 1 98.81 168 TYR B C 1
ATOM 3039 O O . TYR B 1 168 ? -4.23 -13.586 -8.023 1 98.81 168 TYR B O 1
ATOM 3047 N N . ARG B 1 169 ? -4.254 -13.43 -10.219 1 98.5 169 ARG B N 1
ATOM 3048 C CA . ARG B 1 169 ? -2.803 -13.484 -10.359 1 98.5 169 ARG B CA 1
ATOM 3049 C C . ARG B 1 169 ? -2.264 -12.195 -10.969 1 98.5 169 ARG B C 1
ATOM 3051 O O . ARG B 1 169 ? -2.812 -11.688 -11.953 1 98.5 169 ARG B O 1
ATOM 3058 N N . LEU B 1 170 ? -1.229 -11.656 -10.305 1 98.75 170 LEU B N 1
ATOM 3059 C CA . LEU B 1 170 ? -0.549 -10.523 -10.922 1 98.75 170 LEU B CA 1
ATOM 3060 C C . LEU B 1 170 ? 0.442 -10.992 -11.977 1 98.75 170 LEU B C 1
ATOM 3062 O O . LEU B 1 170 ? 1.438 -11.641 -11.656 1 98.75 170 LEU B O 1
ATOM 3066 N N . GLU B 1 171 ? 0.161 -10.695 -13.211 1 98.19 171 GLU B N 1
ATOM 3067 C CA . GLU B 1 171 ? 1.12 -10.93 -14.289 1 98.19 171 GLU B CA 1
ATOM 3068 C C . GLU B 1 171 ? 2.137 -9.797 -14.375 1 98.19 171 GLU B C 1
ATOM 3070 O O . GLU B 1 171 ? 1.896 -8.789 -15.047 1 98.19 171 GLU B O 1
ATOM 3075 N N . VAL B 1 172 ? 3.289 -10.039 -13.773 1 98.38 172 VAL B N 1
ATOM 3076 C CA . VAL B 1 172 ? 4.273 -8.992 -13.523 1 98.38 172 VAL B CA 1
ATOM 3077 C C . VAL B 1 172 ? 4.879 -8.531 -14.852 1 98.38 172 VAL B C 1
ATOM 3079 O O . VAL B 1 172 ? 5.297 -9.352 -15.672 1 98.38 172 VAL B O 1
ATOM 3082 N N . GLN B 1 173 ? 4.969 -7.234 -15.055 1 98.19 173 GLN B N 1
ATOM 3083 C CA . GLN B 1 173 ? 5.508 -6.648 -16.281 1 98.19 173 GLN B CA 1
ATOM 3084 C C . GLN B 1 173 ? 6.672 -5.711 -15.969 1 98.19 173 GLN B C 1
ATOM 3086 O O . GLN B 1 173 ? 7.457 -5.375 -16.859 1 98.19 173 GLN B O 1
ATOM 3091 N N . ASP B 1 174 ? 6.762 -5.23 -14.781 1 98.06 174 ASP B N 1
ATOM 3092 C CA . ASP B 1 174 ? 7.836 -4.344 -14.336 1 98.06 174 ASP B CA 1
ATOM 3093 C C . ASP B 1 174 ? 8.031 -4.43 -12.828 1 98.06 174 ASP B C 1
ATOM 3095 O O . ASP B 1 174 ? 7.113 -4.809 -12.094 1 98.06 174 ASP B O 1
ATOM 3099 N N . VAL B 1 175 ? 9.234 -4.18 -12.367 1 98.31 175 VAL B N 1
ATOM 3100 C CA . VAL B 1 175 ? 9.578 -4.281 -10.953 1 98.31 175 VAL B CA 1
ATOM 3101 C C . VAL B 1 175 ? 10.375 -3.053 -10.523 1 98.31 175 VAL B C 1
ATOM 3103 O O . VAL B 1 175 ? 11.375 -2.705 -11.156 1 98.31 175 VAL B O 1
ATOM 3106 N N . ARG B 1 176 ? 9.93 -2.355 -9.578 1 98.5 176 ARG B N 1
ATOM 3107 C CA . ARG B 1 176 ? 10.68 -1.258 -8.977 1 98.5 176 ARG B CA 1
ATOM 3108 C C . ARG B 1 176 ? 11.273 -1.673 -7.633 1 98.5 176 ARG B C 1
ATOM 3110 O O . ARG B 1 176 ? 10.539 -1.926 -6.676 1 98.5 176 ARG B O 1
ATOM 3117 N N . TRP B 1 177 ? 12.602 -1.744 -7.59 1 97.06 177 TRP B N 1
ATOM 3118 C CA . TRP B 1 177 ? 13.336 -2.104 -6.383 1 97.06 177 TRP B CA 1
ATOM 3119 C C . TRP B 1 177 ? 13.875 -0.86 -5.68 1 97.06 177 TRP B C 1
ATOM 3121 O O . TRP B 1 177 ? 14.492 -0 -6.309 1 97.06 177 TRP B O 1
ATOM 3131 N N . ILE B 1 178 ? 13.562 -0.713 -4.422 1 95.94 178 ILE B N 1
ATOM 3132 C CA . ILE B 1 178 ? 14.117 0.312 -3.543 1 95.94 178 ILE B CA 1
ATOM 3133 C C . ILE B 1 178 ? 14.852 -0.348 -2.379 1 95.94 178 ILE B C 1
ATOM 3135 O O . ILE B 1 178 ? 14.234 -0.774 -1.404 1 95.94 178 ILE B O 1
ATOM 3139 N N . GLY B 1 179 ? 16.188 -0.324 -2.49 1 92.75 179 GLY B N 1
ATOM 3140 C CA . GLY B 1 179 ? 16.984 -1.046 -1.517 1 92.75 179 GLY B CA 1
ATOM 3141 C C . GLY B 1 179 ? 17.125 -0.308 -0.198 1 92.75 179 GLY B C 1
ATOM 3142 O O . GLY B 1 179 ? 17.516 -0.903 0.814 1 92.75 179 GLY B O 1
ATOM 3143 N N . GLY B 1 180 ? 16.844 0.958 -0.193 1 90.94 180 GLY B N 1
ATOM 3144 C CA . GLY B 1 180 ? 17.031 1.842 0.947 1 90.94 180 GLY B CA 1
ATOM 3145 C C . GLY B 1 180 ? 17.469 3.236 0.555 1 90.94 180 GLY B C 1
ATOM 3146 O O . GLY B 1 180 ? 17.109 3.732 -0.515 1 90.94 180 GLY B O 1
ATOM 3147 N N . PHE B 1 181 ? 18.172 3.826 1.45 1 90.06 181 PHE B N 1
ATOM 3148 C CA . PHE B 1 181 ? 18.672 5.16 1.132 1 90.06 181 PHE B CA 1
ATOM 3149 C C . PHE B 1 181 ? 19.719 5.098 0.032 1 90.06 181 PHE B C 1
ATOM 3151 O O . PHE B 1 181 ? 20.625 4.262 0.076 1 90.06 181 PHE B O 1
ATOM 3158 N N . GLY B 1 182 ? 19.578 5.883 -0.979 1 86.94 182 GLY B N 1
ATOM 3159 C CA . GLY B 1 182 ? 20.266 5.805 -2.262 1 86.94 182 GLY B CA 1
ATOM 3160 C C . GLY B 1 182 ? 21.766 5.969 -2.15 1 86.94 182 GLY B C 1
ATOM 3161 O O . GLY B 1 182 ? 22.5 5.695 -3.105 1 86.94 182 GLY B O 1
ATOM 3162 N N . ASP B 1 183 ? 22.266 6.438 -1.073 1 85.81 183 ASP B N 1
ATOM 3163 C CA . ASP B 1 183 ? 23.703 6.57 -0.905 1 85.81 183 ASP B CA 1
ATOM 3164 C C . ASP B 1 183 ? 24.359 5.211 -0.647 1 85.81 183 ASP B C 1
ATOM 3166 O O . ASP B 1 183 ? 25.562 5.043 -0.859 1 85.81 183 ASP B O 1
ATOM 3170 N N . ARG B 1 184 ? 23.516 4.191 -0.252 1 83.94 184 ARG B N 1
ATOM 3171 C CA . ARG B 1 184 ? 24.094 2.9 0.123 1 83.94 184 ARG B CA 1
ATOM 3172 C C . ARG B 1 184 ? 23.438 1.766 -0.661 1 83.94 184 ARG B C 1
ATOM 3174 O O . ARG B 1 184 ? 23.969 0.655 -0.711 1 83.94 184 ARG B O 1
ATOM 3181 N N . HIS B 1 185 ? 22.297 2.072 -1.22 1 89 185 HIS B N 1
ATOM 3182 C CA . HIS B 1 185 ? 21.5 0.997 -1.807 1 89 185 HIS B CA 1
ATOM 3183 C C . HIS B 1 185 ? 21.188 1.285 -3.27 1 89 185 HIS B C 1
ATOM 3185 O O . HIS B 1 185 ? 21.141 2.445 -3.684 1 89 185 HIS B O 1
ATOM 3191 N N . PHE B 1 186 ? 21.062 0.16 -4.008 1 92.88 186 PHE B N 1
ATOM 3192 C CA . PHE B 1 186 ? 20.547 0.282 -5.367 1 92.88 186 PHE B CA 1
ATOM 3193 C C . PHE B 1 186 ? 19.047 0.581 -5.352 1 92.88 186 PHE B C 1
ATOM 3195 O O . PHE B 1 186 ? 18.281 -0.095 -4.664 1 92.88 186 PHE B O 1
ATOM 3202 N N . ASN B 1 187 ? 18.625 1.625 -5.988 1 95.94 187 ASN B N 1
ATOM 3203 C CA . ASN B 1 187 ? 17.25 1.971 -6.285 1 95.94 187 ASN B CA 1
ATOM 3204 C C . ASN B 1 187 ? 17 2.057 -7.789 1 95.94 187 ASN B C 1
ATOM 3206 O O . ASN B 1 187 ? 17.531 2.943 -8.461 1 95.94 187 ASN B O 1
ATOM 3210 N N . GLY B 1 188 ? 16.234 1.074 -8.305 1 96.69 188 GLY B N 1
ATOM 3211 C CA . GLY B 1 188 ? 16.062 1.066 -9.75 1 96.69 188 GLY B CA 1
ATOM 3212 C C . GLY B 1 188 ? 15.016 0.081 -10.227 1 96.69 188 GLY B C 1
ATOM 3213 O O . GLY B 1 188 ? 14.398 -0.613 -9.414 1 96.69 188 GLY B O 1
ATOM 3214 N N . TRP B 1 189 ? 14.812 0.153 -11.523 1 97.56 189 TRP B N 1
ATOM 3215 C CA . TRP B 1 189 ? 13.883 -0.766 -12.18 1 97.56 189 TRP B CA 1
ATOM 3216 C C . TRP B 1 189 ? 14.57 -2.082 -12.523 1 97.56 189 TRP B C 1
ATOM 3218 O O . TRP B 1 189 ? 15.734 -2.094 -12.93 1 97.56 189 TRP B O 1
ATOM 3228 N N . ILE B 1 190 ? 13.891 -3.16 -12.32 1 96.88 190 ILE B N 1
ATOM 3229 C CA . ILE B 1 190 ? 14.297 -4.504 -12.719 1 96.88 190 ILE B CA 1
ATOM 3230 C C . ILE B 1 190 ? 13.398 -5.004 -13.844 1 96.88 190 ILE B C 1
ATOM 3232 O O . ILE B 1 190 ? 12.18 -5.105 -13.688 1 96.88 190 ILE B O 1
ATOM 3236 N N . PRO B 1 191 ? 13.977 -5.305 -15 1 95.12 191 PRO B N 1
ATOM 3237 C CA . PRO B 1 191 ? 13.141 -5.895 -16.047 1 95.12 191 PRO B CA 1
ATOM 3238 C C . PRO B 1 191 ? 12.422 -7.164 -15.586 1 95.12 191 PRO B C 1
ATOM 3240 O O . PRO B 1 191 ? 12.992 -7.969 -14.852 1 95.12 191 PRO B O 1
ATOM 3243 N N . ALA B 1 192 ? 11.195 -7.277 -16.078 1 96.56 192 ALA B N 1
ATOM 3244 C CA . ALA B 1 192 ? 10.344 -8.383 -15.625 1 96.56 192 ALA B CA 1
ATOM 3245 C C . ALA B 1 192 ? 10.984 -9.727 -15.945 1 96.56 192 ALA B C 1
ATOM 3247 O O . ALA B 1 192 ? 10.906 -10.664 -15.141 1 96.56 192 ALA B O 1
ATOM 3248 N N . ASP B 1 193 ? 11.617 -9.891 -17.094 1 95.5 193 ASP B N 1
ATOM 3249 C CA . ASP B 1 193 ? 12.234 -11.156 -17.484 1 95.5 193 ASP B CA 1
ATOM 3250 C C . ASP B 1 193 ? 13.336 -11.555 -16.516 1 95.5 193 ASP B C 1
ATOM 3252 O O . ASP B 1 193 ? 13.469 -12.727 -16.156 1 95.5 193 ASP B O 1
ATOM 3256 N N . LEU B 1 194 ? 14.117 -10.539 -16.172 1 94.25 194 LEU B N 1
ATOM 3257 C CA . LEU B 1 194 ? 15.18 -10.789 -15.211 1 94.25 194 LEU B CA 1
ATOM 3258 C C . LEU B 1 194 ? 14.609 -11.219 -13.859 1 94.25 194 LEU B C 1
ATOM 3260 O O . LEU B 1 194 ? 15.125 -12.141 -13.227 1 94.25 194 LEU B O 1
ATOM 3264 N N . TYR B 1 195 ? 13.594 -10.648 -13.391 1 96.31 195 TYR B N 1
ATOM 3265 C CA . TYR B 1 195 ? 12.898 -10.961 -12.148 1 96.31 195 TYR B CA 1
ATOM 3266 C C . TYR B 1 195 ? 12.281 -12.352 -12.195 1 96.31 195 TYR B C 1
ATOM 3268 O O . TYR B 1 195 ? 12.414 -13.133 -11.25 1 96.31 195 TYR B O 1
ATOM 3276 N N . LEU B 1 196 ? 11.609 -12.641 -13.258 1 95.06 196 LEU B N 1
ATOM 3277 C CA . LEU B 1 196 ? 10.844 -13.875 -13.375 1 95.06 196 LEU B CA 1
ATOM 3278 C C . LEU B 1 196 ? 11.758 -15.07 -13.609 1 95.06 196 LEU B C 1
ATOM 3280 O O . LEU B 1 196 ? 11.367 -16.219 -13.359 1 95.06 196 LEU B O 1
ATOM 3284 N N . ASP B 1 197 ? 12.898 -14.891 -14.188 1 87.25 197 ASP B N 1
ATOM 3285 C CA . ASP B 1 197 ? 13.836 -15.969 -14.492 1 87.25 197 ASP B CA 1
ATOM 3286 C C . ASP B 1 197 ? 14.562 -16.438 -13.242 1 87.25 197 ASP B C 1
ATOM 3288 O O . ASP B 1 197 ? 15.25 -17.453 -13.258 1 87.25 197 ASP B O 1
ATOM 3292 N N . ASN B 1 198 ? 14.492 -15.656 -12.234 1 70.81 198 ASN B N 1
ATOM 3293 C CA . ASN B 1 198 ? 15.188 -16.047 -11.016 1 70.81 198 ASN B CA 1
ATOM 3294 C C . ASN B 1 198 ? 14.336 -16.969 -10.156 1 70.81 198 ASN B C 1
ATOM 3296 O O . ASN B 1 198 ? 13.336 -16.547 -9.586 1 70.81 198 ASN B O 1
ATOM 3300 N N . PRO B 1 199 ? 14.539 -18.297 -10.43 1 58.53 199 PRO B N 1
ATOM 3301 C CA . PRO B 1 199 ? 13.758 -19.203 -9.586 1 58.53 199 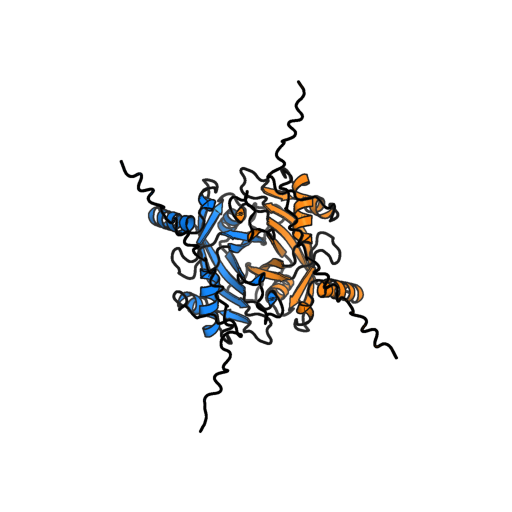PRO B CA 1
ATOM 3302 C C . PRO B 1 199 ? 14.008 -18.969 -8.094 1 58.53 199 PRO B C 1
ATOM 3304 O O . PRO B 1 199 ? 15.031 -18.406 -7.715 1 58.53 199 PRO B O 1
ATOM 3307 N N . GLN B 1 200 ? 13.031 -18.984 -7.316 1 54.38 200 GLN B N 1
ATOM 3308 C CA . GLN B 1 200 ? 12.969 -18.703 -5.887 1 54.38 200 GLN B CA 1
ATOM 3309 C C . GLN B 1 200 ? 14.359 -18.781 -5.254 1 54.38 200 GLN B C 1
ATOM 3311 O O . GLN B 1 200 ? 15.359 -18.938 -5.957 1 54.38 200 GLN B O 1
ATOM 3316 N N . GLY B 1 201 ? 14.336 -19.719 -4.277 1 44.28 201 GLY B N 1
ATOM 3317 C CA . GLY B 1 201 ? 14.93 -19.906 -2.959 1 44.28 201 GLY B CA 1
ATOM 3318 C C . GLY B 1 201 ? 16.406 -20.219 -3.008 1 44.28 201 GLY B C 1
ATOM 3319 O O . GLY B 1 201 ? 16.844 -21.312 -2.623 1 44.28 201 GLY B O 1
ATOM 3320 N N . SER B 1 202 ? 17.141 -19.938 -4.074 1 37.12 202 SER B N 1
ATOM 3321 C CA . SER B 1 202 ? 18.422 -20.109 -3.391 1 37.12 202 SER B CA 1
ATOM 3322 C C . SER B 1 202 ? 18.469 -19.312 -2.098 1 37.12 202 SER B C 1
ATOM 3324 O O . SER B 1 202 ? 17.938 -18.188 -2.033 1 37.12 202 SER B O 1
ATOM 3326 N N . ALA B 1 203 ? 18.438 -19.984 -0.932 1 35.59 203 ALA B N 1
ATOM 3327 C CA . ALA B 1 203 ? 18.641 -19.484 0.426 1 35.59 203 ALA B CA 1
ATOM 3328 C C . ALA B 1 203 ? 19.609 -18.297 0.437 1 35.59 203 ALA B C 1
ATOM 3330 O O . ALA B 1 203 ? 20.828 -18.484 0.379 1 35.59 203 ALA B O 1
ATOM 3331 N N . LEU B 1 204 ? 19.641 -17.5 -0.429 1 36.34 204 LEU B N 1
ATOM 3332 C CA . LEU B 1 204 ? 20.594 -16.438 -0.156 1 36.34 204 LEU B CA 1
ATOM 3333 C C . LEU B 1 204 ? 20.406 -15.875 1.25 1 36.34 204 LEU B C 1
ATOM 3335 O O . LEU B 1 204 ? 19.266 -15.625 1.674 1 36.34 204 LEU B O 1
ATOM 3339 N N . GLN B 1 205 ? 21.359 -16.328 2.197 1 33.81 205 GLN B N 1
ATOM 3340 C CA . GLN B 1 205 ? 21.531 -15.797 3.547 1 33.81 205 GLN B CA 1
ATOM 3341 C C . GLN B 1 205 ? 21.469 -14.273 3.549 1 33.81 205 GLN B C 1
ATOM 3343 O O . GLN B 1 205 ? 22.359 -13.609 3.021 1 33.81 205 GLN B O 1
ATOM 3348 N N . MET B 1 206 ? 20.562 -13.719 3.281 1 34.81 206 MET B N 1
ATOM 3349 C CA . MET B 1 206 ? 20.469 -12.289 3.557 1 34.81 206 MET B CA 1
ATOM 3350 C C . MET B 1 206 ? 21.109 -11.945 4.898 1 34.81 206 MET B C 1
ATOM 3352 O O . MET B 1 206 ? 20.578 -12.312 5.953 1 34.81 206 MET B O 1
ATOM 3356 N N . GLN B 1 207 ? 22.719 -12.125 5.145 1 29.62 207 GLN B N 1
ATOM 3357 C CA . GLN B 1 207 ? 23.469 -11.719 6.324 1 29.62 207 GLN B CA 1
ATOM 3358 C C . GLN B 1 207 ? 23.156 -10.281 6.723 1 29.62 207 GLN B C 1
ATOM 3360 O O . GLN B 1 207 ? 23.109 -9.391 5.871 1 29.62 207 GLN B O 1
ATOM 3365 N N . GLY B 1 208 ? 22.812 -10.062 7.836 1 30.84 208 GLY B N 1
ATOM 3366 C CA . GLY B 1 208 ? 22.875 -8.766 8.492 1 30.84 208 GLY B CA 1
ATOM 3367 C C . GLY B 1 208 ? 24.266 -8.18 8.531 1 30.84 208 GLY B C 1
ATOM 3368 O O . GLY B 1 208 ? 25.25 -8.914 8.664 1 30.84 208 GLY B O 1
ATOM 3369 N N . ASN B 1 209 ? 25.125 -7.262 7.984 1 29.38 209 ASN B N 1
ATOM 3370 C CA . ASN B 1 209 ? 26.406 -6.602 8.156 1 29.38 209 ASN B CA 1
ATOM 3371 C C . ASN B 1 209 ? 26.844 -6.59 9.617 1 29.38 209 ASN B C 1
ATOM 3373 O O . ASN B 1 209 ? 27.875 -6 9.961 1 29.38 209 ASN B O 1
ATOM 3377 N N . GLY B 1 210 ? 26.641 -6.73 10.883 1 25.53 210 GLY B N 1
ATOM 3378 C CA . GLY B 1 210 ? 27.656 -6.695 11.922 1 25.53 210 GLY B CA 1
ATOM 3379 C C . GLY B 1 210 ? 28.594 -7.891 11.891 1 25.53 210 GLY B C 1
ATOM 3380 O O . GLY B 1 210 ? 28.406 -8.805 11.086 1 25.53 210 GLY B O 1
ATOM 3381 N N . LEU B 1 211 ? 29.141 -8.664 13.172 1 26.89 211 LEU B N 1
ATOM 3382 C CA . LEU B 1 211 ? 30.297 -8.914 14.023 1 26.89 211 LEU B CA 1
ATOM 3383 C C . LEU B 1 211 ? 30.859 -10.305 13.781 1 26.89 211 LEU B C 1
ATOM 3385 O O . LEU B 1 211 ? 30.281 -11.305 14.211 1 26.89 211 LEU B O 1
ATOM 3389 N N . LYS B 1 212 ? 31.328 -10.906 12.867 1 26.86 212 LYS B N 1
ATOM 3390 C CA . LYS B 1 212 ? 32.562 -11.586 13.195 1 26.86 212 LYS B CA 1
ATOM 3391 C C . LYS B 1 212 ? 33.688 -10.578 13.508 1 26.86 212 LYS B C 1
ATOM 3393 O O . LYS B 1 212 ? 33.969 -9.703 12.688 1 26.86 212 LYS B O 1
ATOM 3398 N N . ARG B 1 213 ? 34.094 -10.391 15.031 1 23.58 213 ARG B N 1
ATOM 3399 C CA . ARG B 1 213 ? 35.469 -10.07 15.438 1 23.58 213 ARG B CA 1
ATOM 3400 C C . ARG B 1 213 ? 36.469 -11 14.758 1 23.58 213 ARG B C 1
ATOM 3402 O O . ARG B 1 213 ? 36.281 -12.219 14.758 1 23.58 213 ARG B O 1
ATOM 3409 N N . ARG B 1 214 ? 37.031 -10.609 13.703 1 26.61 214 ARG B N 1
ATOM 3410 C CA . ARG B 1 214 ? 38.406 -11.055 13.375 1 26.61 214 ARG B CA 1
ATOM 3411 C C . ARG B 1 214 ? 39.25 -11.219 14.633 1 26.61 214 ARG B C 1
ATOM 3413 O O . ARG B 1 214 ? 39.812 -10.258 15.133 1 26.61 214 ARG B O 1
ATOM 3420 N N . GLY B 1 215 ? 38.75 -11.656 15.852 1 23.86 215 GLY B N 1
ATOM 3421 C CA . GLY B 1 215 ? 39.812 -11.977 16.797 1 23.86 215 GLY B CA 1
ATOM 3422 C C . GLY B 1 215 ? 40.656 -13.156 16.359 1 23.86 215 GLY B C 1
ATOM 3423 O O . GLY B 1 215 ? 41.438 -13.703 17.156 1 23.86 215 GLY B O 1
ATOM 3424 N N . LYS B 1 216 ? 40.75 -13.766 15.086 1 22.52 216 LYS B N 1
ATOM 3425 C CA . LYS B 1 216 ? 41.875 -14.688 15.219 1 22.52 216 LYS B CA 1
ATOM 3426 C C . LYS B 1 216 ? 43.188 -13.93 15.398 1 22.52 216 LYS B C 1
ATOM 3428 O O . LYS B 1 216 ? 43.594 -13.18 14.516 1 22.52 216 LYS B O 1
ATOM 3433 N N . ARG B 1 217 ? 43.531 -13.5 16.641 1 26.02 217 ARG B N 1
ATOM 3434 C CA . ARG B 1 217 ? 44.875 -13.375 17.172 1 26.02 217 ARG B CA 1
ATOM 3435 C C . ARG B 1 217 ? 45.719 -14.609 16.859 1 26.02 217 ARG B C 1
ATOM 3437 O O . ARG B 1 217 ? 45.75 -15.57 17.625 1 26.02 217 ARG B O 1
ATOM 3444 N N . SER B 1 218 ? 45.344 -15.5 15.734 1 23.56 218 SER B N 1
ATOM 3445 C CA . SER B 1 218 ? 46.531 -16.328 15.852 1 23.56 218 SER B CA 1
ATOM 3446 C C . SER B 1 218 ? 47.812 -15.469 15.758 1 23.56 218 SER B C 1
ATOM 3448 O O . SER B 1 218 ? 47.938 -14.664 14.836 1 23.56 218 SER B O 1
ATOM 3450 N N . ARG B 1 219 ? 48.406 -15.133 16.828 1 20.5 219 ARG B N 1
ATOM 3451 C CA . ARG B 1 219 ? 49.781 -14.969 17.234 1 20.5 219 ARG B CA 1
ATOM 3452 C C . ARG B 1 219 ? 50.719 -15.852 16.406 1 20.5 219 ARG B C 1
ATOM 3454 O O . ARG B 1 219 ? 50.688 -17.078 16.531 1 20.5 219 ARG B O 1
ATOM 3461 N N . ILE B 1 220 ? 51 -15.57 15.258 1 21.28 220 ILE B N 1
ATOM 3462 C CA . ILE B 1 220 ? 52.312 -15.812 14.633 1 21.28 220 ILE B CA 1
ATOM 3463 C C . ILE B 1 220 ? 53.406 -15.758 15.695 1 21.28 220 ILE B C 1
ATOM 3465 O O . ILE B 1 220 ? 54.188 -16.703 15.828 1 21.28 220 ILE B O 1
ATOM 3469 N N . ASP B 1 221 ? 54.344 -14.812 15.617 1 20.14 221 ASP B N 1
ATOM 3470 C CA . ASP B 1 221 ? 55.625 -14.609 16.297 1 20.14 221 ASP B CA 1
ATOM 3471 C C . ASP B 1 221 ? 55.406 -14.328 17.781 1 20.14 221 ASP B C 1
ATOM 3473 O O . ASP B 1 221 ? 54.469 -13.617 18.156 1 20.14 221 ASP B O 1
#

Secondary structure (DSSP, 8-state):
------------------------------SHHHHHHHHHHHHHH-SEEEEEEEPPTTTSTT-TT-EEEEEEEEES-TT-SSS-EEEEETTSHHHHHHHH--EEEEEEE-GGGSS--TT-S-GGGS-EEEEEEEEEE--SHHHHHHHHHHHHHH-GGGGGS-SSEEEEEEEEEEEEEE-SSTTTS-EEEEEHHHHHTS-S--------TT-----------/------------------------------SHHHHHHHHHHHHHH-SEEEEEEEPPTTTSTT-TT-EEEEEEEEES-TT-SSS-EEEEETTSHHHHHHHH--EEEEEEE-GGGSS--TT-S-GGGS-EEEEEEEEEE--SHHHHHHHHHHHHHH-GGGGGS-SSEEEEEEEEEEEEEE-SSTTTS-EEEEEHHHHHTS-S--------S------------

pLDDT: mean 79.41, std 26.22, range [20.14, 98.94]

Radius of gyration: 24.81 Å; Cα contacts (8 Å, |Δi|>4): 898; chains: 2; bounding box: 83×86×78 Å

Solvent-accessible surface area (backbone atoms only — not comparable to full-atom values): 24500 Å² total; per-residue (Å²): 135,83,82,75,78,76,78,75,78,76,75,75,73,72,72,72,72,66,71,72,75,70,36,69,23,76,65,85,25,76,43,46,81,56,36,24,46,52,50,42,39,55,49,52,72,34,55,57,26,36,38,23,26,32,33,25,82,86,74,44,89,94,39,58,68,24,18,44,40,43,78,38,62,35,35,18,66,67,57,60,56,69,38,38,34,34,73,42,49,50,87,35,70,63,47,50,11,34,74,73,43,33,40,19,17,40,18,40,65,44,86,41,44,82,58,58,55,88,86,47,70,44,50,72,44,42,39,34,36,25,38,28,27,37,46,39,74,62,67,58,73,68,55,44,51,53,43,48,56,44,48,36,70,76,37,59,53,59,72,70,50,65,85,63,44,45,46,30,34,36,50,59,60,36,31,42,39,35,39,26,52,70,93,83,26,37,65,46,69,29,58,33,67,63,36,49,66,47,61,71,50,68,82,66,72,26,45,44,85,86,62,85,78,80,61,79,77,69,82,77,132,138,82,82,75,77,76,77,76,76,76,74,75,74,72,73,71,72,65,73,72,75,70,42,66,20,76,66,86,26,75,43,46,80,56,37,24,56,52,49,39,48,55,49,53,72,33,54,59,28,38,38,22,26,33,33,23,83,85,76,44,91,94,40,59,69,24,16,43,39,45,80,40,62,34,35,17,67,68,58,62,55,70,37,38,34,34,72,42,50,50,86,35,72,61,46,50,11,33,73,72,41,33,40,20,17,40,17,41,66,45,84,42,47,81,56,59,54,88,86,47,70,44,49,74,44,42,41,34,34,24,37,28,26,37,46,39,74,63,66,60,72,67,54,44,52,52,42,48,55,44,48,36,71,76,37,59,55,60,72,72,52,64,84,64,44,46,46,30,33,35,49,62,62,36,32,42,40,36,40,26,51,69,92,82,25,36,65,47,69,30,58,33,66,62,35,50,66,44,66,61,75,71,76,69,75,21,47,56,83,85,82,79,78,80,61,80,70,73,75,79,127

Nearest PDB structures (foldseek):
  1xhn-assembly2_C  TM=8.067E-01  e=5.842E-14  Homo sapiens
  6m09-assembly1_B  TM=8.677E-01  e=1.092E-11  Arabidopsis thaliana
  6m09-assembly2_C  TM=8.393E-01  e=8.031E-12  Arabidopsis thaliana
  6m0a-assembly2_D  TM=8.392E-01  e=7.552E-12  Arabidopsis thaliana
  2i02-assembly1_A  TM=7.575E-01  e=2.547E-08  Nostoc punctiforme PCC 73102

Organism: Spizellomyces punctatus (strain DAOM BR117) (NCBI:txid645134)

InterPro domains:
  IPR012349 FMN-binding split barrel [G3DSA:2.30.110.10] (33-198)
  IPR055343 CREG-like, beta-barrel [PF13883] (31-196)

Sequence (442 aa):
MTLQATLAFVVIYAALQLAFFVPFASADEHNPKQAAPLARQLVSLSKIGELATVMAPGVRAGRKHYPFSTPEYVSDECPSSGSPLLYLVTWGTHARNVRASPHASVSFRHPNFTLTPPDSRGELDEARVSLLGDLVRVEGDDEIKKAQECFFARHPDAKEFPHHSAFYRLEVQDVRWIGGFGDRHFNGWIPADLYLDNPQGSALQMQGNGLKRRGKRSRIDMTLQATLAFVVIYAALQLAFFVPFASADEHNPKQAAPLARQLVSLSKIGELATVMAPGVRAGRKHYPFSTPEYVSDECPSSGSPLLYLVTWGTHARNVRASPHASVSFRHPNFTLTPPDSRGELDEARVSLLGDLVRVEGDDEIKKAQECFFARHPDAKEFPHHSAFYRLEVQDVRWIGGFGDRHFNGWIPADLYLDNPQGSALQMQGNGLKRRGKRSRID